Protein AF-0000000083410391 (afdb_homodimer)

Secondary structure (DSSP, 8-state):
-----------EEEEEEE-TT-SEEEE-SSEEEEE-HHHHHHH-HHHHHHHHS----TTTTS-S-S---TTTSSSSS-----TTSSTTSPEEP-TTT--HHHHHHHHHHHHH-SSS----HHHHHHHHHHHHHTT-HHHHHHHHHHHHT-TT--HHHHHHHHHHHT-GGGHHHHHHHHHHS-GGG--HHHHHHH-HHHHHHHHHHHHHHHHHHHHHHHSPPPPPPPTT--S-HHHHHHHHIIIIIIHHHT-SS-PPPHHHHHHHHHH---TT--HHHHHHHHHHHHHTTTTTHHHHHHHHHHHHHHHHHHT-----GGGGS-HHHHT-/-----------EEEEEEE-TT-SEEEE-SSEEEEE-HHHHHTT-HHHHHHHHS----TTTTS-S-S---TTTSSSSS-----TTSSTTSPEEP-TTT--HHHHHHHHHHHHH-SSS----HHHHHHHHHHHHHTT-HHHHHHHHHHHHT-TT--HHHHHHHHHHHT-GGGHHHHHHHHHHS-GGG--HHHHHHH-HHHHHHHHHHHHHHHHHHHHHHHSPPPP---TT--S-HHHHHHHHIIIIIIHHHT-SS-PPPHHHHHHHHHH---TT--HHHHHHHHHHHHHTTTTTHHHHHHHHHHHHHHHHHHT-----GGGGS-HHHHT-

Organism: Coprinellus micaceus (NCBI:txid71717)

InterPro domains:
  IPR000210 BTB/POZ domain [PS50097] (20-119)
  IPR011333 SKP1/BTB/POZ domain superfamily [G3DSA:3.30.710.10] (19-185)
  IPR011333 SKP1/BTB/POZ domain superfamily [SSF54695] (29-143)

Solvent-accessible surface area (backbone atoms only — not comparable to full-atom values): 36837 Å² total; per-residue (Å²): 125,79,79,78,72,76,74,68,75,82,65,42,71,37,90,82,51,48,44,90,83,33,66,30,19,33,20,49,94,48,40,34,31,23,39,52,52,66,68,48,35,75,48,10,60,52,50,34,50,69,72,56,54,68,76,67,61,82,66,62,79,61,75,80,75,78,73,69,54,77,76,75,55,51,69,71,65,54,76,71,69,55,64,11,70,37,91,90,36,38,32,71,51,59,64,92,80,42,43,66,70,34,48,53,39,36,52,47,41,73,72,61,48,78,83,73,58,82,56,51,68,69,44,38,49,27,25,34,52,48,16,60,71,40,50,19,60,66,46,38,50,48,37,53,62,60,46,72,75,37,89,88,57,44,43,55,55,41,32,30,48,16,66,68,67,65,37,68,83,39,42,52,63,17,50,59,49,53,46,69,44,60,69,74,70,60,44,70,68,47,46,63,49,54,28,62,67,44,47,52,38,39,53,33,37,42,48,52,42,49,50,51,43,40,43,52,32,74,48,61,73,78,78,34,83,20,95,82,59,86,73,78,31,61,64,31,42,52,52,42,34,42,70,50,52,19,50,56,43,58,33,77,89,50,80,60,48,37,65,55,48,53,53,49,60,73,71,52,83,48,72,66,39,54,68,48,26,52,52,42,26,51,51,52,38,53,75,72,40,68,43,45,48,56,55,52,43,48,50,51,33,42,50,54,40,45,60,66,49,70,68,58,67,63,84,55,66,69,78,70,41,55,66,76,63,68,71,106,126,77,77,77,72,74,75,68,75,80,65,40,71,36,89,85,50,48,44,89,83,35,67,29,19,35,21,50,94,49,40,34,32,22,38,51,51,66,68,47,35,75,46,9,63,52,50,35,50,70,70,55,56,67,74,69,61,80,67,62,81,57,76,80,76,79,72,67,53,77,74,76,57,50,66,72,66,52,74,72,70,56,63,10,70,37,91,90,36,37,31,71,51,59,62,92,78,43,43,64,69,37,47,50,41,36,50,47,39,75,72,61,49,76,82,76,55,83,57,50,68,70,43,37,49,28,26,33,53,48,18,60,71,40,52,19,62,68,44,38,50,48,36,53,63,61,46,72,75,37,87,86,58,44,44,55,56,41,32,30,49,15,66,69,68,66,36,68,83,39,41,53,63,17,50,60,49,52,48,68,43,62,70,75,70,60,43,71,68,48,44,64,47,52,27,64,67,45,47,50,39,37,52,32,37,42,48,52,42,48,49,51,42,39,43,53,31,72,48,58,75,79,78,34,82,19,94,81,59,86,73,77,32,62,65,32,43,52,52,40,34,44,68,50,51,19,49,57,44,58,33,76,89,48,80,61,45,36,64,54,48,53,53,49,59,73,69,51,82,47,73,66,40,54,68,48,26,52,51,44,26,52,50,52,38,52,74,71,38,67,42,45,49,56,56,53,44,50,50,50,34,42,51,53,40,45,59,68,51,69,68,60,65,64,85,55,65,68,78,71,44,55,66,76,62,69,71,105

Sequence (656 aa):
MPPSESSSPIRSRHPRFYFRDGSVVMMDTETLYRLHLSVLENRSTIFRDIFSLPFGNPLADAGAGTVVQPSDTANTANAFVLEGQNDNHPFELPAANVTPSKFDNLVTYLYTGTSGYPGDMPFLLDVLDLSSFFDIADGVQYVVGALEYRPNFSAVQRFKLARTYNIHQWIEPAIRDLVQWDTTSFTLSDVYDIGIEAFHHIVQAKSKIMRLRVGMAYKPPALVKGPDCQGACEYAWSREWWNDLGKYILHPQWMASGSSIKTQIEISNLPGVCESCRDTTVEGMALKGAFEKDKDILEAAVAEVKKAHGDFTPPRLESYMPSHFNSYMPPSESSSPIRSRHPRFYFRDGSVVMMDTETLYRLHLSVLENRSTIFRDIFSLPFGNPLADAGAGTVVQPSDTANTANAFVLEGQNDNHPFELPAANVTPSKFDNLVTYLYTGTSGYPGDMPFLLDVLDLSSFFDIADGVQYVVGALEYRPNFSAVQRFKLARTYNIHQWIEPAIRDLVQWDTTSFTLSDVYDIGIEAFHHIVQAKSKIMRLRVGMAYKPPALVKGPDCQGACEYAWSREWWNDLGKYILHPQWMASGSSIKTQIEISNLPGVCESCRDTTVEGMALKGAFEKDKDILEAAVAEVKKAHGDFTPPRLESYMPSHFNSY

Foldseek 3Di:
DPPPPPPPQQAAEDPPAADPPAAFWEDEPRYIGRHHLCLLVVQFVLSVVLQVPPPDPPPPPPDPPDPPDCPPCVPVVPCPVRAGRDPVRHHYDDNVQDDPVLVVLLVCCSVVPLPPDLDDPVSLVSLCSVCLVRVRVVSVVSSCVSLVPDPPCALLNLQLSCLQRVVLVSLLVSLVVLLQDDPVPDDPVSDVSNDDQLVVLSVVLNVVLVVLLQVPLVDPDQWDDFPPDPFDQRVLRRVQSNVPLSCVCPPPPGHDALVRSLVCQLVDDRPSHDNRRSVVRSVVCVVVVSRCVSVVSSVVSSVSVCVVRVPDDNPDCVVVPPVVVVVD/DPDPPPPPQQAAEDPPFADPPAAFWEDEPRYIGRHHLCLLVVQFVLSVVVQVPPPDPPPPPPDPPDPPDCPPVVPVSPCPVRAGRDPVRHHYDDNVQDPPVLVVLLVCCSVVNLPPDLDDPVSLVSLCSVCLVRVRVVSVVSSCVSLVPDPPCALLNLQLSCLQRVVLVSLLVSLVVLLQDDPVPQDPVSDVSNDDQLVVLSVVLNVVLVVLLQVPLVFPDQWDDFPPDPADQRVLRRVQSNVPLSCVCPPPPHHDALVRSLVCLLVDDRPSHDNRRSVVRSVVCVVVVSRCVSVVSSVVSSVSVCVVRVPDDNPPCVVVPPVVVVVD

Nearest PDB structures (foldseek):
  3htm-assembly1_B  TM=7.777E-01  e=3.052E-03  Homo sapiens
  8vpq-assembly1_B  TM=7.704E-01  e=4.142E-03  Homo sapiens
  4j8z-assembly1_A  TM=6.808E-01  e=2.249E-03  Homo sapiens
  8dwv-assembly1_E  TM=7.159E-01  e=1.478E-02  Homo sapiens
  8dwu-assembly1_J  TM=7.153E-01  e=1.907E-02  Homo sapiens

Structure (mmCIF, N/CA/C/O backbone):
data_AF-0000000083410391-model_v1
#
loop_
_entity.id
_entity.type
_entity.pdbx_description
1 polymer 'BTB domain-containing protein'
#
loop_
_atom_site.group_PDB
_atom_site.id
_atom_site.type_symbol
_atom_site.label_atom_id
_atom_site.label_alt_id
_atom_site.label_comp_id
_atom_site.label_asym_id
_atom_site.label_entity_id
_atom_site.label_seq_id
_atom_site.pdbx_PDB_ins_code
_atom_site.Cartn_x
_atom_site.Cartn_y
_atom_site.Cartn_z
_atom_site.occupancy
_atom_site.B_iso_or_equiv
_atom_site.auth_seq_id
_atom_site.auth_comp_id
_atom_site.auth_asym_id
_atom_site.auth_atom_id
_atom_site.pdbx_PDB_model_num
ATOM 1 N N . MET A 1 1 ? 16.781 45.75 46.406 1 31.08 1 MET A N 1
ATOM 2 C CA . MET A 1 1 ? 17.453 44.5 46.031 1 31.08 1 MET A CA 1
ATOM 3 C C . MET A 1 1 ? 17.797 44.5 44.562 1 31.08 1 MET A C 1
ATOM 5 O O . MET A 1 1 ? 16.984 44.906 43.719 1 31.08 1 MET A O 1
ATOM 9 N N . PRO A 1 2 ? 19.141 44.594 44.125 1 38.66 2 PRO A N 1
ATOM 10 C CA . PRO A 1 2 ? 19.406 44.656 42.688 1 38.66 2 PRO A CA 1
ATOM 11 C C . PRO A 1 2 ? 18.625 43.594 41.875 1 38.66 2 PRO A C 1
ATOM 13 O O . PRO A 1 2 ? 18.234 42.562 42.438 1 38.66 2 PRO A O 1
ATOM 16 N N . PRO A 1 3 ? 17.938 44 40.844 1 38.16 3 PRO A N 1
ATOM 17 C CA . PRO A 1 3 ? 17.203 42.969 40.094 1 38.16 3 PRO A CA 1
ATOM 18 C C . PRO A 1 3 ? 18 41.656 39.938 1 38.16 3 PRO A C 1
ATOM 20 O O . PRO A 1 3 ? 19.234 41.688 39.906 1 38.16 3 PRO A O 1
ATOM 23 N N . SER A 1 4 ? 17.609 40.531 40.531 1 37.62 4 SER A N 1
ATOM 24 C CA . SER A 1 4 ? 18.188 39.188 40.375 1 37.62 4 SER A CA 1
ATOM 25 C C . SER A 1 4 ? 18.625 38.969 38.938 1 37.62 4 SER A C 1
ATOM 27 O O . SER A 1 4 ? 17.844 39.125 38 1 37.62 4 SER A O 1
ATOM 29 N N . GLU A 1 5 ? 19.922 39.25 38.594 1 38.62 5 GLU A N 1
ATOM 30 C CA . GLU A 1 5 ? 20.562 38.812 37.375 1 38.62 5 GLU A CA 1
ATOM 31 C C . GLU A 1 5 ? 20.062 37.438 36.938 1 38.62 5 GLU A C 1
ATOM 33 O O . GLU A 1 5 ? 20.109 36.5 37.719 1 38.62 5 GLU A O 1
ATOM 38 N N . SER A 1 6 ? 18.984 37.312 36.312 1 40.88 6 SER A N 1
ATOM 39 C CA . SER A 1 6 ? 18.531 36.062 35.688 1 40.88 6 SER A CA 1
ATOM 40 C C . SER A 1 6 ? 19.719 35.188 35.281 1 40.88 6 SER A C 1
ATOM 42 O O . SER A 1 6 ? 20.625 35.688 34.594 1 40.88 6 SER A O 1
ATOM 44 N N . SER A 1 7 ? 20.281 34.312 36.094 1 41.28 7 SER A N 1
ATOM 45 C CA . SER A 1 7 ? 21.359 33.344 35.938 1 41.28 7 SER A CA 1
ATOM 46 C C . SER A 1 7 ? 21.344 32.75 34.531 1 41.28 7 SER A C 1
ATOM 48 O O . SER A 1 7 ? 20.391 32.094 34.125 1 41.28 7 SER A O 1
ATOM 50 N N . SER A 1 8 ? 21.797 33.406 33.562 1 47.31 8 SER A N 1
ATOM 51 C CA . SER A 1 8 ? 22.062 32.844 32.25 1 47.31 8 SER A CA 1
ATOM 52 C C . SER A 1 8 ? 22.5 31.391 32.312 1 47.31 8 SER A C 1
ATOM 54 O O . SER A 1 8 ? 23.328 31.016 33.156 1 47.31 8 SER A O 1
ATOM 56 N N . PRO A 1 9 ? 21.688 30.406 32.062 1 53.31 9 PRO A N 1
ATOM 57 C CA . PRO A 1 9 ? 22.062 29 32.125 1 53.31 9 PRO A CA 1
ATOM 58 C C . PRO A 1 9 ? 23.547 28.766 31.828 1 53.31 9 PRO A C 1
ATOM 60 O O . PRO A 1 9 ? 24.156 29.547 31.094 1 53.31 9 PRO A O 1
ATOM 63 N N . ILE A 1 10 ? 24.281 28.234 32.719 1 56.5 10 ILE A N 1
ATOM 64 C CA . ILE A 1 10 ? 25.688 27.875 32.688 1 56.5 10 ILE A CA 1
ATOM 65 C C . ILE A 1 10 ? 26.062 27.266 31.344 1 56.5 10 ILE A C 1
ATOM 67 O O . ILE A 1 10 ? 25.547 26.203 30.984 1 56.5 10 ILE A O 1
ATOM 71 N N . ARG A 1 11 ? 26.344 27.969 30.406 1 79.38 11 ARG A N 1
ATOM 72 C CA . ARG A 1 11 ? 26.844 27.594 29.094 1 79.38 11 ARG A CA 1
ATOM 73 C C . ARG A 1 11 ? 28.25 27 29.188 1 79.38 11 ARG A C 1
ATOM 75 O O . ARG A 1 11 ? 29.109 27.547 29.875 1 79.38 11 ARG A O 1
ATOM 82 N N . SER A 1 12 ? 28.375 25.656 28.891 1 89.06 12 SER A N 1
ATOM 83 C CA . SER A 1 12 ? 29.672 25 28.953 1 89.06 12 SER A CA 1
ATOM 84 C C . SER A 1 12 ? 30.359 24.984 27.594 1 89.06 12 SER A C 1
ATOM 86 O O . SER A 1 12 ? 29.703 24.906 26.562 1 89.06 12 SER A O 1
ATOM 88 N N . ARG A 1 13 ? 31.703 25.25 27.719 1 92.81 13 ARG A N 1
ATOM 89 C CA . ARG A 1 13 ? 32.531 25.188 26.5 1 92.81 13 ARG A CA 1
ATOM 90 C C . ARG A 1 13 ? 32.781 23.734 26.094 1 92.81 13 ARG A C 1
ATOM 92 O O . ARG A 1 13 ? 33.031 22.891 26.953 1 92.81 13 ARG A O 1
ATOM 99 N N . HIS A 1 14 ? 32.719 23.5 24.812 1 93.19 14 HIS A N 1
ATOM 100 C CA . HIS A 1 14 ? 32.969 22.156 24.328 1 93.19 14 HIS A CA 1
ATOM 101 C C . HIS A 1 14 ? 34.438 21.75 24.578 1 93.19 14 HIS A C 1
ATOM 103 O O . HIS A 1 14 ? 35.344 22.531 24.312 1 93.19 14 HIS A O 1
ATOM 109 N N . PRO A 1 15 ? 34.531 20.594 25.062 1 91.38 15 PRO A N 1
ATOM 110 C CA . PRO A 1 15 ? 35.875 20.188 25.469 1 91.38 15 PRO A CA 1
ATOM 111 C C . PRO A 1 15 ? 36.812 20.047 24.281 1 91.38 15 PRO A C 1
ATOM 113 O O . PRO A 1 15 ? 38 20.328 24.406 1 91.38 15 PRO A O 1
ATOM 116 N N . ARG A 1 16 ? 36.375 19.734 23.141 1 91.62 16 ARG A N 1
ATOM 117 C CA . ARG A 1 16 ? 37.219 19.422 22 1 91.62 16 ARG A CA 1
ATOM 118 C C . ARG A 1 16 ? 37.156 20.516 20.938 1 91.62 16 ARG A C 1
ATOM 120 O O . ARG A 1 16 ? 38.125 20.797 20.25 1 91.62 16 ARG A O 1
ATOM 127 N N . PHE A 1 17 ? 36 21.141 20.859 1 94.19 17 PHE A N 1
ATOM 128 C CA . PHE A 1 17 ? 35.812 22 19.703 1 94.19 17 PHE A CA 1
ATOM 129 C C . PHE A 1 17 ? 35.625 23.453 20.125 1 94.19 17 PHE A C 1
ATOM 131 O O . PHE A 1 17 ? 34.75 24.172 19.609 1 94.19 17 PHE A O 1
ATOM 138 N N . TYR A 1 18 ? 36.25 23.75 21.109 1 95.19 18 TYR A N 1
ATOM 139 C CA . TYR A 1 18 ? 36.406 25.141 21.516 1 95.19 18 TYR A CA 1
ATOM 140 C C . TYR A 1 18 ? 37.875 25.594 21.312 1 95.19 18 TYR A C 1
ATOM 142 O O . TYR A 1 18 ? 38.656 25.562 22.234 1 95.19 18 TYR A O 1
ATOM 150 N N . PHE A 1 19 ? 38.094 26.109 20.125 1 94.38 19 PHE A N 1
ATOM 151 C CA . PHE A 1 19 ? 39.469 26.406 19.734 1 94.38 19 PHE A CA 1
ATOM 152 C C . PHE A 1 19 ? 39.875 27.812 20.172 1 94.38 19 PHE A C 1
ATOM 154 O O . PHE A 1 19 ? 39.094 28.766 20 1 94.38 19 PHE A O 1
ATOM 161 N N . ARG A 1 20 ? 41 27.969 20.547 1 92.44 20 ARG A N 1
ATOM 162 C CA . ARG A 1 20 ? 41.5 29.266 20.984 1 92.44 20 ARG A CA 1
ATOM 163 C C . ARG A 1 20 ? 41.594 30.25 19.828 1 92.44 20 ARG A C 1
ATOM 165 O O . ARG A 1 20 ? 41.344 31.438 20 1 92.44 20 ARG A O 1
ATOM 172 N N . ASP A 1 21 ? 41.844 29.672 18.719 1 92.25 21 ASP A N 1
ATOM 173 C CA . ASP A 1 21 ? 42.031 30.531 17.547 1 92.25 21 ASP A CA 1
ATOM 174 C C . ASP A 1 21 ? 40.781 30.516 16.672 1 92.25 21 ASP A C 1
ATOM 176 O O . ASP A 1 21 ? 40.844 30.875 15.492 1 92.25 21 ASP A O 1
ATOM 180 N N . GLY A 1 22 ? 39.719 30.078 17.219 1 93.31 22 GLY A N 1
ATOM 181 C CA . GLY A 1 22 ? 38.5 30.078 16.469 1 93.31 22 GLY A CA 1
ATOM 182 C C . GLY A 1 22 ? 38 31.484 16.172 1 93.31 22 GLY A C 1
ATOM 183 O O . GLY A 1 22 ? 38.281 32.438 16.906 1 93.31 22 GLY A O 1
ATOM 184 N N . SER A 1 23 ? 37.156 31.656 15.102 1 91.19 23 SER A N 1
ATOM 185 C CA . SER A 1 23 ? 36.75 32.969 14.664 1 91.19 23 SER A CA 1
ATOM 186 C C . SER A 1 23 ? 35.25 33.188 14.867 1 91.19 23 SER A C 1
ATOM 188 O O . SER A 1 23 ? 34.719 34.281 14.766 1 91.19 23 SER A O 1
ATOM 190 N N . VAL A 1 24 ? 34.562 32.094 15.172 1 91.19 24 VAL A N 1
ATOM 191 C CA . VAL A 1 24 ? 33.125 32.188 15.383 1 91.19 24 VAL A CA 1
ATOM 192 C C . VAL A 1 24 ? 32.719 31.312 16.547 1 91.19 24 VAL A C 1
ATOM 194 O O . VAL A 1 24 ? 33.188 30.188 16.703 1 91.19 24 VAL A O 1
ATOM 197 N N . VAL A 1 25 ? 31.859 31.844 17.359 1 91.81 25 VAL A N 1
ATOM 198 C CA . VAL A 1 25 ? 31.312 31.094 18.484 1 91.81 25 VAL A CA 1
ATOM 199 C C . VAL A 1 25 ? 29.859 30.703 18.188 1 91.81 25 VAL A C 1
ATOM 201 O O . VAL A 1 25 ? 29.031 31.562 17.859 1 91.81 25 VAL A O 1
ATOM 204 N N . MET A 1 26 ? 29.656 29.406 18.281 1 91.38 26 MET A N 1
ATOM 205 C CA . MET A 1 26 ? 28.312 28.875 18.062 1 91.38 26 MET A CA 1
ATOM 206 C C . MET A 1 26 ? 27.797 28.172 19.297 1 91.38 26 MET A C 1
ATOM 208 O O . MET A 1 26 ? 28.578 27.703 20.125 1 91.38 26 MET A O 1
ATOM 212 N N . MET A 1 27 ? 26.5 28.281 19.375 1 89.19 27 MET A N 1
ATOM 213 C CA . MET A 1 27 ? 25.922 27.656 20.562 1 89.19 27 MET A CA 1
ATOM 214 C C . MET A 1 27 ? 24.734 26.766 20.188 1 89.19 27 MET A C 1
ATOM 216 O O . MET A 1 27 ? 23.906 27.156 19.359 1 89.19 27 MET A O 1
ATOM 220 N N . ASP A 1 28 ? 24.844 25.703 20.625 1 82.56 28 ASP A N 1
ATOM 221 C CA . ASP A 1 28 ? 23.641 24.859 20.562 1 82.56 28 ASP A CA 1
ATOM 222 C C . ASP A 1 28 ? 22.766 25.078 21.797 1 82.56 28 ASP A C 1
ATOM 224 O O . ASP A 1 28 ? 22.641 26.203 22.281 1 82.56 28 ASP A O 1
ATOM 228 N N . THR A 1 29 ? 22.109 24.172 22.5 1 78.56 29 THR A N 1
ATOM 229 C CA . THR A 1 29 ? 21.219 24.359 23.641 1 78.56 29 THR A CA 1
ATOM 230 C C . THR A 1 29 ? 22.016 24.75 24.891 1 78.56 29 THR A C 1
ATOM 232 O O . THR A 1 29 ? 21.641 25.672 25.625 1 78.56 29 THR A O 1
ATOM 235 N N . GLU A 1 30 ? 23.219 24.188 25.078 1 82.06 30 GLU A N 1
ATOM 236 C CA . GLU A 1 30 ? 23.938 24.469 26.312 1 82.06 30 GLU A CA 1
ATOM 237 C C . GLU A 1 30 ? 25.453 24.453 26.094 1 82.06 30 GLU A C 1
ATOM 239 O O . GLU A 1 30 ? 26.219 24.672 27.031 1 82.06 30 GLU A O 1
ATOM 244 N N . THR A 1 31 ? 25.812 24.266 24.875 1 90.94 31 THR A N 1
ATOM 245 C CA . THR A 1 31 ? 27.25 24.094 24.641 1 90.94 31 THR A CA 1
ATOM 246 C C . THR A 1 31 ? 27.766 25.125 23.641 1 90.94 31 THR A C 1
ATOM 248 O O . THR A 1 31 ? 27.109 25.391 22.625 1 90.94 31 THR A O 1
ATOM 251 N N . LEU A 1 32 ? 28.906 25.688 24.016 1 93.38 32 LEU A N 1
ATOM 252 C CA . LEU A 1 32 ? 29.531 26.672 23.141 1 93.38 32 LEU A CA 1
ATOM 253 C C . LEU A 1 32 ? 30.641 26.016 22.312 1 93.38 32 LEU A C 1
ATOM 255 O O . LEU A 1 32 ? 31.453 25.266 22.844 1 93.38 32 LEU A O 1
ATOM 259 N N . TYR A 1 33 ? 30.562 26.266 21.062 1 94.12 33 TYR A N 1
ATOM 260 C CA . TYR A 1 33 ? 31.609 25.875 20.125 1 94.12 33 TYR A CA 1
ATOM 261 C C . TYR A 1 33 ? 32.344 27.094 19.594 1 94.12 33 TYR A C 1
ATOM 263 O O . TYR A 1 33 ? 31.719 28.094 19.234 1 94.12 33 TYR A O 1
ATOM 271 N N . ARG A 1 34 ? 33.625 27.078 19.641 1 94.75 34 ARG A N 1
ATOM 272 C CA . ARG A 1 34 ? 34.438 28.094 18.984 1 94.75 34 ARG A CA 1
ATOM 273 C C . ARG A 1 34 ? 35.188 27.516 17.797 1 94.75 34 ARG A C 1
ATOM 275 O O . ARG A 1 34 ? 36.156 26.781 17.984 1 94.75 34 ARG A O 1
ATOM 282 N N . LEU A 1 35 ? 34.75 27.844 16.625 1 94.81 35 LEU A N 1
ATOM 283 C CA . LEU A 1 35 ? 35.188 27.188 15.398 1 94.81 35 LEU A CA 1
ATOM 284 C C . LEU A 1 35 ? 35.812 28.188 14.422 1 94.81 35 LEU A C 1
ATOM 286 O O . LEU A 1 35 ? 35.812 29.391 14.695 1 94.81 35 LEU A O 1
ATOM 290 N N . HIS A 1 36 ? 36.438 27.625 13.375 1 93.5 36 HIS A N 1
ATOM 291 C CA . HIS A 1 36 ? 36.969 28.469 12.305 1 93.5 36 HIS A CA 1
ATOM 292 C C . HIS A 1 36 ? 35.938 28.734 11.234 1 93.5 36 HIS A C 1
ATOM 294 O O . HIS A 1 36 ? 35.469 27.812 10.57 1 93.5 36 HIS A O 1
ATOM 300 N N . LEU A 1 37 ? 35.562 29.906 11.07 1 90.19 37 LEU A N 1
ATOM 301 C CA . LEU A 1 37 ? 34.531 30.281 10.117 1 90.19 37 LEU A CA 1
ATOM 302 C C . LEU A 1 37 ? 34.906 29.812 8.711 1 90.19 37 LEU A C 1
ATOM 304 O O . LEU A 1 37 ? 34 29.406 7.949 1 90.19 37 LEU A O 1
ATOM 308 N N . SER A 1 38 ? 36.156 29.828 8.398 1 91.31 38 SER A N 1
ATOM 309 C CA . SER A 1 38 ? 36.594 29.406 7.074 1 91.31 38 SER A CA 1
ATOM 310 C C . SER A 1 38 ? 36.281 27.953 6.805 1 91.31 38 SER A C 1
ATOM 312 O O . SER A 1 38 ? 35.938 27.578 5.676 1 91.31 38 SER A O 1
ATOM 314 N N . VAL A 1 39 ? 36.344 27.156 7.801 1 92.12 39 VAL A N 1
ATOM 315 C CA . VAL A 1 39 ? 36.062 25.734 7.672 1 92.12 39 VAL A CA 1
ATOM 316 C C . VAL A 1 39 ? 34.562 25.531 7.359 1 92.12 39 VAL A C 1
ATOM 318 O O . VAL A 1 39 ? 34.219 24.688 6.535 1 92.12 39 VAL A O 1
ATOM 321 N N . LEU A 1 40 ? 33.75 26.297 7.934 1 91.19 40 LEU A N 1
ATOM 322 C CA . LEU A 1 40 ? 32.281 26.203 7.738 1 91.19 40 LEU A CA 1
ATOM 323 C C . LEU A 1 40 ? 31.891 26.812 6.402 1 91.19 40 LEU A C 1
ATOM 325 O O . LEU A 1 40 ? 31.188 26.172 5.609 1 91.19 40 LEU A O 1
ATOM 329 N N . GLU A 1 41 ? 32.406 27.984 6.102 1 89.69 41 GLU A N 1
ATOM 330 C CA . GLU A 1 41 ? 32.031 28.734 4.914 1 89.69 41 GLU A CA 1
ATOM 331 C C . GLU A 1 41 ? 32.5 28.062 3.641 1 89.69 41 GLU A C 1
ATOM 333 O O . GLU A 1 41 ? 31.859 28.125 2.602 1 89.69 41 GLU A O 1
ATOM 338 N N . ASN A 1 42 ? 33.625 27.5 3.748 1 91.81 42 ASN A N 1
ATOM 339 C CA . ASN A 1 42 ? 34.188 26.844 2.572 1 91.81 42 ASN A CA 1
ATOM 340 C C . ASN A 1 42 ? 33.344 25.656 2.123 1 91.81 42 ASN A C 1
ATOM 342 O O . ASN A 1 42 ? 33.312 25.312 0.939 1 91.81 42 ASN A O 1
ATOM 346 N N . ARG A 1 43 ? 32.625 25.156 3.031 1 91.62 43 ARG A N 1
ATOM 347 C CA . ARG A 1 43 ? 31.938 23.891 2.721 1 91.62 43 ARG A CA 1
ATOM 348 C C . ARG A 1 43 ? 30.422 24.094 2.66 1 91.62 43 ARG A C 1
ATOM 350 O O . ARG A 1 43 ? 29.703 23.188 2.252 1 91.62 43 ARG A O 1
ATOM 357 N N . SER A 1 44 ? 29.984 25.203 3.027 1 92.12 44 SER A N 1
ATOM 358 C CA . SER A 1 44 ? 28.547 25.438 3.102 1 92.12 44 SER A CA 1
ATOM 359 C C . SER A 1 44 ? 28.188 26.828 2.617 1 92.12 44 SER A C 1
ATOM 361 O O . SER A 1 44 ? 28.688 27.828 3.154 1 92.12 44 SER A O 1
ATOM 363 N N . THR A 1 45 ? 27.344 26.922 1.696 1 86.25 45 THR A N 1
ATOM 364 C CA . THR A 1 45 ? 26.859 28.219 1.216 1 86.25 45 THR A CA 1
ATOM 365 C C . THR A 1 45 ? 25.953 28.875 2.25 1 86.25 45 THR A C 1
ATOM 367 O O . THR A 1 45 ? 25.906 30.094 2.357 1 86.25 45 THR A O 1
ATOM 370 N N . ILE A 1 46 ? 25.359 28.031 2.947 1 86.44 46 ILE A N 1
ATOM 371 C CA . ILE A 1 46 ? 24.438 28.531 3.955 1 86.44 46 ILE A CA 1
ATOM 372 C C . ILE A 1 46 ? 25.219 29.25 5.059 1 86.44 46 ILE A C 1
ATOM 374 O O . ILE A 1 46 ? 24.859 30.359 5.457 1 86.44 46 ILE A O 1
ATOM 378 N N . PHE A 1 47 ? 26.312 28.672 5.426 1 86.25 47 PHE A N 1
ATOM 379 C CA . PHE A 1 47 ? 27.156 29.328 6.418 1 86.25 47 PHE A CA 1
ATOM 380 C C . PHE A 1 47 ? 27.766 30.594 5.844 1 86.25 47 PHE A C 1
ATOM 382 O O . PHE A 1 47 ? 27.906 31.609 6.543 1 86.25 47 PHE A O 1
ATOM 389 N N . ARG A 1 48 ? 28.062 30.562 4.633 1 85.88 48 ARG A N 1
ATOM 390 C CA . ARG A 1 48 ? 28.594 31.75 3.975 1 85.88 48 ARG A CA 1
ATOM 391 C C . ARG A 1 48 ? 27.578 32.875 3.953 1 85.88 48 ARG A C 1
ATOM 393 O O . ARG A 1 48 ? 27.906 34.031 4.242 1 85.88 48 ARG A O 1
ATOM 400 N N . ASP A 1 49 ? 26.438 32.531 3.656 1 82.25 49 ASP A N 1
ATOM 401 C CA . ASP A 1 49 ? 25.375 33.5 3.545 1 82.25 49 ASP A CA 1
ATOM 402 C C . ASP A 1 49 ? 25.016 34.094 4.914 1 82.25 49 ASP A C 1
ATOM 404 O O . ASP A 1 49 ? 24.766 35.281 5.043 1 82.25 49 ASP A O 1
ATOM 408 N N . ILE A 1 50 ? 25 33.219 5.863 1 77.19 50 ILE A N 1
ATOM 409 C CA . ILE A 1 50 ? 24.641 33.625 7.215 1 77.19 50 ILE A CA 1
ATOM 410 C C . ILE A 1 50 ? 25.672 34.625 7.746 1 77.19 50 ILE A C 1
ATOM 412 O O . ILE A 1 50 ? 25.312 35.625 8.375 1 77.19 50 ILE A O 1
ATOM 416 N N . PHE A 1 51 ? 26.906 34.438 7.312 1 76.69 51 PHE A N 1
ATOM 417 C CA . PHE A 1 51 ? 27.953 35.25 7.949 1 76.69 51 PHE A CA 1
ATOM 418 C C . PHE A 1 51 ? 28.469 36.312 6.996 1 76.69 51 PHE A C 1
ATOM 420 O O . PHE A 1 51 ? 29.312 37.156 7.375 1 76.69 51 PHE A O 1
ATOM 427 N N . SER A 1 52 ? 28.016 36.281 5.66 1 69.31 52 SER A N 1
ATOM 428 C CA . SER A 1 52 ? 28.359 37.375 4.727 1 69.31 52 SER A CA 1
ATOM 429 C C . SER A 1 52 ? 27.391 38.531 4.863 1 69.31 52 SER A C 1
ATOM 431 O O . SER A 1 52 ? 27.719 39.656 4.461 1 69.31 52 SER A O 1
ATOM 433 N N . LEU A 1 53 ? 26.062 38.344 4.922 1 53.88 53 LEU A N 1
ATOM 434 C CA . LEU A 1 53 ? 25.109 39.438 4.98 1 53.88 53 LEU A CA 1
ATOM 435 C C . LEU A 1 53 ? 25.594 40.531 5.93 1 53.88 53 LEU A C 1
ATOM 437 O O . LEU A 1 53 ? 26.016 40.25 7.059 1 53.88 53 LEU A O 1
ATOM 441 N N . PRO A 1 54 ? 26.094 41.562 5.23 1 45.91 54 PRO A N 1
ATOM 442 C CA . PRO A 1 54 ? 26.359 42.719 6.113 1 45.91 54 PRO A CA 1
ATOM 443 C C . PRO A 1 54 ? 25.281 42.875 7.188 1 45.91 54 PRO A C 1
ATOM 445 O O . PRO A 1 54 ? 24.094 42.719 6.914 1 45.91 54 PRO A O 1
ATOM 448 N N . PHE A 1 55 ? 25.438 42.344 8.258 1 41.44 55 PHE A N 1
ATOM 449 C CA . PHE A 1 55 ? 24.422 42.656 9.266 1 41.44 55 PHE A CA 1
ATOM 450 C C . PHE A 1 55 ? 23.875 44.062 9.047 1 41.44 55 PHE A C 1
ATOM 452 O O 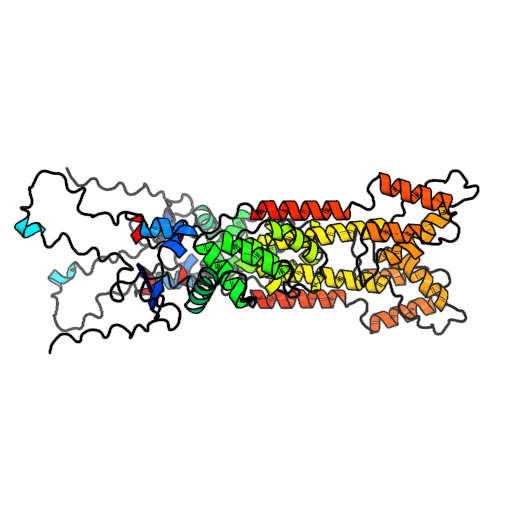. PHE A 1 55 ? 24.625 45.062 9.102 1 41.44 55 PHE A O 1
ATOM 459 N N . GLY A 1 56 ? 23.188 44.281 8.039 1 35.97 56 GLY A N 1
ATOM 460 C CA . GLY A 1 56 ? 22.641 45.594 7.746 1 35.97 56 GLY A CA 1
ATOM 461 C C . GLY A 1 56 ? 22.453 46.469 8.984 1 35.97 56 GLY A C 1
ATOM 462 O O . GLY A 1 56 ? 22.109 45.938 10.055 1 35.97 56 GLY A O 1
ATOM 463 N N . ASN A 1 57 ? 23.203 47.531 9.047 1 34.88 57 ASN A N 1
ATOM 464 C CA . ASN A 1 57 ? 22.844 48.688 9.852 1 34.88 57 ASN A CA 1
ATOM 465 C C . ASN A 1 57 ? 21.359 49.031 9.719 1 34.88 57 ASN A C 1
ATOM 467 O O . ASN A 1 57 ? 20.891 49.375 8.625 1 34.88 57 ASN A O 1
ATOM 471 N N . PRO A 1 58 ? 20.453 48.406 10.344 1 36.47 58 PRO A N 1
ATOM 472 C CA . PRO A 1 58 ? 19.156 49.062 10.141 1 36.47 58 PRO A CA 1
ATOM 473 C C . PRO A 1 58 ? 19.281 50.562 9.852 1 36.47 58 PRO A C 1
ATOM 475 O O . PRO A 1 58 ? 18.281 51.188 9.484 1 36.47 58 PRO A O 1
ATOM 478 N N . LEU A 1 59 ? 20.344 51.188 10.398 1 34.03 59 LEU A N 1
ATOM 479 C CA . LEU A 1 59 ? 20.312 52.656 10.352 1 34.03 59 LEU A CA 1
ATOM 480 C C . LEU A 1 59 ? 20.594 53.156 8.938 1 34.03 59 LEU A C 1
ATOM 482 O O . LEU A 1 59 ? 20.625 54.375 8.703 1 34.03 59 LEU A O 1
ATOM 486 N N . ALA A 1 60 ? 21.078 52.406 8.078 1 33.53 60 ALA A N 1
ATOM 487 C CA . ALA A 1 60 ? 21.531 53.188 6.945 1 33.53 60 ALA A CA 1
ATOM 488 C C . ALA A 1 60 ? 20.359 53.781 6.18 1 33.53 60 ALA A C 1
ATOM 490 O O . ALA A 1 60 ? 20.484 54.812 5.52 1 33.53 60 ALA A O 1
ATOM 491 N N . ASP A 1 61 ? 19.281 53.125 5.949 1 33.38 61 ASP A N 1
ATOM 492 C CA . ASP A 1 61 ? 18.422 53.781 4.969 1 33.38 61 ASP A CA 1
ATOM 493 C C . ASP A 1 61 ? 17.641 54.938 5.609 1 33.38 61 ASP A C 1
ATOM 495 O O . ASP A 1 61 ? 16.625 55.375 5.066 1 33.38 61 ASP A O 1
ATOM 499 N N . ALA A 1 62 ? 17.953 55.312 6.977 1 31.05 62 ALA A N 1
ATOM 500 C CA . ALA A 1 62 ? 17.297 56.594 7.219 1 31.05 62 ALA A CA 1
ATOM 501 C C . ALA A 1 62 ? 17.859 57.656 6.289 1 31.05 62 ALA A C 1
ATOM 503 O O . ALA A 1 62 ? 19.047 57.625 5.945 1 31.05 62 ALA A O 1
ATOM 504 N N . GLY A 1 63 ? 17.125 58.281 5.391 1 30.8 63 GLY A N 1
ATOM 505 C CA . GLY A 1 63 ? 17.406 59.469 4.598 1 30.8 63 GLY A CA 1
ATOM 506 C C . GLY A 1 63 ? 18.406 60.406 5.254 1 30.8 63 GLY A C 1
ATOM 507 O O . GLY A 1 63 ? 18.609 60.375 6.469 1 30.8 63 GLY A O 1
ATOM 508 N N . ALA A 1 64 ? 19.375 61.156 4.543 1 30.72 64 ALA A N 1
ATOM 509 C CA . ALA A 1 64 ? 20.453 62.125 4.719 1 30.72 64 ALA A CA 1
ATOM 510 C C . ALA A 1 64 ? 20.016 63.25 5.629 1 30.72 64 ALA A C 1
ATOM 512 O O . ALA A 1 64 ? 20.812 64.125 5.992 1 30.72 64 ALA A O 1
ATOM 513 N N . GLY A 1 65 ? 18.75 63.812 5.609 1 33.06 65 GLY A N 1
ATOM 514 C CA . GLY A 1 65 ? 18.688 65.188 6.082 1 33.06 65 GLY A CA 1
ATOM 515 C C . GLY A 1 65 ? 19.141 65.375 7.52 1 33.06 65 GLY A C 1
ATOM 516 O O . GLY A 1 65 ? 19.453 66.438 7.957 1 33.06 65 GLY A O 1
ATOM 517 N N . THR A 1 66 ? 18.469 64.938 8.578 1 30.5 66 THR A N 1
ATOM 518 C CA . THR A 1 66 ? 18.906 65.438 9.875 1 30.5 66 THR A CA 1
ATOM 519 C C . THR A 1 66 ? 20.234 64.812 10.266 1 30.5 66 THR A C 1
ATOM 521 O O . THR A 1 66 ? 20.406 63.562 10.234 1 30.5 66 THR A O 1
ATOM 524 N N . VAL A 1 67 ? 21.406 65.562 10.055 1 32.34 67 VAL A N 1
ATOM 525 C CA . VAL A 1 67 ? 22.766 65.375 10.547 1 32.34 67 VAL A CA 1
ATOM 526 C C . VAL A 1 67 ? 22.75 64.875 11.984 1 32.34 67 VAL A C 1
ATOM 528 O O . VAL A 1 67 ? 22.359 65.625 12.906 1 32.34 67 VAL A O 1
ATOM 531 N N . VAL A 1 68 ? 22.141 63.75 12.359 1 33.53 68 VAL A N 1
ATOM 532 C CA . VAL A 1 68 ? 22.328 63.469 13.773 1 33.53 68 VAL A CA 1
ATOM 533 C C . VAL A 1 68 ? 23.812 63.594 14.117 1 33.53 68 VAL A C 1
ATOM 535 O O . VAL A 1 68 ? 24.672 63.094 13.367 1 33.53 68 VAL A O 1
ATOM 538 N N . GLN A 1 69 ? 24.25 64.75 14.695 1 31.8 69 GLN A N 1
ATOM 539 C CA . GLN A 1 69 ? 25.594 65.062 15.148 1 31.8 69 GLN A CA 1
ATOM 540 C C . GLN A 1 69 ? 26.328 63.812 15.656 1 31.8 69 GLN A C 1
ATOM 542 O O . GLN A 1 69 ? 25.703 62.906 16.172 1 31.8 69 GLN A O 1
ATOM 547 N N . PRO A 1 70 ? 27.625 63.562 15.18 1 35.16 70 PRO A N 1
ATOM 548 C CA . PRO A 1 70 ? 28.516 62.469 15.602 1 35.16 70 PRO A CA 1
ATOM 549 C C . PRO A 1 70 ? 28.391 62.156 17.094 1 35.16 70 PRO A C 1
ATOM 551 O O . PRO A 1 70 ? 28.797 61.062 17.531 1 35.16 70 PRO A O 1
ATOM 554 N N . SER A 1 71 ? 28.156 63.219 17.906 1 33.41 71 SER A N 1
ATOM 555 C CA . SER A 1 71 ? 28.188 63.125 19.359 1 33.41 71 SER A CA 1
ATOM 556 C C . SER A 1 71 ? 27.109 62.188 19.875 1 33.41 71 SER A C 1
ATOM 558 O O . SER A 1 71 ? 27.328 61.438 20.828 1 33.41 71 SER A O 1
ATOM 560 N N . ASP A 1 72 ? 25.797 62.5 19.688 1 31.55 72 ASP A N 1
ATOM 561 C CA . ASP A 1 72 ? 24.703 61.781 20.328 1 31.55 72 ASP A CA 1
ATOM 562 C C . ASP A 1 72 ? 24.406 60.469 19.641 1 31.55 72 ASP A C 1
ATOM 564 O O . ASP A 1 72 ? 23.547 59.688 20.078 1 31.55 72 ASP A O 1
ATOM 568 N N . THR A 1 73 ? 24.453 60.406 18.328 1 32.41 73 THR A N 1
ATOM 569 C CA . THR A 1 73 ? 24.203 59.219 17.516 1 32.41 73 THR A CA 1
ATOM 570 C C . THR A 1 73 ? 25.344 58.219 17.688 1 32.41 73 THR A C 1
ATOM 572 O O . THR A 1 73 ? 25.484 57.281 16.875 1 32.41 73 THR A O 1
ATOM 575 N N . ALA A 1 74 ? 26.438 58.562 18.297 1 34 74 ALA A N 1
ATOM 576 C CA . ALA A 1 74 ? 27.531 57.688 18.75 1 34 74 ALA A CA 1
ATOM 577 C C . ALA A 1 74 ? 26.984 56.375 19.297 1 34 74 ALA A C 1
ATOM 579 O O . ALA A 1 74 ? 27.578 55.312 19.125 1 34 74 ALA A O 1
ATOM 580 N N . ASN A 1 75 ? 26.047 56.438 20.328 1 31.98 75 ASN A N 1
ATOM 581 C CA . ASN A 1 75 ? 25.547 55.344 21.141 1 31.98 75 ASN A CA 1
ATOM 582 C C . ASN A 1 75 ? 24.688 54.375 20.312 1 31.98 75 ASN A C 1
ATOM 584 O O . ASN A 1 75 ? 24.359 53.281 20.766 1 31.98 75 ASN A O 1
ATOM 588 N N . THR A 1 76 ? 23.797 54.938 19.5 1 31.44 76 THR A N 1
ATOM 589 C CA . THR A 1 76 ? 22.844 54.031 18.859 1 31.44 76 THR A CA 1
ATOM 590 C C . THR A 1 76 ? 23.547 53.219 17.781 1 31.44 76 THR A C 1
ATOM 592 O O . THR A 1 76 ? 22.891 52.562 16.953 1 31.44 76 THR A O 1
ATOM 595 N N . ALA A 1 77 ? 24.609 53.688 17.125 1 35.41 77 ALA A N 1
ATOM 596 C CA . ALA A 1 77 ? 25.5 52.719 16.469 1 35.41 77 ALA A CA 1
ATOM 597 C C . ALA A 1 77 ? 25.578 51.406 17.266 1 35.41 77 ALA A C 1
ATOM 599 O O . ALA A 1 77 ? 26.422 51.281 18.156 1 35.41 77 ALA A O 1
ATOM 600 N N . ASN A 1 78 ? 24.547 51.156 18.078 1 33.19 78 ASN A N 1
ATOM 601 C CA . ASN A 1 78 ? 24.375 49.938 18.828 1 33.19 78 ASN A CA 1
ATOM 602 C C . ASN A 1 78 ? 25.109 48.781 18.172 1 33.19 78 ASN A C 1
ATOM 604 O O . ASN A 1 78 ? 25.266 48.719 16.953 1 33.19 78 ASN A O 1
ATOM 608 N N . ALA A 1 79 ? 26.016 48.094 18.969 1 33.84 79 ALA A N 1
ATOM 609 C CA . ALA A 1 79 ? 26.688 46.812 18.969 1 33.84 79 ALA A CA 1
ATOM 610 C C . ALA A 1 79 ? 25.859 45.75 18.25 1 33.84 79 ALA A C 1
ATOM 612 O O . ALA A 1 79 ? 24.906 45.188 18.828 1 33.84 79 ALA A O 1
ATOM 613 N N . PHE A 1 80 ? 25.266 46.062 17.266 1 36.56 80 PHE A N 1
ATOM 614 C CA . PHE A 1 80 ? 24.859 44.844 16.578 1 36.56 80 PHE A CA 1
ATOM 615 C C . PHE A 1 80 ? 25.797 43.688 16.922 1 36.56 80 PHE A C 1
ATOM 617 O O . PHE A 1 80 ? 26.969 43.719 16.531 1 36.56 80 PHE A O 1
ATOM 624 N N . VAL A 1 81 ? 26.031 43.406 18.109 1 42.12 81 VAL A N 1
ATOM 625 C CA . VAL A 1 81 ? 26.734 42.219 18.594 1 42.12 81 VAL A CA 1
ATOM 626 C C . VAL A 1 81 ? 26.609 41.094 17.578 1 42.12 81 VAL A C 1
ATOM 628 O O . VAL A 1 81 ? 25.516 40.625 17.281 1 42.12 81 VAL A O 1
ATOM 631 N N . LEU A 1 82 ? 27.391 41.156 16.469 1 56.16 82 LEU A N 1
ATOM 632 C CA . LEU A 1 82 ? 27.625 40.062 15.492 1 56.16 82 LEU A CA 1
ATOM 633 C C . LEU A 1 82 ? 27.469 38.719 16.141 1 56.16 82 LEU A C 1
ATOM 635 O O . LEU A 1 82 ? 28.172 38.406 17.109 1 56.16 82 LEU A O 1
ATOM 639 N N . GLU A 1 83 ? 26.344 38.219 16.062 1 70.94 83 GLU A N 1
ATOM 640 C CA . GLU A 1 83 ? 26.203 36.844 16.516 1 70.94 83 GLU A CA 1
ATOM 641 C C . GLU A 1 83 ? 27.406 36 16.125 1 70.94 83 GLU A C 1
ATOM 643 O O . GLU A 1 83 ? 27.953 36.125 15.031 1 70.94 83 GLU A O 1
ATOM 648 N N . GLY A 1 84 ? 28.078 35.375 17.188 1 77.25 84 GLY A N 1
ATOM 649 C CA . GLY A 1 84 ? 29.188 34.438 16.984 1 77.25 84 GLY A CA 1
ATOM 650 C C . GLY A 1 84 ? 30.531 35.031 17.375 1 77.25 84 GLY A C 1
ATOM 651 O O . GLY A 1 84 ? 31.562 34.375 17.25 1 77.25 84 GLY A O 1
ATOM 652 N N . GLN A 1 85 ? 30.484 36.312 17.875 1 77.88 85 GLN A N 1
ATOM 653 C CA . GLN A 1 85 ? 31.75 37 18.125 1 77.88 85 GLN A CA 1
ATOM 654 C C . GLN A 1 85 ? 32.406 36.5 19.422 1 77.88 85 GLN A C 1
ATOM 656 O O . GLN A 1 85 ? 33.625 36.406 19.516 1 77.88 85 GLN A O 1
ATOM 661 N N . ASN A 1 86 ? 31.516 36.281 20.328 1 82.81 86 ASN A N 1
ATOM 662 C CA . ASN A 1 86 ? 32.062 35.844 21.609 1 82.81 86 ASN A CA 1
ATOM 663 C C . ASN A 1 86 ? 31.062 35 22.375 1 82.81 86 ASN A C 1
ATOM 665 O O . ASN A 1 86 ? 29.969 34.688 21.875 1 82.81 86 ASN A O 1
ATOM 669 N N . ASP A 1 87 ? 31.422 34.469 23.562 1 88.25 87 ASP A N 1
ATOM 670 C CA . ASP A 1 87 ? 30.641 33.562 24.375 1 88.25 87 ASP A CA 1
ATOM 671 C C . ASP A 1 87 ? 29.312 34.188 24.766 1 88.25 87 ASP A C 1
ATOM 673 O O . ASP A 1 87 ? 28.328 33.469 24.984 1 88.25 87 ASP A O 1
ATOM 677 N N . ASN A 1 88 ? 29.312 35.5 24.859 1 83.75 88 ASN A N 1
ATOM 678 C CA . ASN A 1 88 ? 28.109 36.188 25.312 1 83.75 88 ASN A CA 1
ATOM 679 C C . ASN A 1 88 ? 27.109 36.375 24.188 1 83.75 88 ASN A C 1
ATOM 681 O O . ASN A 1 88 ? 25.922 36.562 24.422 1 83.75 88 ASN A O 1
ATOM 685 N N . HIS A 1 89 ? 27.625 36.344 22.953 1 84 89 HIS A N 1
ATOM 686 C CA . HIS A 1 89 ? 26.781 36.5 21.781 1 84 89 HIS A CA 1
ATOM 687 C C . HIS A 1 89 ? 27.062 35.438 20.734 1 84 89 HIS A C 1
ATOM 689 O O . HIS A 1 89 ? 27.422 35.719 19.594 1 84 89 HIS A O 1
ATOM 695 N N . PRO A 1 90 ? 26.812 34.281 21.141 1 88.62 90 PRO A N 1
ATOM 696 C CA . PRO A 1 90 ? 27.047 33.156 20.203 1 88.62 90 PRO A CA 1
ATOM 697 C C . PRO A 1 90 ? 25.984 33.094 19.109 1 88.62 90 PRO A C 1
ATOM 699 O O . PRO A 1 90 ? 24.891 33.656 19.25 1 88.62 90 PRO A O 1
ATOM 702 N N . PHE A 1 91 ? 26.406 32.562 18 1 86.94 91 PHE A N 1
ATOM 703 C CA . PHE A 1 91 ? 25.422 32.188 17 1 86.94 91 PHE A CA 1
ATOM 704 C C . PHE A 1 91 ? 24.594 31 17.469 1 86.94 91 PHE A C 1
ATOM 706 O O . PHE A 1 91 ? 25.141 29.906 17.656 1 86.94 91 PHE A O 1
ATOM 713 N N . GLU A 1 92 ? 23.406 31.219 17.609 1 86.12 92 GLU A N 1
ATOM 714 C CA . GLU A 1 92 ? 22.547 30.156 18.141 1 86.12 92 GLU A CA 1
ATOM 715 C C . GLU A 1 92 ? 22.031 29.266 17.016 1 86.12 92 GLU A C 1
ATOM 717 O O . GLU A 1 92 ? 21.344 29.75 16.109 1 86.12 92 GLU A O 1
ATOM 722 N N . LEU A 1 93 ? 22.297 28 17.156 1 87.94 93 LEU A N 1
ATOM 723 C CA . LEU A 1 93 ? 21.812 27.016 16.188 1 87.94 93 LEU A CA 1
ATOM 724 C C . LEU A 1 93 ? 20.344 26.703 16.422 1 87.94 93 LEU A C 1
ATOM 726 O O . LEU A 1 93 ? 19.891 26.672 17.562 1 87.94 93 LEU A O 1
ATOM 730 N N . PRO A 1 94 ? 19.609 26.547 15.336 1 84.62 94 PRO A N 1
ATOM 731 C CA . PRO A 1 94 ? 18.188 26.219 15.508 1 84.62 94 PRO A CA 1
ATOM 732 C C . PRO A 1 94 ? 17.984 24.875 16.219 1 84.62 94 PRO A C 1
ATOM 734 O O . PRO A 1 94 ? 18.219 23.812 15.641 1 84.62 94 PRO A O 1
ATOM 737 N N . ALA A 1 95 ? 17.469 24.906 17.375 1 78.69 95 ALA A N 1
ATOM 738 C CA . ALA A 1 95 ? 17.375 23.734 18.234 1 78.69 95 ALA A CA 1
ATOM 739 C C . ALA A 1 95 ? 16.406 22.703 17.672 1 78.69 95 ALA A C 1
ATOM 741 O O . ALA A 1 95 ? 16.516 21.5 17.969 1 78.69 95 ALA A O 1
ATOM 742 N N . ALA A 1 96 ? 15.477 23.156 16.891 1 76.75 96 ALA A N 1
ATOM 743 C CA . ALA A 1 96 ? 14.484 22.25 16.328 1 76.75 96 ALA A CA 1
ATOM 744 C C . ALA A 1 96 ? 15.133 21.266 15.352 1 76.75 96 ALA A C 1
ATOM 746 O O . ALA A 1 96 ? 14.711 20.109 15.25 1 76.75 96 ALA A O 1
ATOM 747 N N . ASN A 1 97 ? 16.234 21.625 14.82 1 81.56 97 ASN A N 1
ATOM 748 C CA . ASN A 1 97 ? 16.844 20.797 13.781 1 81.56 97 ASN A CA 1
ATOM 749 C C . ASN A 1 97 ? 18.234 20.328 14.188 1 81.56 97 ASN A C 1
ATOM 751 O O . ASN A 1 97 ? 18.719 19.312 13.688 1 81.56 97 ASN A O 1
ATOM 755 N N . VAL A 1 98 ? 18.734 21.156 15.055 1 88.12 98 VAL A N 1
ATOM 756 C CA . VAL A 1 98 ? 20.125 20.875 15.383 1 88.12 98 VAL A CA 1
ATOM 757 C C . VAL A 1 98 ? 20.234 20.516 16.859 1 88.12 98 VAL A C 1
ATOM 759 O O . VAL A 1 98 ? 20.203 21.375 17.734 1 88.12 98 VAL A O 1
ATOM 762 N N . THR A 1 99 ? 20.453 19.234 17.031 1 88.25 99 THR A N 1
ATOM 763 C CA . THR A 1 99 ? 20.719 18.766 18.391 1 88.25 99 THR A CA 1
ATOM 764 C C . THR A 1 99 ? 22.219 18.75 18.688 1 88.25 99 THR A C 1
ATOM 766 O O . THR A 1 99 ? 23.031 18.734 17.766 1 88.25 99 THR A O 1
ATOM 769 N N . PRO A 1 100 ? 22.5 18.766 19.969 1 87.19 100 PRO A N 1
ATOM 770 C CA . PRO A 1 100 ? 23.922 18.781 20.344 1 87.19 100 PRO A CA 1
ATOM 771 C C . PRO A 1 100 ? 24.703 17.609 19.75 1 87.19 100 PRO A C 1
ATOM 773 O O . PRO A 1 100 ? 25.797 17.797 19.219 1 87.19 100 PRO A O 1
ATOM 776 N N . SER A 1 101 ? 24.141 16.516 19.844 1 89.44 101 SER A N 1
ATOM 777 C CA . SER A 1 101 ? 24.812 15.32 19.328 1 89.44 101 SER A CA 1
ATOM 778 C C . SER A 1 101 ? 25.016 15.414 17.812 1 89.44 101 SER A C 1
ATOM 780 O O . SER A 1 101 ? 26.078 15.07 17.312 1 89.44 101 SER A O 1
ATOM 782 N N . LYS A 1 102 ? 24.047 15.898 17.109 1 93.12 102 LYS A N 1
ATOM 783 C CA . LYS A 1 102 ? 24.125 16.031 15.656 1 93.12 102 LYS A CA 1
ATOM 784 C C . LYS A 1 102 ? 25.219 17.016 15.25 1 93.12 102 LYS A C 1
ATOM 786 O O . LYS A 1 102 ? 25.984 16.75 14.32 1 93.12 102 LYS A O 1
ATOM 791 N N . PHE A 1 103 ? 25.234 18.078 15.984 1 93.25 103 PHE A N 1
ATOM 792 C CA . PHE A 1 103 ? 26.219 19.109 15.633 1 93.25 103 PHE A CA 1
ATOM 793 C C . PHE A 1 103 ? 27.625 18.641 15.953 1 93.25 103 PHE A C 1
ATOM 795 O O . PHE A 1 103 ? 28.562 18.906 15.188 1 93.25 103 PHE A O 1
ATOM 802 N N . ASP A 1 104 ? 27.734 18 17.078 1 91.81 104 ASP A N 1
ATOM 803 C CA . ASP A 1 104 ? 29.031 17.422 17.438 1 91.81 104 ASP A CA 1
ATOM 804 C C . ASP A 1 104 ? 29.547 16.5 16.344 1 91.81 104 ASP A C 1
ATOM 806 O O . ASP A 1 104 ? 30.734 16.562 15.969 1 91.81 104 ASP A O 1
ATOM 810 N N . ASN A 1 105 ? 28.75 15.727 15.836 1 92.5 105 ASN A N 1
ATOM 811 C CA . ASN A 1 105 ? 29.125 14.789 14.789 1 92.5 105 ASN A CA 1
ATOM 812 C C . ASN A 1 105 ? 29.469 15.508 13.484 1 92.5 105 ASN A C 1
ATOM 814 O O . ASN A 1 105 ? 30.422 15.141 12.805 1 92.5 105 ASN A O 1
ATOM 818 N N . LEU A 1 106 ? 28.719 16.516 13.156 1 93.5 106 LEU A N 1
ATOM 819 C CA . LEU A 1 106 ? 29.031 17.281 11.961 1 93.5 106 LEU A CA 1
ATOM 820 C C . LEU A 1 106 ? 30.391 17.938 12.078 1 93.5 106 LEU A C 1
ATOM 822 O O . LEU A 1 106 ? 31.219 17.859 11.156 1 93.5 106 LEU A O 1
ATOM 826 N N . VAL A 1 107 ? 30.594 18.562 13.258 1 92.75 107 VAL A N 1
ATOM 827 C CA . VAL A 1 107 ? 31.859 19.266 13.477 1 92.75 107 VAL A CA 1
ATOM 828 C C . VAL A 1 107 ? 33.031 18.266 13.445 1 92.75 107 VAL A C 1
ATOM 830 O O . VAL A 1 107 ? 34.094 18.547 12.891 1 92.75 107 VAL A O 1
ATOM 833 N N . THR A 1 108 ? 32.781 17.172 14.031 1 91.81 108 THR A N 1
ATOM 834 C CA . THR A 1 108 ? 33.781 16.125 13.984 1 91.81 108 THR A CA 1
ATOM 835 C C . THR A 1 108 ? 34.125 15.773 12.539 1 91.81 108 THR A C 1
ATOM 837 O O . THR A 1 108 ? 35.281 15.664 12.18 1 91.81 108 THR A O 1
ATOM 840 N N . TYR A 1 109 ? 33.188 15.609 11.688 1 92.31 109 TYR A N 1
ATOM 841 C CA . TYR A 1 109 ? 33.375 15.328 10.273 1 92.31 109 TYR A CA 1
ATOM 842 C C . TYR A 1 109 ? 34.156 16.453 9.594 1 92.31 109 TYR A C 1
ATOM 844 O O . TYR A 1 109 ? 35.094 16.203 8.828 1 92.31 109 TYR A O 1
ATOM 852 N N . LEU A 1 110 ? 33.812 17.656 9.898 1 92.25 110 LEU A N 1
ATOM 853 C CA . LEU A 1 110 ? 34.406 18.812 9.242 1 92.25 110 LEU A CA 1
ATOM 854 C C . LEU A 1 110 ? 35.906 18.938 9.594 1 92.25 110 LEU A C 1
ATOM 856 O O . LEU A 1 110 ? 36.719 19.359 8.766 1 92.25 110 LEU A O 1
ATOM 860 N N . TYR A 1 111 ? 36.156 18.562 10.766 1 90.56 111 TYR A N 1
ATOM 861 C CA . TYR A 1 111 ? 37.531 18.812 11.234 1 90.56 111 TYR A CA 1
ATOM 862 C C . TYR A 1 111 ? 38.375 17.562 11.109 1 90.56 111 TYR A C 1
ATOM 864 O O . TYR A 1 111 ? 39.594 17.656 10.977 1 90.56 111 TYR A O 1
ATOM 872 N N . THR A 1 112 ? 37.812 16.438 11.203 1 84 112 THR A N 1
ATOM 873 C CA . THR A 1 112 ? 38.594 15.219 11.172 1 84 112 THR A CA 1
ATOM 874 C C . THR A 1 112 ? 38.531 14.547 9.805 1 84 112 THR A C 1
ATOM 876 O O . THR A 1 112 ? 39.406 13.766 9.438 1 84 112 THR A O 1
ATOM 879 N N . GLY A 1 113 ? 37.688 14.875 8.961 1 72.75 113 GLY A N 1
ATOM 880 C CA . GLY A 1 113 ? 37.5 14.273 7.645 1 72.75 113 GLY A CA 1
ATOM 881 C C . GLY A 1 113 ? 36.969 12.852 7.711 1 72.75 113 GLY A C 1
ATOM 882 O O . GLY A 1 113 ? 36.25 12.492 8.633 1 72.75 113 GLY A O 1
ATOM 883 N N . THR A 1 114 ? 37.281 12.023 6.512 1 64.88 114 THR A N 1
ATOM 884 C CA . THR A 1 114 ? 36.781 10.68 6.262 1 64.88 114 THR A CA 1
ATOM 885 C C . THR A 1 114 ? 37.688 9.625 6.895 1 64.88 114 THR A C 1
ATOM 887 O O . THR A 1 114 ? 37.344 8.445 6.953 1 64.88 114 THR A O 1
ATOM 890 N N . SER A 1 115 ? 38.906 9.977 7.004 1 57.78 115 SER A N 1
ATOM 891 C CA . SER A 1 115 ? 39.969 8.992 7.273 1 57.78 115 SER A CA 1
ATOM 892 C C . SER A 1 115 ? 39.688 8.25 8.586 1 57.78 115 SER A C 1
ATOM 894 O O . SER A 1 115 ? 40 7.066 8.703 1 57.78 115 SER A O 1
ATOM 896 N N . GLY A 1 116 ? 39.312 8.758 9.617 1 51.41 116 GLY A N 1
ATOM 897 C CA . GLY A 1 116 ? 39.438 8.125 10.922 1 51.41 116 GLY A CA 1
ATOM 898 C C . GLY A 1 116 ? 38.125 7.543 11.422 1 51.41 116 GLY A C 1
ATOM 899 O O . GLY A 1 116 ? 38.094 6.773 12.383 1 51.41 116 GLY A O 1
ATOM 900 N N . TYR A 1 117 ? 37.031 8 11.234 1 53.62 117 TYR A N 1
ATOM 901 C CA . TYR A 1 117 ? 35.875 7.547 12 1 53.62 117 TYR A CA 1
ATOM 902 C C . TYR A 1 117 ? 34.875 6.801 11.117 1 53.62 117 TYR A C 1
ATOM 904 O O . TYR A 1 117 ? 34.188 7.414 10.305 1 53.62 117 TYR A O 1
ATOM 912 N N . PRO A 1 118 ? 35.219 5.531 10.906 1 59.06 118 PRO A N 1
ATOM 913 C CA . PRO A 1 118 ? 34.125 4.832 10.227 1 59.06 118 PRO A CA 1
ATOM 914 C C . PRO A 1 118 ? 32.781 5.043 10.914 1 59.06 118 PRO A C 1
ATOM 916 O O . PRO A 1 118 ? 32.594 4.633 12.07 1 59.06 118 PRO A O 1
ATOM 919 N N . GLY A 1 119 ? 32.25 6.18 10.734 1 70.38 119 GLY A N 1
ATOM 920 C CA . GLY A 1 119 ? 31.109 6.582 11.531 1 70.38 119 GLY A CA 1
ATOM 921 C C . GLY A 1 119 ? 30.016 5.527 11.586 1 70.38 119 GLY A C 1
ATOM 922 O O . GLY A 1 119 ? 29.812 4.797 10.609 1 70.38 119 GLY A O 1
ATOM 923 N N . ASP A 1 120 ? 29.766 5.117 12.82 1 84.31 120 ASP A N 1
ATOM 924 C CA . ASP A 1 120 ? 28.594 4.266 13.008 1 84.31 120 ASP A CA 1
ATOM 925 C C . ASP A 1 120 ? 27.344 4.914 12.406 1 84.31 120 ASP A C 1
ATOM 927 O O . ASP A 1 120 ? 27.422 6.023 11.883 1 84.31 120 ASP A O 1
ATOM 931 N N . MET A 1 121 ? 26.422 4.184 12.312 1 88.69 121 MET A N 1
ATOM 932 C CA . MET A 1 121 ? 25.203 4.594 11.617 1 88.69 121 MET A CA 1
ATOM 933 C C . MET A 1 121 ? 24.672 5.906 12.18 1 88.69 121 MET A C 1
ATOM 935 O O . MET A 1 121 ? 24.359 6.832 11.43 1 88.69 121 MET A O 1
ATOM 939 N N . PRO A 1 122 ? 24.656 6.094 13.484 1 89.62 122 PRO A N 1
ATOM 940 C CA . PRO A 1 122 ? 24.172 7.367 14.008 1 89.62 122 PRO A CA 1
ATOM 941 C C . PRO A 1 122 ? 25.016 8.555 13.57 1 89.62 122 PRO A C 1
ATOM 943 O O . PRO A 1 122 ? 24.484 9.625 13.266 1 89.62 122 PRO A O 1
ATOM 946 N N . PHE A 1 123 ? 26.266 8.297 13.555 1 91.38 123 PHE A N 1
ATOM 947 C CA . PHE A 1 123 ? 27.172 9.344 13.109 1 91.38 123 PHE A CA 1
ATOM 948 C C . PHE A 1 123 ? 26.891 9.727 11.664 1 91.38 123 PHE A C 1
ATOM 950 O O . PHE A 1 123 ? 26.734 10.914 11.352 1 91.38 123 PHE A O 1
ATOM 957 N N . LEU A 1 124 ? 26.781 8.742 10.891 1 92.12 124 LEU A N 1
ATOM 958 C CA . LEU A 1 124 ? 26.578 8.977 9.469 1 92.12 124 LEU A CA 1
ATOM 959 C C . LEU A 1 124 ? 25.25 9.664 9.219 1 92.12 124 LEU A C 1
ATOM 961 O O . LEU A 1 124 ? 25.156 10.586 8.398 1 92.12 124 LEU A O 1
ATOM 965 N N . LEU A 1 125 ? 24.312 9.273 9.953 1 93.12 125 LEU A N 1
ATOM 966 C CA . LEU A 1 125 ? 22.984 9.859 9.781 1 93.12 125 LEU A CA 1
ATOM 967 C C . LEU A 1 125 ? 22.953 11.312 10.242 1 93.12 125 LEU A C 1
ATOM 969 O O . LEU A 1 125 ? 22.312 12.156 9.609 1 93.12 125 LEU A O 1
ATOM 973 N N . ASP A 1 126 ? 23.609 11.547 11.258 1 93.5 126 ASP A N 1
ATOM 974 C CA . ASP A 1 126 ? 23.703 12.922 11.742 1 93.5 126 ASP A CA 1
ATOM 975 C C . ASP A 1 126 ? 24.438 13.812 10.75 1 93.5 126 ASP A C 1
ATOM 977 O O . ASP A 1 126 ? 24 14.938 10.484 1 93.5 126 ASP A O 1
ATOM 981 N N . VAL A 1 127 ? 25.438 13.289 10.25 1 93.81 127 VAL A N 1
ATOM 982 C CA . VAL A 1 127 ? 26.219 14.047 9.266 1 93.81 127 VAL A CA 1
ATOM 983 C C . VAL A 1 127 ? 25.359 14.289 8.016 1 93.81 127 VAL A C 1
ATOM 985 O O . VAL A 1 127 ? 25.359 15.398 7.473 1 93.81 127 VAL A O 1
ATOM 988 N N . LEU A 1 128 ? 24.656 13.281 7.641 1 94.44 128 LEU A N 1
ATOM 989 C CA . LEU A 1 128 ? 23.797 13.43 6.477 1 94.44 128 LEU A CA 1
ATOM 990 C C . LEU A 1 128 ? 22.719 14.484 6.73 1 94.44 128 LEU A C 1
ATOM 992 O O . LEU A 1 128 ? 22.5 15.359 5.898 1 94.44 128 LEU A O 1
ATOM 996 N N . ASP A 1 129 ? 22.141 14.383 7.809 1 95.12 129 ASP A N 1
ATOM 997 C CA . ASP A 1 129 ? 21.047 15.281 8.18 1 95.12 129 ASP A CA 1
ATOM 998 C C . ASP A 1 129 ? 21.516 16.734 8.188 1 95.12 129 ASP A C 1
ATOM 1000 O O . ASP A 1 129 ? 20.953 17.578 7.473 1 95.12 129 ASP A O 1
ATOM 1004 N N . LEU A 1 130 ? 22.562 17 8.805 1 94.31 130 LEU A N 1
ATOM 1005 C CA . LEU A 1 130 ? 23.016 18.375 8.961 1 94.31 130 LEU A CA 1
ATOM 1006 C C . LEU A 1 130 ? 23.734 18.859 7.703 1 94.31 130 LEU A C 1
ATOM 1008 O O . LEU A 1 130 ? 23.688 20.047 7.375 1 94.31 130 LEU A O 1
ATOM 1012 N N . SER A 1 131 ? 24.391 17.938 7.047 1 94.44 131 SER A N 1
ATOM 1013 C CA . SER A 1 131 ? 24.984 18.328 5.773 1 94.44 131 SER A CA 1
ATOM 1014 C C . SER A 1 131 ? 23.922 18.766 4.777 1 94.44 131 SER A C 1
ATOM 1016 O O . SER A 1 131 ? 24.125 19.719 4.016 1 94.44 131 SER A O 1
ATOM 1018 N N . SER A 1 132 ? 22.859 18.047 4.824 1 93.12 132 SER A N 1
ATOM 1019 C CA . SER A 1 132 ? 21.734 18.422 3.963 1 93.12 132 SER A CA 1
ATOM 1020 C C . SER A 1 132 ? 21.109 19.75 4.414 1 93.12 132 SER A C 1
ATOM 1022 O O . SER A 1 132 ? 20.766 20.594 3.586 1 93.12 132 SER A O 1
ATOM 1024 N N . PHE A 1 133 ? 21.094 19.906 5.672 1 91.81 133 PHE A N 1
ATOM 1025 C CA . PHE A 1 133 ? 20.484 21.094 6.254 1 91.81 133 PHE A CA 1
ATOM 1026 C C . PHE A 1 133 ? 21.328 22.328 5.945 1 91.81 133 PHE A C 1
ATOM 1028 O O . PHE A 1 133 ? 20.797 23.391 5.594 1 91.81 133 PHE A O 1
ATOM 1035 N N . PHE A 1 134 ? 22.672 22.203 5.957 1 92.06 134 PHE A N 1
ATOM 1036 C CA . PHE A 1 134 ? 23.578 23.328 5.785 1 92.06 134 PHE A CA 1
ATOM 1037 C C . PHE A 1 134 ? 24.156 23.344 4.375 1 92.06 134 PHE A C 1
ATOM 1039 O O . PHE A 1 134 ? 25.078 24.109 4.09 1 92.06 134 PHE A O 1
ATOM 1046 N N . ASP A 1 135 ? 23.703 22.453 3.551 1 92.56 135 ASP A N 1
ATOM 1047 C CA . ASP A 1 135 ? 24.109 22.375 2.154 1 92.56 135 ASP A CA 1
ATOM 1048 C C . ASP A 1 135 ? 25.609 22.109 2.045 1 92.56 135 ASP A C 1
ATOM 1050 O O . ASP A 1 135 ? 26.328 22.844 1.353 1 92.56 135 ASP A O 1
ATOM 1054 N N . ILE A 1 136 ? 26.016 21.188 2.707 1 94.25 136 ILE A N 1
ATOM 1055 C CA . ILE A 1 136 ? 27.391 20.719 2.646 1 94.25 136 ILE A CA 1
ATOM 1056 C C . ILE A 1 136 ? 27.484 19.516 1.714 1 94.25 136 ILE A C 1
ATOM 1058 O O . ILE A 1 136 ? 27.297 18.375 2.145 1 94.25 136 ILE A O 1
ATOM 1062 N N . ALA A 1 137 ? 27.953 19.703 0.549 1 92.69 137 ALA A N 1
ATOM 1063 C CA . ALA A 1 137 ? 27.875 18.703 -0.513 1 92.69 137 ALA A CA 1
ATOM 1064 C C . ALA A 1 137 ? 28.828 17.547 -0.252 1 92.69 137 ALA A C 1
ATOM 1066 O O . ALA A 1 137 ? 28.5 16.375 -0.502 1 92.69 137 ALA A O 1
ATOM 1067 N N . ASP A 1 138 ? 29.953 17.938 0.207 1 91.88 138 ASP A N 1
ATOM 1068 C CA . ASP A 1 138 ? 30.938 16.875 0.41 1 91.88 138 ASP A CA 1
ATOM 1069 C C . ASP A 1 138 ? 30.531 15.977 1.577 1 91.88 138 ASP A C 1
ATOM 1071 O O . ASP A 1 138 ? 30.875 14.789 1.593 1 91.88 138 ASP A O 1
ATOM 1075 N N . GLY A 1 139 ? 29.828 16.516 2.529 1 93.12 139 GLY A N 1
ATOM 1076 C CA . GLY A 1 139 ? 29.312 15.688 3.611 1 93.12 139 GLY A CA 1
ATOM 1077 C C . GLY A 1 139 ? 28.281 14.672 3.15 1 93.12 139 GLY A C 1
ATOM 1078 O O . GLY A 1 139 ? 28.328 13.516 3.559 1 93.12 139 GLY A O 1
ATOM 1079 N N . VAL A 1 140 ? 27.453 15.125 2.287 1 93.19 140 VAL A N 1
ATOM 1080 C CA . VAL A 1 140 ? 26.438 14.234 1.721 1 93.19 140 VAL A CA 1
ATOM 1081 C C . VAL A 1 140 ? 27.109 13.133 0.909 1 93.19 140 VAL A C 1
ATOM 1083 O O . VAL A 1 140 ? 26.797 11.953 1.072 1 93.19 140 VAL A O 1
ATOM 1086 N N . GLN A 1 141 ? 28.078 13.547 0.185 1 91.19 141 GLN A N 1
ATOM 1087 C CA . GLN A 1 141 ? 28.781 12.586 -0.653 1 91.19 141 GLN A CA 1
ATOM 1088 C C . GLN A 1 141 ? 29.547 11.562 0.196 1 91.19 141 GLN A C 1
ATOM 1090 O O . GLN A 1 141 ? 29.578 10.375 -0.143 1 91.19 141 GLN A O 1
ATOM 1095 N N . TYR A 1 142 ? 30.047 12.047 1.19 1 90.31 142 TYR A N 1
ATOM 1096 C CA . TYR A 1 142 ? 30.766 11.172 2.109 1 90.31 142 TYR A CA 1
ATOM 1097 C C . TYR A 1 142 ? 29.844 10.094 2.662 1 90.31 142 TYR A C 1
ATOM 1099 O O . TYR A 1 142 ? 30.172 8.906 2.629 1 90.31 142 TYR A O 1
ATOM 1107 N N . VAL A 1 143 ? 28.75 10.508 3.117 1 92.5 143 VAL A N 1
ATOM 1108 C CA . VAL A 1 143 ? 27.812 9.562 3.74 1 92.5 143 VAL A CA 1
ATOM 1109 C C . VAL A 1 143 ? 27.25 8.617 2.684 1 92.5 143 VAL A C 1
ATOM 1111 O O . VAL A 1 143 ? 27.109 7.418 2.932 1 92.5 143 VAL A O 1
ATOM 1114 N N . VAL A 1 144 ? 26.922 9.102 1.548 1 91.94 144 VAL A N 1
ATOM 1115 C CA . VAL A 1 144 ? 26.406 8.281 0.46 1 91.94 144 VAL A CA 1
ATOM 1116 C C . VAL A 1 144 ? 27.406 7.18 0.114 1 91.94 144 VAL A C 1
ATOM 1118 O O . VAL A 1 144 ? 27.031 6.016 -0.031 1 91.94 144 VAL A O 1
ATOM 1121 N N . GLY A 1 145 ? 28.656 7.547 0.082 1 88.5 145 GLY A N 1
ATOM 1122 C CA . GLY A 1 145 ? 29.688 6.57 -0.187 1 88.5 145 GLY A CA 1
ATOM 1123 C C . GLY A 1 145 ? 29.875 5.566 0.937 1 88.5 145 GLY A C 1
ATOM 1124 O O . GLY A 1 145 ? 30.094 4.379 0.687 1 88.5 145 GLY A O 1
ATOM 1125 N N . ALA A 1 146 ? 29.719 5.992 2.09 1 88.25 146 ALA A N 1
ATOM 1126 C CA . ALA A 1 146 ? 29.938 5.148 3.262 1 88.25 146 ALA A CA 1
ATOM 1127 C C . ALA A 1 146 ? 28.797 4.148 3.441 1 88.25 146 ALA A C 1
ATOM 1129 O O . ALA A 1 146 ? 29.016 3.021 3.893 1 88.25 146 ALA A O 1
ATOM 1130 N N . LEU A 1 147 ? 27.625 4.574 3.098 1 89.75 147 LEU A N 1
ATOM 1131 C CA . LEU A 1 147 ? 26.453 3.744 3.357 1 89.75 147 LEU A CA 1
ATOM 1132 C C . LEU A 1 147 ? 26.219 2.768 2.209 1 89.75 147 LEU A C 1
ATOM 1134 O O . LEU A 1 147 ? 25.609 1.717 2.4 1 89.75 147 LEU A O 1
ATOM 1138 N N . GLU A 1 148 ? 26.594 3.078 1.096 1 81.81 148 GLU A N 1
ATOM 1139 C CA . GLU A 1 148 ? 26.281 2.326 -0.118 1 81.81 148 GLU A CA 1
ATOM 1140 C C . GLU A 1 148 ? 26.672 0.856 0.031 1 81.81 148 GLU A C 1
ATOM 1142 O O . GLU A 1 148 ? 25.953 -0.028 -0.451 1 81.81 148 GLU A O 1
ATOM 1147 N N . TYR A 1 149 ? 27.703 0.562 0.82 1 76.88 149 TYR A N 1
ATOM 1148 C CA . TYR A 1 149 ? 28.172 -0.82 0.864 1 76.88 149 TYR A CA 1
ATOM 1149 C C . TYR A 1 149 ? 28.031 -1.395 2.27 1 76.88 149 TYR A C 1
ATOM 1151 O O . TYR A 1 149 ? 28.547 -2.477 2.557 1 76.88 149 TYR A O 1
ATOM 1159 N N . ARG A 1 150 ? 27.297 -0.736 2.973 1 83.94 150 ARG A N 1
ATOM 1160 C CA . ARG A 1 150 ? 27.141 -1.228 4.34 1 83.94 150 ARG A CA 1
ATOM 1161 C C . ARG A 1 150 ? 26.109 -2.35 4.406 1 83.94 150 ARG A C 1
ATOM 1163 O O . ARG A 1 150 ? 25.016 -2.227 3.857 1 83.94 150 ARG A O 1
ATOM 1170 N N . PRO A 1 151 ? 26.406 -3.475 5.055 1 82.12 151 PRO A N 1
ATOM 1171 C CA . PRO A 1 151 ? 25.516 -4.645 5.086 1 82.12 151 PRO A CA 1
ATOM 1172 C C . PRO A 1 151 ? 24.219 -4.371 5.82 1 82.12 151 PRO A C 1
ATOM 1174 O O . PRO A 1 151 ? 23.172 -4.938 5.461 1 82.12 151 PRO A O 1
ATOM 1177 N N . ASN A 1 152 ? 24.188 -3.512 6.801 1 82.62 152 ASN A N 1
ATOM 1178 C CA . ASN A 1 152 ? 22.969 -3.297 7.586 1 82.62 152 ASN A CA 1
ATOM 1179 C C . ASN A 1 152 ? 22.172 -2.111 7.062 1 82.62 152 ASN A C 1
ATOM 1181 O O . ASN A 1 152 ? 21.25 -1.632 7.734 1 82.62 152 ASN A O 1
ATOM 1185 N N . PHE A 1 153 ? 22.516 -1.739 5.844 1 90.19 153 PHE A N 1
ATOM 1186 C CA . PHE A 1 153 ? 21.766 -0.664 5.199 1 90.19 153 PHE A CA 1
ATOM 1187 C C . PHE A 1 153 ? 20.609 -1.221 4.375 1 90.19 153 PHE A C 1
ATOM 1189 O O . PHE A 1 153 ? 20.797 -1.598 3.215 1 90.19 153 PHE A O 1
ATOM 1196 N N . SER A 1 154 ? 19.438 -1.29 5.027 1 92.31 154 SER A N 1
ATOM 1197 C CA . SER A 1 154 ? 18.281 -1.935 4.426 1 92.31 154 SER A CA 1
ATOM 1198 C C . SER A 1 154 ? 17.719 -1.1 3.279 1 92.31 154 SER A C 1
ATOM 1200 O O . SER A 1 154 ? 17.969 0.106 3.205 1 92.31 154 SER A O 1
ATOM 1202 N N . ALA A 1 155 ? 17 -1.779 2.455 1 94.88 155 ALA A N 1
ATOM 1203 C CA . ALA A 1 155 ? 16.375 -1.116 1.314 1 94.88 155 ALA A CA 1
ATOM 1204 C C . ALA A 1 155 ? 15.375 -0.057 1.775 1 94.88 155 ALA A C 1
ATOM 1206 O O . ALA A 1 155 ? 15.258 1.004 1.157 1 94.88 155 ALA A O 1
ATOM 1207 N N . VAL A 1 156 ? 14.68 -0.325 2.834 1 96.25 156 VAL A N 1
ATOM 1208 C CA . VAL A 1 156 ? 13.703 0.617 3.371 1 96.25 156 VAL A CA 1
ATOM 1209 C C . VAL A 1 156 ? 14.414 1.871 3.871 1 96.25 156 VAL A C 1
ATOM 1211 O O . VAL A 1 156 ? 14 2.992 3.559 1 96.25 156 VAL A O 1
ATOM 1214 N N . GLN A 1 157 ? 15.461 1.638 4.559 1 94.31 157 GLN A N 1
ATOM 1215 C CA . GLN A 1 157 ? 16.234 2.766 5.07 1 94.31 157 GLN A CA 1
ATOM 1216 C C . GLN A 1 157 ? 16.828 3.592 3.93 1 94.31 157 GLN A C 1
ATOM 1218 O O . GLN A 1 157 ? 16.797 4.824 3.969 1 94.31 157 GLN A O 1
ATOM 1223 N N . ARG A 1 158 ? 17.328 2.885 3.041 1 94.5 158 ARG A N 1
ATOM 1224 C CA . ARG A 1 158 ? 17.906 3.535 1.87 1 94.5 158 ARG A CA 1
ATOM 1225 C C . ARG A 1 158 ? 16.891 4.414 1.166 1 94.5 158 ARG A C 1
ATOM 1227 O O . ARG A 1 158 ? 17.172 5.559 0.817 1 94.5 158 ARG A O 1
ATOM 1234 N N . PHE A 1 159 ? 15.734 3.875 1.033 1 95.75 159 PHE A N 1
ATOM 1235 C CA . PHE A 1 159 ? 14.688 4.621 0.35 1 95.75 159 PHE A CA 1
ATOM 1236 C C . PHE A 1 159 ? 14.227 5.805 1.193 1 95.75 159 PHE A C 1
ATOM 1238 O O . PHE A 1 159 ? 14.016 6.898 0.672 1 95.75 159 PHE A O 1
ATOM 1245 N N . LYS A 1 160 ? 14.039 5.59 2.393 1 94.69 160 LYS A N 1
ATOM 1246 C CA . LYS A 1 160 ? 13.633 6.66 3.299 1 94.69 160 LYS A CA 1
ATOM 1247 C C . LYS A 1 160 ? 14.609 7.824 3.254 1 94.69 160 LYS A C 1
ATOM 1249 O O . LYS A 1 160 ? 14.203 8.984 3.135 1 94.69 160 LYS A O 1
ATOM 1254 N N . LEU A 1 161 ? 15.828 7.473 3.334 1 93.88 161 LEU A N 1
ATOM 1255 C CA . LEU A 1 161 ? 16.859 8.5 3.305 1 93.88 161 LEU A CA 1
ATOM 1256 C C . LEU A 1 161 ? 16.906 9.188 1.942 1 93.88 161 LEU A C 1
ATOM 1258 O O . LEU A 1 161 ? 17.125 10.398 1.855 1 93.88 161 LEU A O 1
ATOM 1262 N N . ALA A 1 162 ? 16.734 8.398 0.937 1 93.5 162 ALA A N 1
ATOM 1263 C CA . ALA A 1 162 ? 16.719 8.953 -0.414 1 93.5 162 ALA A CA 1
ATOM 1264 C C . ALA A 1 162 ? 15.617 10.008 -0.554 1 93.5 162 ALA A C 1
ATOM 1266 O O . ALA A 1 162 ? 15.844 11.078 -1.113 1 93.5 162 ALA A O 1
ATOM 1267 N N . ARG A 1 163 ? 14.523 9.719 0.013 1 90.5 163 ARG A N 1
ATOM 1268 C CA . ARG A 1 163 ? 13.375 10.617 -0.059 1 90.5 163 ARG A CA 1
ATOM 1269 C C . ARG A 1 163 ? 13.586 11.852 0.815 1 90.5 163 ARG A C 1
ATOM 1271 O O . ARG A 1 163 ? 13.281 12.969 0.401 1 90.5 163 ARG A O 1
ATOM 1278 N N . THR A 1 164 ? 14.086 11.609 1.887 1 90.5 164 THR A N 1
ATOM 1279 C CA . THR A 1 164 ? 14.227 12.672 2.881 1 90.5 164 THR A CA 1
ATOM 1280 C C . THR A 1 164 ? 15.281 13.68 2.447 1 90.5 164 THR A C 1
ATOM 1282 O O . THR A 1 164 ? 15.094 14.891 2.611 1 90.5 164 THR A O 1
ATOM 1285 N N . TYR A 1 165 ? 16.344 13.109 1.861 1 91.5 165 TYR A N 1
ATOM 1286 C CA . TYR A 1 165 ? 17.484 13.977 1.605 1 91.5 165 TYR A CA 1
ATOM 1287 C C . TYR A 1 165 ? 17.719 14.141 0.109 1 91.5 165 TYR A C 1
ATOM 1289 O O . TYR A 1 165 ? 18.766 14.648 -0.309 1 91.5 165 TYR A O 1
ATOM 1297 N N . ASN A 1 166 ? 16.859 13.656 -0.677 1 88.62 166 ASN A N 1
ATOM 1298 C CA . ASN A 1 166 ? 16.859 13.812 -2.127 1 88.62 166 ASN A CA 1
ATOM 1299 C C . ASN A 1 166 ? 18.109 13.172 -2.754 1 88.62 166 ASN A C 1
ATOM 1301 O O . ASN A 1 166 ? 18.797 13.805 -3.553 1 88.62 166 ASN A O 1
ATOM 1305 N N . ILE A 1 167 ? 18.328 12.047 -2.322 1 91.25 167 ILE A N 1
ATOM 1306 C CA . ILE A 1 167 ? 19.422 11.273 -2.9 1 91.25 167 ILE A CA 1
ATOM 1307 C C . ILE A 1 167 ? 18.891 10.383 -4.016 1 91.25 167 ILE A C 1
ATOM 1309 O O . ILE A 1 167 ? 18.516 9.234 -3.773 1 91.25 167 ILE A O 1
ATOM 1313 N N . HIS A 1 168 ? 19.016 10.742 -5.188 1 88.94 168 HIS A N 1
ATOM 1314 C CA . HIS A 1 168 ? 18.344 10.133 -6.332 1 88.94 168 HIS A CA 1
ATOM 1315 C C . HIS A 1 168 ? 18.984 8.789 -6.68 1 88.94 168 HIS A C 1
ATOM 1317 O O . HIS A 1 168 ? 18.281 7.867 -7.113 1 88.94 168 HIS A O 1
ATOM 1323 N N . GLN A 1 169 ? 20.234 8.688 -6.473 1 90.19 169 GLN A N 1
ATOM 1324 C CA . GLN A 1 169 ? 20.953 7.488 -6.902 1 90.19 169 GLN A CA 1
ATOM 1325 C C . GLN A 1 169 ? 20.531 6.277 -6.07 1 90.19 169 GLN A C 1
ATOM 1327 O O . GLN A 1 169 ? 20.781 5.137 -6.461 1 90.19 169 GLN A O 1
ATOM 1332 N N . TRP A 1 170 ? 19.938 6.508 -4.93 1 93.25 170 TRP A N 1
ATOM 1333 C CA . TRP A 1 170 ? 19.562 5.418 -4.043 1 93.25 170 TRP A CA 1
ATOM 1334 C C . TRP A 1 170 ? 18.156 4.914 -4.375 1 93.25 170 TRP A C 1
ATOM 1336 O O . TRP A 1 170 ? 17.75 3.834 -3.938 1 93.25 170 TRP A O 1
ATOM 1346 N N . ILE A 1 171 ? 17.391 5.621 -5.137 1 93.44 171 ILE A N 1
ATOM 1347 C CA . ILE A 1 171 ? 15.977 5.316 -5.367 1 93.44 171 ILE A CA 1
ATOM 1348 C C . ILE A 1 171 ? 15.852 4.004 -6.137 1 93.44 171 ILE A C 1
ATOM 1350 O O . ILE A 1 171 ? 15.188 3.068 -5.68 1 93.44 171 ILE A O 1
ATOM 1354 N N . GLU A 1 172 ? 16.547 3.91 -7.211 1 93.94 172 GLU A N 1
ATOM 1355 C CA . GLU A 1 172 ? 16.391 2.744 -8.078 1 93.94 172 GLU A CA 1
ATOM 1356 C C . GLU A 1 172 ? 16.844 1.468 -7.367 1 93.94 172 GLU A C 1
ATOM 1358 O O . GLU A 1 172 ? 16.094 0.497 -7.293 1 93.94 172 GLU A O 1
ATOM 1363 N N . PRO A 1 173 ? 18.062 1.482 -6.824 1 93.44 173 PRO A N 1
ATOM 1364 C CA . PRO A 1 173 ? 18.469 0.247 -6.148 1 93.44 173 PRO A CA 1
ATOM 1365 C C . PRO A 1 173 ? 17.531 -0.124 -4.996 1 93.44 173 PRO A C 1
ATOM 1367 O O . PRO A 1 173 ? 17.297 -1.309 -4.75 1 93.44 173 PRO A O 1
ATOM 1370 N N . ALA A 1 174 ? 17.047 0.827 -4.312 1 95.31 174 ALA A N 1
ATOM 1371 C CA . ALA A 1 174 ? 16.141 0.549 -3.199 1 95.31 174 ALA A CA 1
ATOM 1372 C C . ALA A 1 174 ? 14.852 -0.087 -3.691 1 95.31 174 ALA A C 1
ATOM 1374 O O . ALA A 1 174 ? 14.391 -1.09 -3.137 1 95.31 174 ALA A O 1
ATOM 1375 N N . ILE A 1 175 ? 14.258 0.419 -4.754 1 95.88 175 ILE A N 1
ATOM 1376 C CA . ILE A 1 175 ? 13 -0.079 -5.289 1 95.88 175 ILE A CA 1
ATOM 1377 C C . ILE A 1 175 ? 13.188 -1.493 -5.832 1 95.88 175 ILE A C 1
ATOM 1379 O O . ILE A 1 175 ? 12.352 -2.371 -5.602 1 95.88 175 ILE A O 1
ATOM 1383 N N . ARG A 1 176 ? 14.289 -1.659 -6.465 1 93.94 176 ARG A N 1
ATOM 1384 C CA . ARG A 1 176 ? 14.578 -2.98 -7.02 1 93.94 176 ARG A CA 1
ATOM 1385 C C . ARG A 1 176 ? 14.664 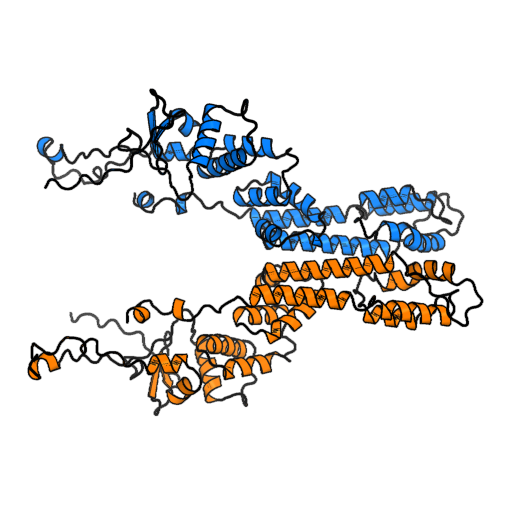-4.027 -5.914 1 93.94 176 ARG A C 1
ATOM 1387 O O . ARG A 1 176 ? 14.141 -5.133 -6.059 1 93.94 176 ARG A O 1
ATOM 1394 N N . ASP A 1 177 ? 15.234 -3.67 -4.883 1 93.69 177 ASP A N 1
ATOM 1395 C CA . ASP A 1 177 ? 15.352 -4.582 -3.746 1 93.69 177 ASP A CA 1
ATOM 1396 C C . ASP A 1 177 ? 13.992 -4.82 -3.094 1 93.69 177 ASP A C 1
ATOM 1398 O O . ASP A 1 177 ? 13.641 -5.961 -2.777 1 93.69 177 ASP A O 1
ATOM 1402 N N . LEU A 1 178 ? 13.25 -3.775 -2.951 1 96.31 178 LEU A N 1
ATOM 1403 C CA . LEU A 1 178 ? 11.977 -3.855 -2.248 1 96.31 178 LEU A CA 1
ATOM 1404 C C . LEU A 1 178 ? 10.969 -4.684 -3.039 1 96.31 178 LEU A C 1
ATOM 1406 O O . LEU A 1 178 ? 10.133 -5.379 -2.453 1 96.31 178 LEU A O 1
ATOM 1410 N N . VAL A 1 179 ? 11.047 -4.617 -4.297 1 94.69 179 VAL A N 1
ATOM 1411 C CA . VAL A 1 179 ? 10.141 -5.395 -5.137 1 94.69 179 VAL A CA 1
ATOM 1412 C C . VAL A 1 179 ? 10.422 -6.887 -4.965 1 94.69 179 VAL A C 1
ATOM 1414 O O . VAL A 1 179 ? 9.523 -7.719 -5.113 1 94.69 179 VAL A O 1
ATOM 1417 N N . GLN A 1 180 ? 11.609 -7.191 -4.574 1 90.25 180 GLN A N 1
ATOM 1418 C CA . GLN A 1 180 ? 12 -8.594 -4.414 1 90.25 180 GLN A CA 1
ATOM 1419 C C . GLN A 1 180 ? 11.641 -9.109 -3.023 1 90.25 180 GLN A C 1
ATOM 1421 O O . GLN A 1 180 ? 11.641 -10.312 -2.785 1 90.25 180 GLN A O 1
ATOM 1426 N N . TRP A 1 181 ? 11.289 -8.203 -2.18 1 91.06 181 TRP A N 1
ATOM 1427 C CA . TRP A 1 181 ? 10.906 -8.617 -0.834 1 91.06 181 TRP A CA 1
ATOM 1428 C C . TRP A 1 181 ? 9.578 -9.367 -0.855 1 91.06 181 TRP A C 1
ATOM 1430 O O . TRP A 1 181 ? 8.727 -9.117 -1.714 1 91.06 181 TRP A O 1
ATOM 1440 N N . ASP A 1 182 ? 9.523 -10.211 0.136 1 89.88 182 ASP A N 1
ATOM 1441 C CA . ASP A 1 182 ? 8.211 -10.797 0.373 1 89.88 182 ASP A CA 1
ATOM 1442 C C . ASP A 1 182 ? 7.219 -9.742 0.861 1 89.88 182 ASP A C 1
ATOM 1444 O O . ASP A 1 182 ? 7.512 -8.992 1.791 1 89.88 182 ASP A O 1
ATOM 1448 N N . THR A 1 183 ? 6.117 -9.727 0.216 1 90.56 183 THR A N 1
ATOM 1449 C CA . THR A 1 183 ? 5.113 -8.719 0.54 1 90.56 183 THR A CA 1
ATOM 1450 C C . THR A 1 183 ? 4.703 -8.812 2.006 1 90.56 183 THR A C 1
ATOM 1452 O O . THR A 1 183 ? 4.441 -7.797 2.652 1 90.56 183 THR A O 1
ATOM 1455 N N . THR A 1 184 ? 4.629 -9.984 2.529 1 90.38 184 THR A N 1
ATOM 1456 C CA . THR A 1 184 ? 4.172 -10.203 3.898 1 90.38 184 THR A CA 1
ATOM 1457 C C . THR A 1 184 ? 5.234 -9.75 4.898 1 90.38 184 THR A C 1
ATOM 1459 O O . THR A 1 184 ? 4.953 -9.617 6.09 1 90.38 184 THR A O 1
ATOM 1462 N N . SER A 1 185 ? 6.375 -9.438 4.434 1 91.38 185 SER A N 1
ATOM 1463 C CA . SER A 1 185 ? 7.469 -9.031 5.309 1 91.38 185 SER A CA 1
ATOM 1464 C C . SER A 1 185 ? 7.438 -7.531 5.578 1 91.38 185 SER A C 1
ATOM 1466 O O . SER A 1 185 ? 8.109 -7.043 6.488 1 91.38 185 SER A O 1
ATOM 1468 N N . PHE A 1 186 ? 6.672 -6.855 4.785 1 95.56 186 PHE A N 1
ATOM 1469 C CA . PHE A 1 186 ? 6.555 -5.418 5.02 1 95.56 186 PHE A CA 1
ATOM 1470 C C . PHE A 1 186 ? 5.789 -5.141 6.309 1 95.56 186 PHE A C 1
ATOM 1472 O O . PHE A 1 186 ? 4.625 -5.527 6.441 1 95.56 186 PHE A O 1
ATOM 1479 N N . THR A 1 187 ? 6.457 -4.484 7.227 1 95.19 187 THR A N 1
ATOM 1480 C CA . THR A 1 187 ? 5.754 -4.004 8.414 1 95.19 187 THR A CA 1
ATOM 1481 C C . THR A 1 187 ? 5.094 -2.656 8.141 1 95.19 187 THR A C 1
ATOM 1483 O O . THR A 1 187 ? 5.402 -1.997 7.145 1 95.19 187 THR A O 1
ATOM 1486 N N . LEU A 1 188 ? 4.191 -2.342 9.031 1 93.38 188 LEU A N 1
ATOM 1487 C CA . LEU A 1 188 ? 3.553 -1.04 8.883 1 93.38 188 LEU A CA 1
ATOM 1488 C C . LEU A 1 188 ? 4.578 0.084 8.961 1 93.38 188 LEU A C 1
ATOM 1490 O O . LEU A 1 188 ? 4.484 1.072 8.234 1 93.38 188 LEU A O 1
ATOM 1494 N N . SER A 1 189 ? 5.523 -0.106 9.812 1 94.31 189 SER A N 1
ATOM 1495 C CA . SER A 1 189 ? 6.594 0.879 9.938 1 94.31 189 SER A CA 1
ATOM 1496 C C . SER A 1 189 ? 7.359 1.032 8.633 1 94.31 189 SER A C 1
ATOM 1498 O O . SER A 1 189 ? 7.688 2.148 8.219 1 94.31 189 SER A O 1
ATOM 1500 N N . ASP A 1 190 ? 7.621 -0.079 7.977 1 96.06 190 ASP A N 1
ATOM 1501 C CA . ASP A 1 190 ? 8.289 -0.042 6.68 1 96.06 190 ASP A CA 1
ATOM 1502 C C . ASP A 1 190 ? 7.488 0.783 5.676 1 96.06 190 ASP A C 1
ATOM 1504 O O . ASP A 1 190 ? 8.047 1.615 4.957 1 96.06 190 ASP A O 1
ATOM 1508 N N . VAL A 1 191 ? 6.262 0.529 5.695 1 95.69 191 VAL A N 1
ATOM 1509 C CA . VAL A 1 191 ? 5.395 1.141 4.695 1 95.69 191 VAL A CA 1
ATOM 1510 C C . VAL A 1 191 ? 5.324 2.65 4.926 1 95.69 191 VAL A C 1
ATOM 1512 O O . VAL A 1 191 ? 5.328 3.428 3.969 1 95.69 191 VAL A O 1
ATOM 1515 N N . TYR A 1 192 ? 5.301 3.039 6.113 1 93.19 192 TYR A N 1
ATOM 1516 C CA . TYR A 1 192 ? 5.328 4.465 6.422 1 93.19 192 TYR A CA 1
ATOM 1517 C C . TYR A 1 192 ? 6.637 5.098 5.957 1 93.19 192 TYR A C 1
ATOM 1519 O O . TYR A 1 192 ? 6.645 6.211 5.43 1 93.19 192 TYR A O 1
ATOM 1527 N N . ASP A 1 193 ? 7.676 4.348 6.152 1 93.31 193 ASP A N 1
ATOM 1528 C CA . ASP A 1 193 ? 8.984 4.844 5.75 1 93.31 193 ASP A CA 1
ATOM 1529 C C . ASP A 1 193 ? 9.094 4.945 4.23 1 93.31 193 ASP A C 1
ATOM 1531 O O . ASP A 1 193 ? 9.688 5.891 3.705 1 93.31 193 ASP A O 1
ATOM 1535 N N . ILE A 1 194 ? 8.539 4.062 3.625 1 94.31 194 ILE A N 1
ATOM 1536 C CA . ILE A 1 194 ? 8.555 4.027 2.168 1 94.31 194 ILE A CA 1
ATOM 1537 C C . ILE A 1 194 ? 7.605 5.086 1.615 1 94.31 194 ILE A C 1
ATOM 1539 O O . ILE A 1 194 ? 7.91 5.746 0.62 1 94.31 194 ILE A O 1
ATOM 1543 N N . GLY A 1 195 ? 6.539 5.285 2.262 1 92.75 195 GLY A N 1
ATOM 1544 C CA . GLY A 1 195 ? 5.512 6.191 1.78 1 92.75 195 GLY A CA 1
ATOM 1545 C C . GLY A 1 195 ? 4.477 5.512 0.906 1 92.75 195 GLY A C 1
ATOM 1546 O O . GLY A 1 195 ? 4.781 4.527 0.228 1 92.75 195 GLY A O 1
ATOM 1547 N N . ILE A 1 196 ? 3.33 6.039 0.817 1 92.12 196 ILE A N 1
ATOM 1548 C CA . ILE A 1 196 ? 2.16 5.43 0.192 1 92.12 196 ILE A CA 1
ATOM 1549 C C . ILE A 1 196 ? 2.371 5.336 -1.317 1 92.12 196 ILE A C 1
ATOM 1551 O O . ILE A 1 196 ? 2.025 4.328 -1.938 1 92.12 196 ILE A O 1
ATOM 1555 N N . GLU A 1 197 ? 2.922 6.285 -1.911 1 93 197 GLU A N 1
ATOM 1556 C CA . GLU A 1 197 ? 3.086 6.309 -3.361 1 93 197 GLU A CA 1
ATOM 1557 C C . GLU A 1 197 ? 4.055 5.223 -3.824 1 93 197 GLU A C 1
ATOM 1559 O O . GLU A 1 197 ? 3.732 4.438 -4.715 1 93 197 GLU A O 1
ATOM 1564 N N . ALA A 1 198 ? 5.164 5.27 -3.178 1 95.19 198 ALA A N 1
ATOM 1565 C CA . ALA A 1 198 ? 6.16 4.27 -3.545 1 95.19 198 ALA A CA 1
ATOM 1566 C C . ALA A 1 198 ? 5.66 2.859 -3.242 1 95.19 198 ALA A C 1
ATOM 1568 O O . ALA A 1 198 ? 5.84 1.942 -4.047 1 95.19 198 ALA A O 1
ATOM 1569 N N . PHE A 1 199 ? 5.031 2.74 -2.1 1 96.31 199 PHE A N 1
ATOM 1570 C CA . PHE A 1 199 ? 4.512 1.43 -1.727 1 96.31 199 PHE A CA 1
ATOM 1571 C C . PHE A 1 199 ? 3.488 0.943 -2.746 1 96.31 199 PHE A C 1
ATOM 1573 O O . PHE A 1 199 ? 3.49 -0.231 -3.121 1 96.31 199 PHE A O 1
ATOM 1580 N N . HIS A 1 200 ? 2.641 1.805 -3.172 1 96.19 200 HIS A N 1
ATOM 1581 C CA . HIS A 1 200 ? 1.668 1.474 -4.207 1 96.19 200 HIS A CA 1
ATOM 1582 C C . HIS A 1 200 ? 2.355 0.925 -5.453 1 96.19 200 HIS A C 1
ATOM 1584 O O . HIS A 1 200 ? 1.969 -0.127 -5.969 1 96.19 200 HIS A O 1
ATOM 1590 N N . HIS A 1 201 ? 3.381 1.587 -5.895 1 96.31 201 HIS A N 1
ATOM 1591 C CA . HIS A 1 201 ? 4.059 1.176 -7.117 1 96.31 201 HIS A CA 1
ATOM 1592 C C . HIS A 1 201 ? 4.82 -0.131 -6.914 1 96.31 201 HIS A C 1
ATOM 1594 O O . HIS A 1 201 ? 4.898 -0.957 -7.828 1 96.31 201 HIS A O 1
ATOM 1600 N N . ILE A 1 202 ? 5.34 -0.3 -5.77 1 96.69 202 ILE A N 1
ATOM 1601 C CA . ILE A 1 202 ? 6.043 -1.538 -5.449 1 96.69 202 ILE A CA 1
ATOM 1602 C C . ILE A 1 202 ? 5.066 -2.711 -5.488 1 96.69 202 ILE A C 1
ATOM 1604 O O . ILE A 1 202 ? 5.34 -3.732 -6.121 1 96.69 202 ILE A O 1
ATOM 1608 N N . VAL A 1 203 ? 3.957 -2.516 -4.863 1 96.75 203 VAL A N 1
ATOM 1609 C CA . VAL A 1 203 ? 2.949 -3.566 -4.797 1 96.75 203 VAL A CA 1
ATOM 1610 C C . VAL A 1 203 ? 2.404 -3.852 -6.191 1 96.75 203 VAL A C 1
ATOM 1612 O O . VAL A 1 203 ? 2.195 -5.008 -6.562 1 96.75 203 VAL A O 1
ATOM 1615 N N . GLN A 1 204 ? 2.23 -2.834 -6.953 1 96.06 204 GLN A N 1
ATOM 1616 C CA . GLN A 1 204 ? 1.765 -3.006 -8.328 1 96.06 204 GLN A CA 1
ATOM 1617 C C . GLN A 1 204 ? 2.773 -3.797 -9.156 1 96.06 204 GLN A C 1
ATOM 1619 O O . GLN A 1 204 ? 2.398 -4.707 -9.898 1 96.06 204 GLN A O 1
ATOM 1624 N N . ALA A 1 205 ? 3.955 -3.408 -9.031 1 96 205 ALA A N 1
ATOM 1625 C CA . ALA A 1 205 ? 5.004 -4.102 -9.773 1 96 205 ALA A CA 1
ATOM 1626 C C . ALA A 1 205 ? 5.055 -5.582 -9.398 1 96 205 ALA A C 1
ATOM 1628 O O . ALA A 1 205 ? 5.141 -6.449 -10.273 1 96 205 ALA A O 1
ATOM 1629 N N . LYS A 1 206 ? 4.949 -5.867 -8.133 1 94.5 206 LYS A N 1
ATOM 1630 C CA . LYS A 1 206 ? 4.961 -7.25 -7.664 1 94.5 206 LYS A CA 1
ATOM 1631 C C . LYS A 1 206 ? 3.787 -8.039 -8.234 1 94.5 206 LYS A C 1
ATOM 1633 O O . LYS A 1 206 ? 3.951 -9.18 -8.664 1 94.5 206 LYS A O 1
ATOM 1638 N N . SER A 1 207 ? 2.67 -7.41 -8.211 1 92.56 207 SER A N 1
ATOM 1639 C CA . SER A 1 207 ? 1.468 -8.062 -8.719 1 92.56 207 SER A CA 1
ATOM 1640 C C . SER A 1 207 ? 1.571 -8.32 -10.219 1 92.56 207 SER A C 1
ATOM 1642 O O . SER A 1 207 ? 1.188 -9.383 -10.703 1 92.56 207 SER A O 1
ATOM 1644 N N . LYS A 1 208 ? 2.092 -7.371 -10.914 1 93.69 208 LYS A N 1
ATOM 1645 C CA . LYS A 1 208 ? 2.26 -7.523 -12.359 1 93.69 208 LYS A CA 1
ATOM 1646 C C . LYS A 1 208 ? 3.238 -8.648 -12.68 1 93.69 208 LYS A C 1
ATOM 1648 O O . LYS A 1 208 ? 3.008 -9.43 -13.602 1 93.69 208 LYS A O 1
ATOM 1653 N N . ILE A 1 209 ? 4.258 -8.711 -11.914 1 93.56 209 ILE A N 1
ATOM 1654 C CA . ILE A 1 209 ? 5.254 -9.75 -12.133 1 93.56 209 ILE A CA 1
ATOM 1655 C C . ILE A 1 209 ? 4.645 -11.117 -11.82 1 93.56 209 ILE A C 1
ATOM 1657 O O . ILE A 1 209 ? 4.84 -12.078 -12.57 1 93.56 209 ILE A O 1
ATOM 1661 N N . MET A 1 210 ? 3.92 -11.164 -10.781 1 90.62 210 MET A N 1
ATOM 1662 C CA . MET A 1 210 ? 3.268 -12.414 -10.422 1 90.62 210 MET A CA 1
ATOM 1663 C C . MET A 1 210 ? 2.287 -12.852 -11.508 1 90.62 210 MET A C 1
ATOM 1665 O O . MET A 1 210 ? 2.246 -14.023 -11.883 1 90.62 210 MET A O 1
ATOM 1669 N N . ARG A 1 211 ? 1.571 -11.945 -11.992 1 89.19 211 ARG A N 1
ATOM 1670 C CA . ARG A 1 211 ? 0.628 -12.242 -13.07 1 89.19 211 ARG A CA 1
ATOM 1671 C C . ARG A 1 211 ? 1.353 -12.75 -14.305 1 89.19 211 ARG A C 1
ATOM 1673 O O . ARG A 1 211 ? 0.879 -13.672 -14.977 1 89.19 211 ARG A O 1
ATOM 1680 N N . LEU A 1 212 ? 2.387 -12.094 -14.578 1 92.19 212 LEU A N 1
ATOM 1681 C CA . LEU A 1 212 ? 3.217 -12.523 -15.703 1 92.19 212 LEU A CA 1
ATOM 1682 C C . LEU A 1 212 ? 3.684 -13.961 -15.523 1 92.19 212 LEU A C 1
ATOM 1684 O O . LEU A 1 212 ? 3.611 -14.766 -16.453 1 92.19 212 LEU A O 1
ATOM 1688 N N . ARG A 1 213 ? 4.117 -14.305 -14.336 1 92.75 213 ARG A N 1
ATOM 1689 C CA . ARG A 1 213 ? 4.629 -15.641 -14.047 1 92.75 213 ARG A CA 1
ATOM 1690 C C . ARG A 1 213 ? 3.512 -16.688 -14.109 1 92.75 213 ARG A C 1
ATOM 1692 O O . ARG A 1 213 ? 3.688 -17.75 -14.688 1 92.75 213 ARG A O 1
ATOM 1699 N N . VAL A 1 214 ? 2.398 -16.297 -13.539 1 90.62 214 VAL A N 1
ATOM 1700 C CA . VAL A 1 214 ? 1.261 -17.219 -13.578 1 90.62 214 VAL A CA 1
ATOM 1701 C C . VAL A 1 214 ? 0.827 -17.453 -15.023 1 90.62 214 VAL A C 1
ATOM 1703 O O . VAL A 1 214 ? 0.593 -18.594 -15.43 1 90.62 214 VAL A O 1
ATOM 1706 N N . GLY A 1 215 ? 0.796 -16.391 -15.766 1 90.88 215 GLY A N 1
ATOM 1707 C CA . GLY A 1 215 ? 0.447 -16.5 -17.172 1 90.88 215 GLY A CA 1
ATOM 1708 C C . GLY A 1 215 ? 1.421 -17.359 -17.953 1 90.88 215 GLY A C 1
ATOM 1709 O O . GLY A 1 215 ? 1.008 -18.188 -18.766 1 90.88 215 GLY A O 1
ATOM 1710 N N . MET A 1 216 ? 2.67 -17.203 -17.688 1 92.88 216 MET A N 1
ATOM 1711 C CA . MET A 1 216 ? 3.713 -17.953 -18.375 1 92.88 216 MET A CA 1
ATOM 1712 C C . MET A 1 216 ? 3.623 -19.438 -18.047 1 92.88 216 MET A C 1
ATOM 1714 O O . MET A 1 216 ? 3.811 -20.297 -18.922 1 92.88 216 MET A O 1
ATOM 1718 N N . ALA A 1 217 ? 3.342 -19.719 -16.812 1 93.06 217 ALA A N 1
ATOM 1719 C CA . ALA A 1 217 ? 3.242 -21.109 -16.375 1 93.06 217 ALA A CA 1
ATOM 1720 C C . ALA A 1 217 ? 1.985 -21.781 -16.938 1 93.06 217 ALA A C 1
ATOM 1722 O O . ALA A 1 217 ? 2.025 -22.922 -17.391 1 93.06 217 ALA A O 1
ATOM 1723 N N . TYR A 1 218 ? 0.96 -21.047 -16.984 1 91.38 218 TYR A N 1
ATOM 1724 C CA . TYR A 1 218 ? -0.356 -21.578 -17.312 1 91.38 218 TYR A CA 1
ATOM 1725 C C . TYR A 1 218 ? -0.47 -21.859 -18.812 1 91.38 218 TYR A C 1
ATOM 1727 O O . TYR A 1 218 ? -1.094 -22.844 -19.219 1 91.38 218 TYR A O 1
ATOM 1735 N N . LYS A 1 219 ? 0.101 -21 -19.609 1 90.88 219 LYS A N 1
ATOM 1736 C CA . LYS A 1 219 ? 0.003 -21.141 -21.062 1 90.88 219 LYS A CA 1
ATOM 1737 C C . LYS A 1 219 ? 1.379 -21.344 -21.688 1 90.88 219 LYS A C 1
ATOM 1739 O O . LYS A 1 219 ? 2.145 -20.391 -21.844 1 90.88 219 LYS A O 1
ATOM 1744 N N . PRO A 1 220 ? 1.624 -22.594 -22.141 1 91.94 220 PRO A N 1
ATOM 1745 C CA . PRO A 1 220 ? 2.906 -22.828 -22.812 1 91.94 220 PRO A CA 1
ATOM 1746 C C . PRO A 1 220 ? 3.055 -22.031 -24.094 1 91.94 220 PRO A C 1
ATOM 1748 O O . PRO A 1 220 ? 2.082 -21.859 -24.844 1 91.94 220 PRO A O 1
ATOM 1751 N N . PRO A 1 221 ? 4.246 -21.516 -24.219 1 93.31 221 PRO A N 1
ATOM 1752 C CA . PRO A 1 221 ? 4.477 -20.891 -25.516 1 93.31 221 PRO A CA 1
ATOM 1753 C C . PRO A 1 221 ? 4.398 -21.891 -26.672 1 93.31 221 PRO A C 1
ATOM 1755 O O . PRO A 1 221 ? 4.609 -23.078 -26.469 1 93.31 221 PRO A O 1
ATOM 1758 N N . ALA A 1 222 ? 4.07 -21.344 -27.844 1 93.62 222 ALA A N 1
ATOM 1759 C CA . ALA A 1 222 ? 4.012 -22.203 -29.031 1 93.62 222 ALA A CA 1
ATOM 1760 C C . ALA A 1 222 ? 5.379 -22.812 -29.328 1 93.62 222 ALA A C 1
ATOM 1762 O O . ALA A 1 222 ? 6.387 -22.094 -29.359 1 93.62 222 ALA A O 1
ATOM 1763 N N . LEU A 1 223 ? 5.355 -24.078 -29.531 1 95.88 223 LEU A N 1
ATOM 1764 C CA . LEU A 1 223 ? 6.605 -24.75 -29.875 1 95.88 223 LEU A CA 1
ATOM 1765 C C . LEU A 1 223 ? 7.055 -24.375 -31.281 1 95.88 223 LEU A C 1
ATOM 1767 O O . LEU A 1 223 ? 6.242 -24.328 -32.219 1 95.88 223 LEU A O 1
ATOM 1771 N N . VAL A 1 224 ? 8.258 -24.047 -31.359 1 94.44 224 VAL A N 1
ATOM 1772 C CA . VAL A 1 224 ? 8.875 -23.844 -32.656 1 94.44 224 VAL A CA 1
ATOM 1773 C C . VAL A 1 224 ? 9.742 -25.031 -33.031 1 94.44 224 VAL A C 1
ATOM 1775 O O . VAL A 1 224 ? 10.711 -25.344 -32.312 1 94.44 224 VAL A O 1
ATOM 1778 N N . LYS A 1 225 ? 9.352 -25.641 -34.094 1 93.81 225 LYS A N 1
ATOM 1779 C CA . LYS A 1 225 ? 10.047 -26.844 -34.531 1 93.81 225 LYS A CA 1
ATOM 1780 C C . LYS A 1 225 ? 11.484 -26.547 -34.938 1 93.81 225 LYS A C 1
ATOM 1782 O O . LYS A 1 225 ? 11.734 -25.609 -35.688 1 93.81 225 LYS A O 1
ATOM 1787 N N . GLY A 1 226 ? 12.375 -27.422 -34.344 1 93.25 226 GLY A N 1
ATOM 1788 C CA . GLY A 1 226 ? 13.773 -27.297 -34.719 1 93.25 226 GLY A CA 1
ATOM 1789 C C . GLY A 1 226 ? 14.078 -27.844 -36.094 1 93.25 226 GLY A C 1
ATOM 1790 O O . GLY A 1 226 ? 13.32 -28.656 -36.625 1 93.25 226 GLY A O 1
ATOM 1791 N N . PRO A 1 227 ? 15.141 -27.375 -36.625 1 91.19 227 PRO A N 1
ATOM 1792 C CA . PRO A 1 227 ? 15.492 -27.797 -38 1 91.19 227 PRO A CA 1
ATOM 1793 C C . PRO A 1 227 ? 15.781 -29.281 -38.094 1 91.19 227 PRO A C 1
ATOM 1795 O O . PRO A 1 227 ? 15.539 -29.906 -39.125 1 91.19 227 PRO A O 1
ATOM 1798 N N . ASP A 1 228 ? 16.172 -29.906 -37 1 88.94 228 ASP A N 1
ATOM 1799 C CA . ASP A 1 228 ? 16.594 -31.312 -37.031 1 88.94 228 ASP A CA 1
ATOM 1800 C C . ASP A 1 228 ? 15.484 -32.219 -36.5 1 88.94 228 ASP A C 1
ATOM 1802 O O . ASP A 1 228 ? 15.695 -33.438 -36.375 1 88.94 228 ASP A O 1
ATOM 1806 N N . CYS A 1 229 ? 14.344 -31.594 -36.188 1 91.25 229 CYS A N 1
ATOM 1807 C CA . CYS A 1 229 ? 13.328 -32.375 -35.5 1 91.25 229 CYS A CA 1
ATOM 1808 C C . CYS A 1 229 ? 12.516 -33.219 -36.5 1 91.25 229 CYS A C 1
ATOM 1810 O O . CYS A 1 229 ? 12 -32.688 -37.5 1 91.25 229 CYS A O 1
ATOM 1812 N N . GLN A 1 230 ? 12.453 -34.531 -36.219 1 85.81 230 GLN A N 1
ATOM 1813 C CA . GLN A 1 230 ? 11.648 -35.438 -37.031 1 85.81 230 GLN A CA 1
ATOM 1814 C C . GLN A 1 230 ? 10.469 -36 -36.25 1 85.81 230 GLN A C 1
ATOM 1816 O O . GLN A 1 230 ? 9.68 -36.781 -36.781 1 85.81 230 GLN A O 1
ATOM 1821 N N . GLY A 1 231 ? 10.305 -35.531 -35.031 1 85.81 231 GLY A N 1
ATOM 1822 C CA . GLY A 1 231 ? 9.297 -36.125 -34.156 1 85.81 231 GLY A CA 1
ATOM 1823 C C . GLY A 1 231 ? 8.141 -35.188 -33.875 1 85.81 231 GLY A C 1
ATOM 1824 O O . GLY A 1 231 ? 7.957 -34.188 -34.594 1 85.81 231 GLY A O 1
ATOM 1825 N N . ALA A 1 232 ? 7.148 -35.594 -33.094 1 89.31 232 ALA A N 1
ATOM 1826 C CA . ALA A 1 232 ? 5.98 -34.812 -32.688 1 89.31 232 ALA A CA 1
ATOM 1827 C C . ALA A 1 232 ? 6.164 -34.281 -31.266 1 89.31 232 ALA A C 1
ATOM 1829 O O . ALA A 1 232 ? 5.586 -34.781 -30.312 1 89.31 232 ALA A O 1
ATOM 1830 N N . CYS A 1 233 ? 6.883 -33.219 -31.203 1 95.25 233 CYS A N 1
ATOM 1831 C CA . CYS A 1 233 ? 7.309 -32.656 -29.906 1 95.25 233 CYS A CA 1
ATOM 1832 C C . CYS A 1 233 ? 6.215 -31.797 -29.297 1 95.25 233 CYS A C 1
ATOM 1834 O O . CYS A 1 233 ? 6.266 -31.469 -28.109 1 95.25 233 CYS A O 1
ATOM 1836 N N . GLU A 1 234 ? 5.172 -31.406 -30.094 1 93.19 234 GLU A N 1
ATOM 1837 C CA . GLU A 1 234 ? 4.195 -30.406 -29.688 1 93.19 234 GLU A CA 1
ATOM 1838 C C . GLU A 1 234 ? 3.422 -30.859 -28.453 1 93.19 234 GLU A C 1
ATOM 1840 O O . GLU A 1 234 ? 3.273 -30.094 -27.484 1 93.19 234 GLU A O 1
ATOM 1845 N N . TYR A 1 235 ? 2.99 -32.062 -28.516 1 91.75 235 TYR A N 1
ATOM 1846 C CA . TYR A 1 235 ? 2.197 -32.562 -27.406 1 91.75 235 TYR A CA 1
ATOM 1847 C C . TYR A 1 235 ? 3.039 -32.688 -26.141 1 91.75 235 TYR A C 1
ATOM 1849 O O . TYR A 1 235 ? 2.615 -32.25 -25.062 1 91.75 235 TYR A O 1
ATOM 1857 N N . ALA A 1 236 ? 4.176 -33.25 -26.281 1 94.44 236 ALA A N 1
ATOM 1858 C CA . ALA A 1 236 ? 5.078 -33.406 -25.141 1 94.44 236 ALA A CA 1
ATOM 1859 C C . ALA A 1 236 ? 5.465 -32.031 -24.562 1 94.44 236 ALA A C 1
ATOM 1861 O O . ALA A 1 236 ? 5.562 -31.875 -23.344 1 94.44 236 ALA A O 1
ATOM 1862 N N . TRP A 1 237 ? 5.617 -31.094 -25.484 1 95.56 237 TRP A N 1
ATOM 1863 C CA . TRP A 1 237 ? 5.98 -29.734 -25.078 1 95.56 237 TRP A CA 1
ATOM 1864 C C . TRP A 1 237 ? 4.926 -29.141 -24.156 1 95.56 237 TRP A C 1
ATOM 1866 O O . TRP A 1 237 ? 5.242 -28.688 -23.047 1 95.56 237 TRP A O 1
ATOM 1876 N N . SER A 1 238 ? 3.762 -29.156 -24.531 1 92.94 238 SER A N 1
ATOM 1877 C CA . SER A 1 238 ? 2.666 -28.578 -23.766 1 92.94 238 SER A CA 1
ATOM 1878 C C . SER A 1 238 ? 2.512 -29.281 -22.422 1 92.94 238 SER A C 1
ATOM 1880 O O . SER A 1 238 ? 2.32 -28.641 -21.391 1 92.94 238 SER A O 1
ATOM 1882 N N . ARG A 1 239 ? 2.625 -30.516 -22.422 1 89.81 239 ARG A N 1
ATOM 1883 C CA . ARG A 1 239 ? 2.461 -31.312 -21.219 1 89.81 239 ARG A CA 1
ATOM 1884 C C . ARG A 1 239 ? 3.594 -31.031 -20.219 1 89.81 239 ARG A C 1
ATOM 1886 O O . ARG A 1 239 ? 3.348 -30.75 -19.047 1 89.81 239 ARG A O 1
ATOM 1893 N N . GLU A 1 240 ? 4.758 -31.141 -20.734 1 93.19 240 GLU A N 1
ATOM 1894 C CA . GLU A 1 240 ? 5.922 -31.031 -19.859 1 93.19 240 GLU A CA 1
ATOM 1895 C C . GLU A 1 240 ? 6.121 -29.594 -19.391 1 93.19 240 GLU A C 1
ATOM 1897 O O . GLU A 1 240 ? 6.715 -29.344 -18.344 1 93.19 240 GLU A O 1
ATOM 1902 N N . TRP A 1 241 ? 5.602 -28.641 -20.172 1 94.88 241 TRP A N 1
ATOM 1903 C CA . TRP A 1 241 ? 5.676 -27.234 -19.75 1 94.88 241 TRP A CA 1
ATOM 1904 C C . TRP A 1 241 ? 5.012 -27.047 -18.391 1 94.88 241 TRP A C 1
ATOM 1906 O O . TRP A 1 241 ? 5.633 -26.531 -17.469 1 94.88 241 TRP A O 1
ATOM 1916 N N . TRP A 1 242 ? 3.85 -27.5 -18.266 1 92.44 242 TRP A N 1
ATOM 1917 C CA . TRP A 1 242 ? 3.121 -27.344 -17 1 92.44 242 TRP A CA 1
ATOM 1918 C C . TRP A 1 242 ? 3.723 -28.219 -15.914 1 92.44 242 TRP A C 1
ATOM 1920 O O . TRP A 1 242 ? 3.959 -27.766 -14.797 1 92.44 242 TRP A O 1
ATOM 1930 N N . ASN A 1 243 ? 4.043 -29.375 -16.266 1 90.38 243 ASN A N 1
ATOM 1931 C CA . ASN A 1 243 ? 4.414 -30.359 -15.266 1 90.38 243 ASN A CA 1
ATOM 1932 C C . ASN A 1 243 ? 5.797 -30.078 -14.688 1 90.38 243 ASN A C 1
ATOM 1934 O O . ASN A 1 243 ? 6.035 -30.312 -13.5 1 90.38 243 ASN A O 1
ATOM 1938 N N . ASP A 1 244 ? 6.637 -29.594 -15.477 1 91.06 244 ASP A N 1
ATOM 1939 C CA . ASP A 1 244 ? 8.008 -29.391 -15.008 1 91.06 244 ASP A CA 1
ATOM 1940 C C . ASP A 1 244 ? 8.32 -27.906 -14.852 1 91.06 244 ASP A C 1
ATOM 1942 O O . ASP A 1 244 ? 8.57 -27.438 -13.742 1 91.06 244 ASP A O 1
ATOM 1946 N N . LEU A 1 245 ? 8.102 -27.234 -15.891 1 93.38 245 LEU A N 1
ATOM 1947 C CA . LEU A 1 245 ? 8.492 -25.828 -15.883 1 93.38 245 LEU A CA 1
ATOM 1948 C C . LEU A 1 245 ? 7.496 -24.984 -15.086 1 93.38 245 LEU A C 1
ATOM 1950 O O . LEU A 1 245 ? 7.883 -24.031 -14.422 1 93.38 245 LEU A O 1
ATOM 1954 N N . GLY A 1 246 ? 6.246 -25.328 -15.164 1 93.19 246 GLY A N 1
ATOM 1955 C CA . GLY A 1 246 ? 5.246 -24.641 -14.367 1 93.19 246 GLY A CA 1
ATOM 1956 C C . GLY A 1 246 ? 5.539 -24.672 -12.875 1 93.19 246 GLY A C 1
ATOM 1957 O O . GLY A 1 246 ? 5.414 -23.672 -12.188 1 93.19 246 GLY A O 1
ATOM 1958 N N . LYS A 1 247 ? 6.027 -25.781 -12.422 1 91.5 247 LYS A N 1
ATOM 1959 C CA . LYS A 1 247 ? 6.367 -25.938 -11.016 1 91.5 247 LYS A CA 1
ATOM 1960 C C . LYS A 1 247 ? 7.562 -25.078 -10.633 1 91.5 247 LYS A C 1
ATOM 1962 O O . LYS A 1 247 ? 7.621 -24.531 -9.523 1 91.5 247 LYS A O 1
ATOM 1967 N N . TYR A 1 248 ? 8.453 -25.031 -11.539 1 93 248 TYR A N 1
ATOM 1968 C CA . TYR A 1 248 ? 9.609 -24.188 -11.297 1 93 248 TYR A CA 1
ATOM 1969 C C . TYR A 1 248 ? 9.219 -22.719 -11.242 1 93 248 TYR A C 1
ATOM 1971 O O . TYR A 1 248 ? 9.648 -21.984 -10.344 1 93 248 TYR A O 1
ATOM 1979 N N . ILE A 1 249 ? 8.359 -22.297 -12.164 1 93.5 249 ILE A N 1
ATOM 1980 C CA . ILE A 1 249 ? 7.969 -20.906 -12.312 1 93.5 249 ILE A CA 1
ATOM 1981 C C . ILE A 1 249 ? 7.148 -20.469 -11.102 1 93.5 249 ILE A C 1
ATOM 1983 O O . ILE A 1 249 ? 7.301 -19.344 -10.609 1 93.5 249 ILE A O 1
ATOM 1987 N N . LEU A 1 250 ? 6.297 -21.359 -10.625 1 91.69 250 LEU A N 1
ATOM 1988 C CA . LEU A 1 250 ? 5.367 -21.031 -9.555 1 91.69 250 LEU A CA 1
ATOM 1989 C C . LEU A 1 250 ? 5.801 -21.672 -8.242 1 91.69 250 LEU A C 1
ATOM 1991 O O . LEU A 1 250 ? 4.965 -22.156 -7.48 1 91.69 250 LEU A O 1
ATOM 1995 N N . HIS A 1 251 ? 7.055 -21.656 -7.988 1 88.75 251 HIS A N 1
ATOM 1996 C CA . HIS A 1 251 ? 7.547 -22.219 -6.734 1 88.75 251 HIS A CA 1
ATOM 1997 C C . HIS A 1 251 ? 7.117 -21.375 -5.543 1 88.75 251 HIS A C 1
ATOM 1999 O O . HIS A 1 251 ? 7.203 -20.141 -5.59 1 88.75 251 HIS A O 1
ATOM 2005 N N . PRO A 1 252 ? 6.668 -21.938 -4.477 1 83.56 252 PRO A N 1
ATOM 2006 C CA . PRO A 1 252 ? 6.102 -21.188 -3.359 1 83.56 252 PRO A CA 1
ATOM 2007 C C . PRO A 1 252 ? 7.152 -20.375 -2.596 1 83.56 252 PRO A C 1
ATOM 2009 O O . PRO A 1 252 ? 6.824 -19.375 -1.968 1 83.56 252 PRO A O 1
ATOM 2012 N N . GLN A 1 253 ? 8.336 -20.75 -2.578 1 79.56 253 GLN A N 1
ATOM 2013 C CA . GLN A 1 253 ? 9.352 -20.141 -1.728 1 79.56 253 GLN A CA 1
ATOM 2014 C C . GLN A 1 253 ? 10.062 -19 -2.453 1 79.56 253 GLN A C 1
ATOM 2016 O O . GLN A 1 253 ? 10.648 -18.109 -1.815 1 79.56 253 GLN A O 1
ATOM 2021 N N . TRP A 1 254 ? 10.078 -19.156 -3.771 1 78.75 254 TRP A N 1
ATOM 2022 C CA . TRP A 1 254 ? 10.766 -18.078 -4.492 1 78.75 254 TRP A CA 1
ATOM 2023 C C . TRP A 1 254 ? 10.023 -17.734 -5.781 1 78.75 254 TRP A C 1
ATOM 2025 O O . TRP A 1 254 ? 9.312 -18.578 -6.336 1 78.75 254 TRP A O 1
ATOM 2035 N N . MET A 1 255 ? 10.234 -16.5 -6.148 1 79.75 255 MET A N 1
ATOM 2036 C CA . MET A 1 255 ? 9.711 -16.062 -7.441 1 79.75 255 MET A CA 1
ATOM 2037 C C . MET A 1 255 ? 10.789 -16.141 -8.516 1 79.75 255 MET A C 1
ATOM 2039 O O . MET A 1 255 ? 11.828 -15.477 -8.414 1 79.75 255 MET A O 1
ATOM 2043 N N . ALA A 1 256 ? 10.523 -16.859 -9.508 1 90.44 256 ALA A N 1
ATOM 2044 C CA . ALA A 1 256 ? 11.508 -17.031 -10.578 1 90.44 256 ALA A CA 1
ATOM 2045 C C . ALA A 1 256 ? 11.617 -15.766 -11.422 1 90.44 256 ALA A C 1
ATOM 2047 O O . ALA A 1 256 ? 10.609 -15.125 -11.734 1 90.44 256 ALA A O 1
ATOM 2048 N N . SER A 1 257 ? 12.883 -15.383 -11.711 1 92.25 257 SER A N 1
ATOM 2049 C CA . SER A 1 257 ? 13.109 -14.273 -12.633 1 92.25 257 SER A CA 1
ATOM 2050 C C . SER A 1 257 ? 13.086 -14.75 -14.078 1 92.25 257 SER A C 1
ATOM 2052 O O . SER A 1 257 ? 13.203 -15.945 -14.352 1 92.25 257 SER A O 1
ATOM 2054 N N . GLY A 1 258 ? 12.906 -13.758 -14.945 1 93.75 258 GLY A N 1
ATOM 2055 C CA . GLY A 1 258 ? 12.953 -14.109 -16.359 1 93.75 258 GLY A CA 1
ATOM 2056 C C . GLY A 1 258 ? 14.234 -14.812 -16.75 1 93.75 258 GLY A C 1
ATOM 2057 O O . GLY A 1 258 ? 14.195 -15.828 -17.453 1 93.75 258 GLY A O 1
ATOM 2058 N N . SER A 1 259 ? 15.312 -14.352 -16.25 1 93.62 259 SER A N 1
ATOM 2059 C CA . SER A 1 259 ? 16.609 -14.945 -16.562 1 93.62 259 SER A CA 1
ATOM 2060 C C . SER A 1 259 ? 16.734 -16.359 -15.992 1 93.62 259 SER A C 1
ATOM 2062 O O . SER A 1 259 ? 17.25 -17.25 -16.656 1 93.62 259 SER A O 1
ATOM 2064 N N . SER A 1 260 ? 16.234 -16.547 -14.828 1 94.69 260 SER A N 1
ATOM 2065 C CA . SER A 1 260 ? 16.281 -17.875 -14.203 1 94.69 260 SER A CA 1
ATOM 2066 C C . SER A 1 260 ? 15.398 -18.859 -14.945 1 94.69 260 SER A C 1
ATOM 2068 O O . SER A 1 260 ? 15.742 -20.047 -15.07 1 94.69 260 SER A O 1
ATOM 2070 N N . ILE A 1 261 ? 14.289 -18.406 -15.414 1 96 261 ILE A N 1
ATOM 2071 C CA . ILE A 1 261 ? 13.367 -19.25 -16.156 1 96 261 ILE A CA 1
ATOM 2072 C C . ILE A 1 261 ? 14.023 -19.688 -17.469 1 96 261 ILE A C 1
ATOM 2074 O O . ILE A 1 261 ? 13.984 -20.859 -17.828 1 96 261 ILE A O 1
ATOM 2078 N N . LYS A 1 262 ? 14.633 -18.797 -18.141 1 96.62 262 LYS A N 1
ATOM 2079 C CA . LYS A 1 262 ? 15.344 -19.125 -19.375 1 96.62 262 LYS A CA 1
ATOM 2080 C C . LYS A 1 262 ? 16.391 -20.203 -19.141 1 96.62 262 LYS A C 1
ATOM 2082 O O . LYS A 1 262 ? 16.438 -21.203 -19.859 1 96.62 262 LYS A O 1
ATOM 2087 N N . THR A 1 263 ? 17.172 -19.984 -18.156 1 96.5 263 THR A N 1
ATOM 2088 C CA . THR A 1 263 ? 18.234 -20.922 -17.812 1 96.5 263 THR A CA 1
ATOM 2089 C C . THR A 1 263 ? 17.641 -22.281 -17.469 1 96.5 263 THR A C 1
ATOM 2091 O O . THR A 1 263 ? 18.172 -23.312 -17.906 1 96.5 263 THR A O 1
ATOM 2094 N N . GLN A 1 264 ? 16.562 -22.266 -16.75 1 95.81 264 GLN A N 1
ATOM 2095 C CA . GLN A 1 264 ? 15.938 -23.516 -16.344 1 95.81 264 GLN A CA 1
ATOM 2096 C C . GLN A 1 264 ? 15.438 -24.297 -17.562 1 95.81 264 GLN A C 1
ATOM 2098 O O . GLN A 1 264 ? 15.578 -25.516 -17.609 1 95.81 264 GLN A O 1
ATOM 2103 N N . ILE A 1 265 ? 14.852 -23.625 -18.5 1 95.69 265 ILE A N 1
ATOM 2104 C CA . ILE A 1 265 ? 14.359 -24.281 -19.703 1 95.69 265 ILE A CA 1
ATOM 2105 C C . ILE A 1 265 ? 15.531 -24.906 -20.469 1 95.69 265 ILE A C 1
ATOM 2107 O O . ILE A 1 265 ? 15.445 -26.047 -20.922 1 95.69 265 ILE A O 1
ATOM 2111 N N . GLU A 1 266 ? 16.578 -24.234 -20.547 1 94.81 266 GLU A N 1
ATOM 2112 C CA . GLU A 1 266 ? 17.75 -24.625 -21.328 1 94.81 266 GLU A CA 1
ATOM 2113 C C . GLU A 1 266 ? 18.422 -25.859 -20.75 1 94.81 266 GLU A C 1
ATOM 2115 O O . GLU A 1 266 ? 19 -26.672 -21.484 1 94.81 266 GLU A O 1
ATOM 2120 N N . ILE A 1 267 ? 18.266 -26.031 -19.484 1 93.88 267 ILE A N 1
ATOM 2121 C CA . ILE A 1 267 ? 18.984 -27.141 -18.859 1 93.88 267 ILE A CA 1
ATOM 2122 C C . ILE A 1 267 ? 18.016 -28.297 -18.609 1 93.88 267 ILE A C 1
ATOM 2124 O O . ILE A 1 267 ? 18.422 -29.391 -18.203 1 93.88 267 ILE A O 1
ATOM 2128 N N . SER A 1 268 ? 16.766 -28.031 -18.812 1 92.62 268 SER A N 1
ATOM 2129 C CA . SER A 1 268 ? 15.758 -29.047 -18.531 1 92.62 268 SER A CA 1
ATOM 2130 C C . SER A 1 268 ? 15.719 -30.109 -19.609 1 92.62 268 SER A C 1
ATOM 2132 O O . SER A 1 268 ? 15.875 -29.812 -20.797 1 92.62 268 SER A O 1
ATOM 2134 N N . ASN A 1 269 ? 15.641 -31.328 -19.125 1 91.56 269 ASN A N 1
ATOM 2135 C CA . ASN A 1 269 ? 15.328 -32.438 -20.016 1 91.56 269 ASN A CA 1
ATOM 2136 C C . ASN A 1 269 ? 13.836 -32.75 -20.031 1 91.56 269 ASN A C 1
ATOM 2138 O O . ASN A 1 269 ? 13.336 -33.438 -19.125 1 91.56 269 ASN A O 1
ATOM 2142 N N . LEU A 1 270 ? 13.172 -32.344 -21.094 1 93 270 LEU A N 1
ATOM 2143 C CA . LEU A 1 270 ? 11.734 -32.531 -21.203 1 93 270 LEU A CA 1
ATOM 2144 C C . LEU A 1 270 ? 11.414 -33.812 -22 1 93 270 LEU A C 1
ATOM 2146 O O . LEU A 1 270 ? 11.648 -33.844 -23.203 1 93 270 LEU A O 1
ATOM 2150 N N . PRO A 1 271 ? 10.945 -34.75 -21.25 1 92.44 271 PRO A N 1
ATOM 2151 C CA . PRO A 1 271 ? 10.641 -36 -21.953 1 92.44 271 PRO A CA 1
ATOM 2152 C C . PRO A 1 271 ? 9.742 -35.781 -23.172 1 92.44 271 PRO A C 1
ATOM 2154 O O . PRO A 1 271 ? 8.695 -35.125 -23.062 1 92.44 271 PRO A O 1
ATOM 2157 N N . GLY A 1 272 ? 10.211 -36.281 -24.297 1 92.69 272 GLY A N 1
ATOM 2158 C CA . GLY A 1 272 ? 9.398 -36.219 -25.5 1 92.69 272 GLY A CA 1
ATOM 2159 C C . GLY A 1 272 ? 9.656 -35 -26.359 1 92.69 272 GLY A C 1
ATOM 2160 O O . GLY A 1 272 ? 9.109 -34.875 -27.453 1 92.69 272 GLY A O 1
ATOM 2161 N N . VAL A 1 273 ? 10.508 -34.125 -25.844 1 94.94 273 VAL A N 1
ATOM 2162 C CA . VAL A 1 273 ? 10.867 -32.938 -26.609 1 94.94 273 VAL A CA 1
ATOM 2163 C C . VAL A 1 273 ? 12.344 -33 -26.984 1 94.94 273 VAL A C 1
ATOM 2165 O O . VAL A 1 273 ? 13.211 -33.156 -26.109 1 94.94 273 VAL A O 1
ATOM 2168 N N . CYS A 1 274 ? 12.531 -32.938 -28.266 1 94.88 274 CYS A N 1
ATOM 2169 C CA . CYS A 1 274 ? 13.93 -33 -28.688 1 94.88 274 CYS A CA 1
ATOM 2170 C C . CYS A 1 274 ? 14.641 -31.672 -28.359 1 94.88 274 CYS A C 1
ATOM 2172 O O . CYS A 1 274 ? 14 -30.641 -28.219 1 94.88 274 CYS A O 1
ATOM 2174 N N . GLU A 1 275 ? 15.984 -31.734 -28.266 1 93.44 275 GLU A N 1
ATOM 2175 C CA . GLU A 1 275 ? 16.797 -30.578 -27.891 1 93.44 275 GLU A CA 1
ATOM 2176 C C . GLU A 1 275 ? 16.703 -29.469 -28.922 1 93.44 275 GLU A C 1
ATOM 2178 O O . GLU A 1 275 ? 16.688 -28.281 -28.578 1 93.44 275 GLU A O 1
ATOM 2183 N N . SER A 1 276 ? 16.594 -29.844 -30.109 1 94.75 276 SER A N 1
ATOM 2184 C CA . SER A 1 276 ? 16.516 -28.859 -31.188 1 94.75 276 SER A CA 1
ATOM 2185 C C . SER A 1 276 ? 15.242 -28.031 -31.078 1 94.75 276 SER A C 1
ATOM 2187 O O . SER A 1 276 ? 15.281 -26.812 -31.234 1 94.75 276 SER A O 1
ATOM 2189 N N . CYS A 1 277 ? 14.164 -28.656 -30.891 1 96.38 277 CYS A N 1
ATOM 2190 C CA . CYS A 1 277 ? 12.898 -27.953 -30.734 1 96.38 277 CYS A CA 1
ATOM 2191 C C . CYS A 1 277 ? 12.906 -27.062 -29.5 1 96.38 277 CYS A C 1
ATOM 2193 O O . CYS A 1 277 ? 12.445 -25.922 -29.547 1 96.38 277 CYS A O 1
ATOM 2195 N N . ARG A 1 278 ? 13.438 -27.578 -28.375 1 95.88 278 ARG A N 1
ATOM 2196 C CA . ARG A 1 278 ? 13.523 -26.812 -27.141 1 95.88 278 ARG A CA 1
ATOM 2197 C C . ARG A 1 278 ? 14.336 -25.531 -27.344 1 95.88 278 ARG A C 1
ATOM 2199 O O . ARG A 1 278 ? 13.852 -24.438 -27.047 1 95.88 278 ARG A O 1
ATOM 2206 N N . ASP A 1 279 ? 15.484 -25.719 -27.938 1 95.44 279 ASP A N 1
ATOM 2207 C CA . ASP A 1 279 ? 16.422 -24.609 -28.078 1 95.44 279 ASP A CA 1
ATOM 2208 C C . ASP A 1 279 ? 15.875 -23.562 -29.047 1 95.44 279 ASP A C 1
ATOM 2210 O O . ASP A 1 279 ? 16 -22.359 -28.797 1 95.44 279 ASP A O 1
ATOM 2214 N N . THR A 1 280 ? 15.266 -24.016 -30.094 1 96.25 280 THR A N 1
ATOM 2215 C CA . THR A 1 280 ? 14.688 -23.094 -31.062 1 96.25 280 THR A CA 1
ATOM 2216 C C . THR A 1 280 ? 13.531 -22.312 -30.453 1 96.25 280 THR A C 1
ATOM 2218 O O . THR A 1 280 ? 13.375 -21.109 -30.703 1 96.25 280 THR A O 1
ATOM 2221 N N . THR A 1 281 ? 12.742 -23 -29.688 1 96.44 281 THR A N 1
ATOM 2222 C CA . THR A 1 281 ? 11.609 -22.359 -29.031 1 96.44 281 THR A CA 1
ATOM 2223 C C . THR A 1 281 ? 12.094 -21.312 -28.031 1 96.44 281 THR A C 1
ATOM 2225 O O . THR A 1 281 ? 11.586 -20.188 -28 1 96.44 281 THR A O 1
ATOM 2228 N N . VAL A 1 282 ? 13.102 -21.641 -27.219 1 96.19 282 VAL A N 1
ATOM 2229 C CA . VAL A 1 282 ? 13.648 -20.734 -26.203 1 96.19 282 VAL A CA 1
ATOM 2230 C C . VAL A 1 282 ? 14.258 -19.516 -26.875 1 96.19 282 VAL A C 1
ATOM 2232 O O . VAL A 1 282 ? 14.102 -18.391 -26.406 1 96.19 282 VAL A O 1
ATOM 2235 N N . GLU A 1 283 ? 14.953 -19.797 -27.906 1 95.56 283 GLU A N 1
ATOM 2236 C CA . GLU A 1 283 ? 15.531 -18.688 -28.672 1 95.56 283 GLU A CA 1
ATOM 2237 C C . GLU A 1 283 ? 14.445 -17.766 -29.203 1 95.56 283 GLU A C 1
ATOM 2239 O O . GLU A 1 283 ? 14.594 -16.531 -29.172 1 95.56 283 GLU A O 1
ATOM 2244 N N . GLY A 1 284 ? 13.445 -18.328 -29.734 1 95.25 284 GLY A N 1
ATOM 2245 C CA . GLY A 1 284 ? 12.312 -17.531 -30.172 1 95.25 284 GLY A CA 1
ATOM 2246 C C . GLY A 1 284 ? 11.688 -16.719 -29.062 1 95.25 284 GLY A C 1
ATOM 2247 O O . GLY A 1 284 ? 11.336 -15.547 -29.281 1 95.25 284 GLY A O 1
ATOM 2248 N N . MET A 1 285 ? 11.539 -17.312 -27.906 1 95.94 285 MET A N 1
ATOM 2249 C CA . MET A 1 285 ? 11.008 -16.609 -26.75 1 95.94 285 MET A CA 1
ATOM 2250 C C . MET A 1 285 ? 11.914 -15.438 -26.359 1 95.94 285 MET A C 1
ATOM 2252 O O . MET A 1 285 ? 11.422 -14.352 -26.047 1 95.94 285 MET A O 1
ATOM 2256 N N . ALA A 1 286 ? 13.164 -15.68 -26.406 1 95.56 286 ALA A N 1
ATOM 2257 C CA . ALA A 1 286 ? 14.148 -14.664 -26.047 1 95.56 286 ALA A CA 1
ATOM 2258 C C . ALA A 1 286 ? 14.078 -13.477 -27.016 1 95.56 286 ALA A C 1
ATOM 2260 O O . ALA A 1 286 ? 14.133 -12.32 -26.594 1 95.56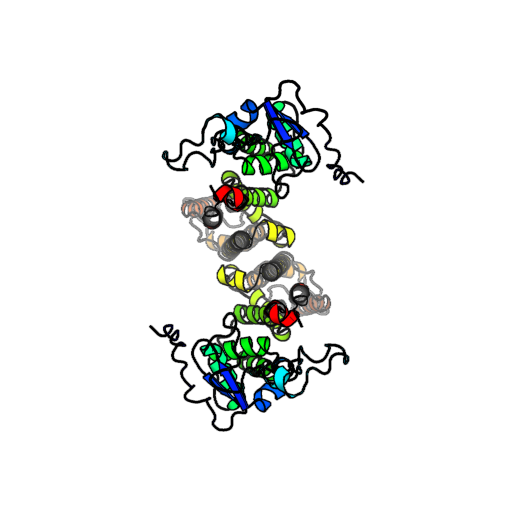 286 ALA A O 1
ATOM 2261 N N . LEU A 1 287 ? 13.922 -13.742 -28.234 1 94.5 287 LEU A N 1
ATOM 2262 C CA . LEU A 1 287 ? 13.867 -12.703 -29.266 1 94.5 287 LEU A CA 1
ATOM 2263 C C . LEU A 1 287 ? 12.625 -11.836 -29.094 1 94.5 287 LEU A C 1
ATOM 2265 O O . LEU A 1 287 ? 12.656 -10.641 -29.391 1 94.5 287 LEU A O 1
ATOM 2269 N N . LYS A 1 288 ? 11.609 -12.398 -28.578 1 93.69 288 LYS A N 1
ATOM 2270 C CA . LYS A 1 288 ? 10.367 -11.656 -28.359 1 93.69 288 LYS A CA 1
ATOM 2271 C C . LYS A 1 288 ? 10.383 -10.953 -27.016 1 93.69 288 LYS A C 1
ATOM 2273 O O . LYS A 1 288 ? 9.406 -10.305 -26.625 1 93.69 288 LYS A O 1
ATOM 2278 N N . GLY A 1 289 ? 11.391 -11.164 -26.266 1 92.62 289 GLY A N 1
ATOM 2279 C CA . GLY A 1 289 ? 11.555 -10.484 -24.984 1 92.62 289 GLY A CA 1
ATOM 2280 C C . GLY A 1 289 ? 10.773 -11.133 -23.859 1 92.62 289 GLY A C 1
ATOM 2281 O O . GLY A 1 289 ? 10.422 -10.469 -22.875 1 92.62 289 GLY A O 1
ATOM 2282 N N . ALA A 1 290 ? 10.453 -12.391 -23.984 1 93.75 290 ALA A N 1
ATOM 2283 C CA . ALA A 1 290 ? 9.602 -13.078 -23 1 93.75 290 ALA A CA 1
ATOM 2284 C C . ALA A 1 290 ? 10.273 -13.109 -21.641 1 93.75 290 ALA A C 1
ATOM 2286 O O . ALA A 1 290 ? 9.594 -13.102 -20.609 1 93.75 290 ALA A O 1
ATOM 2287 N N . PHE A 1 291 ? 11.602 -13.094 -21.625 1 95.38 291 PHE A N 1
ATOM 2288 C CA . PHE A 1 291 ? 12.32 -13.273 -20.375 1 95.38 291 PHE A CA 1
ATOM 2289 C C . PHE A 1 291 ? 12.719 -11.93 -19.781 1 95.38 291 PHE A C 1
ATOM 2291 O O . PHE A 1 291 ? 13.289 -11.867 -18.688 1 95.38 291 PHE A O 1
ATOM 2298 N N . GLU A 1 292 ? 12.359 -10.82 -20.422 1 94.38 292 GLU A N 1
ATOM 2299 C CA . GLU A 1 292 ? 12.766 -9.492 -19.984 1 94.38 292 GLU A CA 1
ATOM 2300 C C . GLU A 1 292 ? 11.57 -8.672 -19.5 1 94.38 292 GLU A C 1
ATOM 2302 O O . GLU A 1 292 ? 11.734 -7.543 -19.031 1 94.38 292 GLU A O 1
ATOM 2307 N N . LYS A 1 293 ? 10.453 -9.219 -19.531 1 94.5 293 LYS A N 1
ATOM 2308 C CA . LYS A 1 293 ? 9.234 -8.477 -19.219 1 94.5 293 LYS A CA 1
ATOM 2309 C C . LYS A 1 293 ? 9.227 -8.023 -17.766 1 94.5 293 LYS A C 1
ATOM 2311 O O . LYS A 1 293 ? 8.703 -6.961 -17.438 1 94.5 293 LYS A O 1
ATOM 2316 N N . ASP A 1 294 ? 9.75 -8.898 -16.891 1 94.5 294 ASP A N 1
ATOM 2317 C CA . ASP A 1 294 ? 9.805 -8.508 -15.484 1 94.5 294 ASP A CA 1
ATOM 2318 C C . ASP A 1 294 ? 10.734 -7.312 -15.281 1 94.5 294 ASP A C 1
ATOM 2320 O O . ASP A 1 294 ? 10.461 -6.445 -14.453 1 94.5 294 ASP A O 1
ATOM 2324 N N . LYS A 1 295 ? 11.789 -7.23 -16.078 1 93.44 295 LYS A N 1
ATOM 2325 C CA . LYS A 1 295 ? 12.672 -6.07 -16.016 1 93.44 295 LYS A CA 1
ATOM 2326 C C . LYS A 1 295 ? 11.945 -4.805 -16.469 1 93.44 295 LYS A C 1
ATOM 2328 O O . LYS A 1 295 ? 12.125 -3.738 -15.883 1 93.44 295 LYS A O 1
ATOM 2333 N N . ASP A 1 296 ? 11.18 -4.957 -17.469 1 94.38 296 ASP A N 1
ATOM 2334 C CA . ASP A 1 296 ? 10.406 -3.826 -17.953 1 94.38 296 ASP A CA 1
ATOM 2335 C C . ASP A 1 296 ? 9.438 -3.316 -16.891 1 94.38 296 ASP A C 1
ATOM 2337 O O . ASP A 1 296 ? 9.281 -2.107 -16.719 1 94.38 296 ASP A O 1
ATOM 2341 N N . ILE A 1 297 ? 8.82 -4.23 -16.25 1 95.62 297 ILE A N 1
ATOM 2342 C CA . ILE A 1 297 ? 7.879 -3.885 -15.195 1 95.62 297 ILE A CA 1
ATOM 2343 C C . ILE A 1 297 ? 8.609 -3.145 -14.078 1 95.62 297 ILE A C 1
ATOM 2345 O O . ILE A 1 297 ? 8.117 -2.135 -13.562 1 95.62 297 ILE A O 1
ATOM 2349 N N . LEU A 1 298 ? 9.766 -3.631 -13.742 1 95.62 298 LEU A N 1
ATOM 2350 C CA . LEU A 1 298 ? 10.57 -3.018 -12.688 1 95.62 298 LEU A CA 1
ATOM 2351 C C . LEU A 1 298 ? 11.008 -1.615 -13.094 1 95.62 298 LEU A C 1
ATOM 2353 O O . LEU A 1 298 ? 10.945 -0.684 -12.281 1 95.62 298 LEU A O 1
ATOM 2357 N N . GLU A 1 299 ? 11.422 -1.479 -14.281 1 95.25 299 GLU A N 1
ATOM 2358 C CA . GLU A 1 299 ? 11.844 -0.174 -14.781 1 95.25 299 GLU A CA 1
ATOM 2359 C C . GLU A 1 299 ? 10.695 0.827 -14.758 1 95.25 299 GLU A C 1
ATOM 2361 O O . GLU A 1 299 ? 10.891 1.994 -14.406 1 95.25 299 GLU A O 1
ATOM 2366 N N . ALA A 1 300 ? 9.609 0.381 -15.109 1 94.88 300 ALA A N 1
ATOM 2367 C CA . ALA A 1 300 ? 8.43 1.245 -15.078 1 94.88 300 ALA A CA 1
ATOM 2368 C C . ALA A 1 300 ? 8.117 1.688 -13.656 1 94.88 300 ALA A C 1
ATOM 2370 O O . ALA A 1 300 ? 7.777 2.85 -13.414 1 94.88 300 ALA A O 1
ATOM 2371 N N . ALA A 1 301 ? 8.227 0.746 -12.719 1 95.06 301 ALA A N 1
ATOM 2372 C CA . ALA A 1 301 ? 7.973 1.07 -11.312 1 95.06 301 ALA A CA 1
ATOM 2373 C C . ALA A 1 301 ? 8.969 2.107 -10.805 1 95.06 301 ALA A C 1
ATOM 2375 O O . ALA A 1 301 ? 8.586 3.064 -10.125 1 95.06 301 ALA A O 1
ATOM 2376 N N . VAL A 1 302 ? 10.188 1.931 -11.172 1 95.06 302 VAL A N 1
ATOM 2377 C CA . VAL A 1 302 ? 11.242 2.863 -10.773 1 95.06 302 VAL A CA 1
ATOM 2378 C C . VAL A 1 302 ? 10.945 4.25 -11.344 1 95.06 302 VAL A C 1
ATOM 2380 O O . VAL A 1 302 ? 11.039 5.254 -10.641 1 95.06 302 VAL A O 1
ATOM 2383 N N . ALA A 1 303 ? 10.578 4.305 -12.523 1 93.75 303 ALA A N 1
ATOM 2384 C CA . ALA A 1 303 ? 10.281 5.57 -13.195 1 93.75 303 ALA A CA 1
ATOM 2385 C C . ALA A 1 303 ? 9.125 6.293 -12.508 1 93.75 303 ALA A C 1
ATOM 2387 O O . ALA A 1 303 ? 9.172 7.508 -12.305 1 93.75 303 ALA A O 1
ATOM 2388 N N . GLU A 1 304 ? 8.148 5.555 -12.18 1 93.38 304 GLU A N 1
ATOM 2389 C CA . GLU A 1 304 ? 6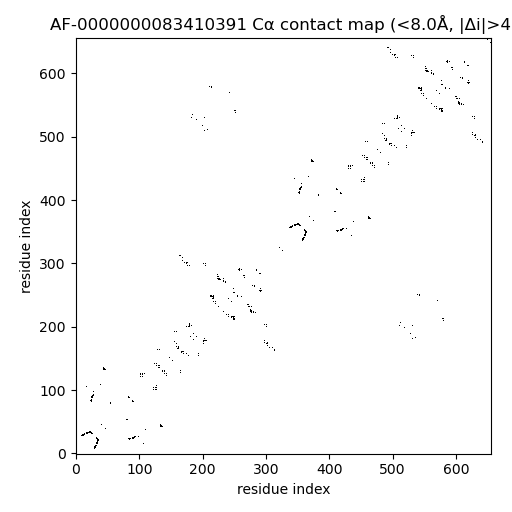.98 6.145 -11.531 1 93.38 304 GLU A CA 1
ATOM 2390 C C . GLU A 1 304 ? 7.336 6.699 -10.156 1 93.38 304 GLU A C 1
ATOM 2392 O O . GLU A 1 304 ? 6.871 7.777 -9.773 1 93.38 304 GLU A O 1
ATOM 2397 N N . VAL A 1 305 ? 8.133 5.973 -9.477 1 93.69 305 VAL A N 1
ATOM 2398 C CA . VAL A 1 305 ? 8.523 6.418 -8.148 1 93.69 305 VAL A CA 1
ATOM 2399 C C . VAL A 1 305 ? 9.414 7.652 -8.25 1 93.69 305 VAL A C 1
ATOM 2401 O O . VAL A 1 305 ? 9.266 8.602 -7.473 1 93.69 305 VAL A O 1
ATOM 2404 N N . LYS A 1 306 ? 10.289 7.609 -9.18 1 91.75 306 LYS A N 1
ATOM 2405 C CA . LYS A 1 306 ? 11.164 8.766 -9.391 1 91.75 306 LYS A CA 1
ATOM 2406 C C . LYS A 1 306 ? 10.352 10 -9.766 1 91.75 306 LYS A C 1
ATOM 2408 O O . LYS A 1 306 ? 10.656 11.109 -9.32 1 91.75 306 LYS A O 1
ATOM 2413 N N . LYS A 1 307 ? 9.422 9.852 -10.547 1 87.06 307 LYS A N 1
ATOM 2414 C CA . LYS A 1 307 ? 8.555 10.961 -10.938 1 87.06 307 LYS A CA 1
ATOM 2415 C C . LYS A 1 307 ? 7.84 11.547 -9.719 1 87.06 307 LYS A C 1
ATOM 2417 O O . LYS A 1 307 ? 7.703 12.773 -9.609 1 87.06 307 LYS A O 1
ATOM 2422 N N . ALA A 1 308 ? 7.371 10.711 -8.906 1 81.12 308 ALA A N 1
ATOM 2423 C CA . ALA A 1 308 ? 6.66 11.148 -7.707 1 81.12 308 ALA A CA 1
ATOM 2424 C C . ALA A 1 308 ? 7.602 11.852 -6.73 1 81.12 308 ALA A C 1
ATOM 2426 O O . ALA A 1 308 ? 7.188 12.742 -5.992 1 81.12 308 ALA A O 1
ATOM 2427 N N . HIS A 1 309 ? 8.805 11.453 -6.672 1 75.38 309 HIS A N 1
ATOM 2428 C CA . HIS A 1 309 ? 9.766 11.992 -5.711 1 75.38 309 HIS A CA 1
ATOM 2429 C C . HIS A 1 309 ? 10.625 13.086 -6.344 1 75.38 309 HIS A C 1
ATOM 2431 O O . HIS A 1 309 ? 11.289 13.844 -5.633 1 75.38 309 HIS A O 1
ATOM 2437 N N . GLY A 1 310 ? 10.977 13.078 -7.566 1 62.28 310 GLY A N 1
ATOM 2438 C CA . GLY A 1 310 ? 11.703 14.18 -8.188 1 62.28 310 GLY A CA 1
ATOM 2439 C C . GLY A 1 310 ? 11.109 15.539 -7.867 1 62.28 310 GLY A C 1
ATOM 2440 O O . GLY A 1 310 ? 11.812 16.547 -7.867 1 62.28 310 GLY A O 1
ATOM 2441 N N . ASP A 1 311 ? 9.82 15.586 -7.578 1 51.06 311 ASP A N 1
ATOM 2442 C CA . ASP A 1 311 ? 9.211 16.875 -7.273 1 51.06 311 ASP A CA 1
ATOM 2443 C C . ASP A 1 311 ? 9.375 17.219 -5.797 1 51.06 311 ASP A C 1
ATOM 2445 O O . ASP A 1 311 ? 8.82 18.219 -5.32 1 51.06 311 ASP A O 1
ATOM 2449 N N . PHE A 1 312 ? 9.922 16.453 -5.086 1 43.72 312 PHE A N 1
ATOM 2450 C CA . PHE A 1 312 ? 10.031 16.75 -3.664 1 43.72 312 PHE A CA 1
ATOM 2451 C C . PHE A 1 312 ? 11.141 17.766 -3.418 1 43.72 312 PHE A C 1
ATOM 2453 O O . PHE A 1 312 ? 12.32 17.484 -3.676 1 43.72 312 PHE A O 1
ATOM 2460 N N . THR A 1 313 ? 10.789 18.906 -3.543 1 42.06 313 THR A N 1
ATOM 2461 C CA . THR A 1 313 ? 11.664 20 -3.109 1 42.06 313 THR A CA 1
ATOM 2462 C C . THR A 1 313 ? 11.984 19.875 -1.624 1 42.06 313 THR A C 1
ATOM 2464 O O . THR A 1 313 ? 11.086 19.75 -0.794 1 42.06 313 THR A O 1
ATOM 2467 N N . PRO A 1 314 ? 13.109 19.531 -1.271 1 40.44 314 PRO A N 1
ATOM 2468 C CA . PRO A 1 314 ? 13.461 19.531 0.153 1 40.44 314 PRO A CA 1
ATOM 2469 C C . PRO A 1 314 ? 12.859 20.734 0.901 1 40.44 314 PRO A C 1
ATOM 2471 O O . PRO A 1 314 ? 12.672 21.797 0.315 1 40.44 314 PRO A O 1
ATOM 2474 N N . PRO A 1 315 ? 12.195 20.531 1.97 1 35.25 315 PRO A N 1
ATOM 2475 C CA . PRO A 1 315 ? 11.82 21.75 2.686 1 35.25 315 PRO A CA 1
ATOM 2476 C C . PRO A 1 315 ? 12.961 22.766 2.762 1 35.25 315 PRO A C 1
ATOM 2478 O O . PRO A 1 315 ? 14.086 22.406 3.121 1 35.25 315 PRO A O 1
ATOM 2481 N N . ARG A 1 316 ? 12.961 23.734 1.952 1 35.16 316 ARG A N 1
ATOM 2482 C CA . ARG A 1 316 ? 13.953 24.797 1.949 1 35.16 316 ARG A CA 1
ATOM 2483 C C . ARG A 1 316 ? 14.094 25.406 3.336 1 35.16 316 ARG A C 1
ATOM 2485 O O . ARG A 1 316 ? 13.148 25.422 4.121 1 35.16 316 ARG A O 1
ATOM 2492 N N . LEU A 1 317 ? 15.281 25.625 3.754 1 36.5 317 LEU A N 1
ATOM 2493 C CA . LEU A 1 317 ? 15.688 26.391 4.926 1 36.5 317 LEU A CA 1
ATOM 2494 C C . LEU A 1 317 ? 14.773 27.609 5.125 1 36.5 317 LEU A C 1
ATOM 2496 O O . LEU A 1 317 ? 14.648 28.109 6.242 1 36.5 317 LEU A O 1
ATOM 2500 N N . GLU A 1 318 ? 14.242 28.016 4.043 1 36.75 318 GLU A N 1
ATOM 2501 C CA . GLU A 1 318 ? 13.547 29.297 4.203 1 36.75 318 GLU A CA 1
ATOM 2502 C C . GLU A 1 318 ? 12.375 29.172 5.172 1 36.75 318 GLU A C 1
ATOM 2504 O O . GLU A 1 318 ? 12.016 30.141 5.844 1 36.75 318 GLU A O 1
ATOM 2509 N N . SER A 1 319 ? 11.797 28.047 5.082 1 35.59 319 SER A N 1
ATOM 2510 C CA . SER A 1 319 ? 10.586 27.969 5.891 1 35.59 319 SER A CA 1
ATOM 2511 C C . SER A 1 319 ? 10.914 27.906 7.375 1 35.59 319 SER A C 1
ATOM 2513 O O . SER A 1 319 ? 10.039 28.094 8.219 1 35.59 319 SER A O 1
ATOM 2515 N N . TYR A 1 320 ? 12.023 27.438 7.602 1 32.59 320 TYR A N 1
ATOM 2516 C CA . TYR A 1 320 ? 12.422 27.312 9 1 32.59 320 TYR A CA 1
ATOM 2517 C C . TYR A 1 320 ? 13.25 28.516 9.445 1 32.59 320 TYR A C 1
ATOM 2519 O O . TYR A 1 320 ? 13.781 28.531 10.555 1 32.59 320 TYR A O 1
ATOM 2527 N N . MET A 1 321 ? 13.516 29.359 8.5 1 33.12 321 MET A N 1
ATOM 2528 C CA . MET A 1 321 ? 14.195 30.547 8.992 1 33.12 321 MET A CA 1
ATOM 2529 C C . MET A 1 321 ? 13.273 31.375 9.883 1 33.12 321 MET A C 1
ATOM 2531 O O . MET A 1 321 ? 12.086 31.531 9.586 1 33.12 321 MET A O 1
ATOM 2535 N N . PRO A 1 322 ? 13.516 31.438 11.031 1 29.69 322 PRO A N 1
ATOM 2536 C CA . PRO A 1 322 ? 12.695 32.375 11.781 1 29.69 322 PRO A CA 1
ATOM 2537 C C . PRO A 1 322 ? 12.367 33.656 10.992 1 29.69 322 PRO A C 1
ATOM 2539 O O . PRO A 1 322 ? 13.141 34.031 10.109 1 29.69 322 PRO A O 1
ATOM 2542 N N . SER A 1 323 ? 10.992 33.938 10.898 1 33.03 323 SER A N 1
ATOM 2543 C CA . SER A 1 323 ? 10.508 35.188 10.297 1 33.03 323 SER A CA 1
ATOM 2544 C C . SER A 1 323 ? 11.492 36.312 10.523 1 33.03 323 SER A C 1
ATOM 2546 O O . SER A 1 323 ? 11.461 37.344 9.812 1 33.03 323 SER A O 1
ATOM 2548 N N . HIS A 1 324 ? 12.234 36.25 11.586 1 30.7 324 HIS A N 1
ATOM 2549 C CA . HIS A 1 324 ? 13.047 37.438 11.812 1 30.7 324 HIS A CA 1
ATOM 2550 C C . HIS A 1 324 ? 14.102 37.625 10.727 1 30.7 324 HIS A C 1
ATOM 2552 O O . HIS A 1 324 ? 14.695 38.688 10.586 1 30.7 324 HIS A O 1
ATOM 2558 N N . PHE A 1 325 ? 14.344 36.531 10.047 1 30.95 325 PHE A N 1
ATOM 2559 C CA . PHE A 1 325 ? 15.344 36.75 9.016 1 30.95 325 PHE A CA 1
ATOM 2560 C C . PHE A 1 325 ? 14.688 37.25 7.734 1 30.95 325 PHE A C 1
ATOM 2562 O O . PHE A 1 325 ? 15.359 37.844 6.879 1 30.95 325 PHE A O 1
ATOM 2569 N N . ASN A 1 326 ? 13.477 36.844 7.48 1 29.31 326 ASN A N 1
ATOM 2570 C CA . ASN A 1 326 ? 12.836 37.406 6.293 1 29.31 326 ASN A CA 1
ATOM 2571 C C . ASN A 1 326 ? 12.453 38.844 6.5 1 29.31 326 ASN A C 1
ATOM 2573 O O . ASN A 1 326 ? 11.805 39.469 5.645 1 29.31 326 ASN A O 1
ATOM 2577 N N . SER A 1 327 ? 12.336 39.281 7.727 1 25.39 327 SER A N 1
ATOM 2578 C CA . SER A 1 327 ? 11.922 40.656 7.82 1 25.39 327 SER A CA 1
ATOM 2579 C C . SER A 1 327 ? 12.977 41.594 7.219 1 25.39 327 SER A C 1
ATOM 2581 O O . SER A 1 327 ? 12.805 42.812 7.227 1 25.39 327 SER A O 1
ATOM 2583 N N . TYR A 1 328 ? 14.211 41.125 6.957 1 22.75 328 TYR A N 1
ATOM 2584 C CA . TYR A 1 328 ? 15.008 42.188 6.336 1 22.75 328 TYR A CA 1
ATOM 2585 C C . TYR A 1 328 ? 14.922 42.094 4.816 1 22.75 328 TYR A C 1
ATOM 2587 O O . TYR A 1 328 ? 14.898 41 4.246 1 22.75 328 TYR A O 1
ATOM 2595 N N . MET B 1 1 ? -18.469 63.812 5.617 1 30.69 1 MET B N 1
ATOM 2596 C CA . MET B 1 1 ? -19.125 62.75 4.875 1 30.69 1 MET B CA 1
ATOM 2597 C C . MET B 1 1 ? -19.484 61.594 5.797 1 30.69 1 MET B C 1
ATOM 2599 O O . MET B 1 1 ? -18.688 61.219 6.652 1 30.69 1 MET B O 1
ATOM 2603 N N . PRO B 1 2 ? -20.828 61.281 6.105 1 38.16 2 PRO B N 1
ATOM 2604 C CA . PRO B 1 2 ? -21.094 60.188 7.062 1 38.16 2 PRO B CA 1
ATOM 2605 C C . PRO B 1 2 ? -20.281 58.938 6.777 1 38.16 2 PRO B C 1
ATOM 2607 O O . PRO B 1 2 ? -19.844 58.719 5.645 1 38.16 2 PRO B O 1
ATOM 2610 N N . PRO B 1 3 ? -19.625 58.375 7.773 1 38.19 3 PRO B N 1
ATOM 2611 C CA . PRO B 1 3 ? -18.859 57.188 7.484 1 38.19 3 PRO B CA 1
ATOM 2612 C C . PRO B 1 3 ? -19.594 56.219 6.539 1 38.19 3 PRO B C 1
ATOM 2614 O O . PRO B 1 3 ? -20.828 56.188 6.527 1 38.19 3 PRO B O 1
ATOM 2617 N N . SER B 1 4 ? -19.125 55.969 5.312 1 37.66 4 SER B N 1
ATOM 2618 C CA . SER B 1 4 ? -19.641 55.031 4.344 1 37.66 4 SER B CA 1
ATOM 2619 C C . SER B 1 4 ? -20.109 53.75 5.027 1 37.66 4 SER B C 1
ATOM 2621 O O . SER B 1 4 ? -19.344 53.125 5.777 1 37.66 4 SER B O 1
ATOM 2623 N N . GLU B 1 5 ? -21.406 53.656 5.395 1 38.22 5 GLU B N 1
ATOM 2624 C CA . GLU B 1 5 ? -22.062 52.406 5.82 1 38.22 5 GLU B CA 1
ATOM 2625 C C . GLU B 1 5 ? -21.531 51.219 5.047 1 38.22 5 GLU B C 1
ATOM 2627 O O . GLU B 1 5 ? -21.531 51.219 3.816 1 38.22 5 GLU B O 1
ATOM 2632 N N . SER B 1 6 ? -20.453 50.656 5.367 1 40.84 6 SER B N 1
ATOM 2633 C CA . SER B 1 6 ? -19.969 49.375 4.82 1 40.84 6 SER B CA 1
ATOM 2634 C C . SER B 1 6 ? -21.141 48.5 4.383 1 40.84 6 SER B C 1
ATOM 2636 O O . SER B 1 6 ? -22.062 48.25 5.156 1 40.84 6 SER B O 1
ATOM 2638 N N . SER B 1 7 ? -21.641 48.594 3.156 1 41.16 7 SER B N 1
ATOM 2639 C CA . SER B 1 7 ? -22.688 47.844 2.477 1 41.16 7 SER B CA 1
ATOM 2640 C C . SER B 1 7 ? -22.688 46.375 2.914 1 41.16 7 SER B C 1
ATOM 2642 O O . SER B 1 7 ? -21.703 45.656 2.691 1 41.16 7 SER B O 1
ATOM 2644 N N . SER B 1 8 ? -23.172 46.062 4.012 1 47.12 8 SER B N 1
ATOM 2645 C CA . SER B 1 8 ? -23.438 44.688 4.426 1 47.12 8 SER B CA 1
ATOM 2646 C C . SER B 1 8 ? -23.812 43.812 3.236 1 47.12 8 SER B C 1
ATOM 2648 O O . SER B 1 8 ? -24.625 44.188 2.396 1 47.12 8 SER B O 1
ATOM 2650 N N . PRO B 1 9 ? -22.953 43 2.68 1 53.16 9 PRO B N 1
ATOM 2651 C CA . PRO B 1 9 ? -23.297 42.156 1.537 1 53.16 9 PRO B CA 1
ATOM 2652 C C . PRO B 1 9 ? -24.766 41.75 1.515 1 53.16 9 PRO B C 1
ATOM 2654 O O . PRO B 1 9 ? -25.391 41.625 2.57 1 53.16 9 PRO B O 1
ATOM 2657 N N . ILE B 1 10 ? -25.5 42.062 0.525 1 57.03 10 ILE B N 1
ATOM 2658 C CA . ILE B 1 10 ? -26.891 41.781 0.22 1 57.03 10 ILE B CA 1
ATOM 2659 C C . ILE B 1 10 ? -27.219 40.312 0.598 1 57.03 10 ILE B C 1
ATOM 2661 O O . ILE B 1 10 ? -26.672 39.375 0.018 1 57.03 10 ILE B O 1
ATOM 2665 N N . ARG B 1 11 ? -27.5 40.031 1.729 1 79.38 11 ARG B N 1
ATOM 2666 C CA . ARG B 1 11 ? -27.969 38.781 2.27 1 79.38 11 ARG B CA 1
ATOM 2667 C C . ARG B 1 11 ? -29.344 38.406 1.714 1 79.38 11 ARG B C 1
ATOM 2669 O O . ARG B 1 11 ? -30.234 39.281 1.661 1 79.38 11 ARG B O 1
ATOM 2676 N N . SER B 1 12 ? -29.406 37.312 0.875 1 89.12 12 SER B N 1
ATOM 2677 C CA . SER B 1 12 ? -30.672 36.906 0.29 1 89.12 12 SER B CA 1
ATOM 2678 C C . SER B 1 12 ? -31.344 35.812 1.139 1 89.12 12 SER B C 1
ATOM 2680 O O . SER B 1 12 ? -30.656 35 1.743 1 89.12 12 SER B O 1
ATOM 2682 N N . ARG B 1 13 ? -32.719 36.031 1.224 1 92.88 13 ARG B N 1
ATOM 2683 C CA . ARG B 1 13 ? -33.5 35.031 1.928 1 92.88 13 ARG B CA 1
ATOM 2684 C C . ARG B 1 13 ? -33.688 33.781 1.064 1 92.88 13 ARG B C 1
ATOM 2686 O O . ARG B 1 13 ? -33.938 33.875 -0.142 1 92.88 13 ARG B O 1
ATOM 2693 N N . HIS B 1 14 ? -33.562 32.625 1.705 1 93.25 14 HIS B N 1
ATOM 2694 C CA . HIS B 1 14 ? -33.781 31.391 0.969 1 93.25 14 HIS B CA 1
ATOM 2695 C C . HIS B 1 14 ? -35.219 31.281 0.472 1 93.25 14 HIS B C 1
ATOM 2697 O O . HIS B 1 14 ? -36.156 31.531 1.225 1 93.25 14 HIS B O 1
ATOM 2703 N N . PRO B 1 15 ? -35.281 30.922 -0.731 1 91.44 15 PRO B N 1
ATOM 2704 C CA . PRO B 1 15 ? -36.594 30.906 -1.326 1 91.44 15 PRO B CA 1
ATOM 2705 C C . PRO B 1 15 ? -37.531 29.859 -0.695 1 91.44 15 PRO B C 1
ATOM 2707 O O . PRO B 1 15 ? -38.719 30.094 -0.575 1 91.44 15 PRO B O 1
ATOM 2710 N N . ARG B 1 16 ? -37.062 28.797 -0.206 1 91.69 16 ARG B N 1
ATOM 2711 C CA . ARG B 1 16 ? -37.875 27.688 0.267 1 91.69 16 ARG B CA 1
ATOM 2712 C C . ARG B 1 16 ? -37.812 27.562 1.786 1 91.69 16 ARG B C 1
ATOM 2714 O O . ARG B 1 16 ? -38.781 27.156 2.422 1 91.69 16 ARG B O 1
ATOM 2721 N N . PHE B 1 17 ? -36.688 27.969 2.359 1 94.31 17 PHE B N 1
ATOM 2722 C CA . PHE B 1 17 ? -36.5 27.641 3.764 1 94.31 17 PHE B CA 1
ATOM 2723 C C . PHE B 1 17 ? -36.406 28.891 4.613 1 94.31 17 PHE B C 1
ATOM 2725 O O . PHE B 1 17 ? -35.562 28.969 5.52 1 94.31 17 PHE B O 1
ATOM 2732 N N . TYR B 1 18 ? -37.031 29.812 4.188 1 95.19 18 TYR B N 1
ATOM 2733 C CA . TYR B 1 18 ? -37.281 31 5.004 1 95.19 18 TYR B CA 1
ATOM 2734 C C . TYR B 1 18 ? -38.719 31.062 5.453 1 95.19 18 TYR B C 1
ATOM 2736 O O . TYR B 1 18 ? -39.562 31.734 4.82 1 95.19 18 TYR B O 1
ATOM 2744 N N . PHE B 1 19 ? -38.969 30.469 6.59 1 94.31 19 PHE B N 1
ATOM 2745 C CA . PHE B 1 19 ? -40.344 30.312 7.043 1 94.31 19 PHE B CA 1
ATOM 2746 C C . PHE B 1 19 ? -40.812 31.516 7.84 1 94.31 19 PHE B C 1
ATOM 2748 O O . PHE B 1 19 ? -40.062 32.031 8.695 1 94.31 19 PHE B O 1
ATOM 2755 N N . ARG B 1 20 ? -41.938 31.875 7.699 1 92.56 20 ARG B N 1
ATOM 2756 C CA . ARG B 1 20 ? -42.531 33 8.406 1 92.56 20 ARG B CA 1
ATOM 2757 C C . ARG B 1 20 ? -42.625 32.75 9.898 1 92.56 20 ARG B C 1
ATOM 2759 O O . ARG B 1 20 ? -42.438 33.656 10.719 1 92.56 20 ARG B O 1
ATOM 2766 N N . ASP B 1 21 ? -42.875 31.516 10.164 1 92.44 21 ASP B N 1
ATOM 2767 C CA . ASP B 1 21 ? -43.062 31.141 11.562 1 92.44 21 ASP B CA 1
ATOM 2768 C C . ASP B 1 21 ? -41.812 30.516 12.141 1 92.44 21 ASP B C 1
ATOM 2770 O O . ASP B 1 21 ? -41.844 29.859 13.188 1 92.44 21 ASP B O 1
ATOM 2774 N N . GLY B 1 22 ? -40.75 30.688 11.477 1 93.31 22 GLY B N 1
ATOM 2775 C CA . GLY B 1 22 ? -39.5 30.172 11.992 1 93.31 22 GLY B CA 1
ATOM 2776 C C . GLY B 1 22 ? -39.031 30.859 13.266 1 93.31 22 GLY B C 1
ATOM 2777 O O . GLY B 1 22 ? -39.406 32 13.516 1 93.31 22 GLY B O 1
ATOM 2778 N N . SER B 1 23 ? -38.188 30.172 14.094 1 91.12 23 SER B N 1
ATOM 2779 C CA . SER B 1 23 ? -37.812 30.703 15.406 1 91.12 23 SER B CA 1
ATOM 2780 C C . SER B 1 23 ? -36.344 31.047 15.453 1 91.12 23 SER B C 1
ATOM 2782 O O . SER B 1 23 ? -35.875 31.688 16.391 1 91.12 23 SER B O 1
ATOM 2784 N N . VAL B 1 24 ? -35.625 30.594 14.43 1 91.25 24 VAL B N 1
ATOM 2785 C CA . VAL B 1 24 ? -34.219 30.891 14.414 1 91.25 24 VAL B CA 1
ATOM 2786 C C . VAL B 1 24 ? -33.781 31.25 12.992 1 91.25 24 VAL B C 1
ATOM 2788 O O . VAL B 1 24 ? -34.219 30.625 12.023 1 91.25 24 VAL B O 1
ATOM 2791 N N . VAL B 1 25 ? -32.938 32.25 12.922 1 91.88 25 VAL B N 1
ATOM 2792 C CA . VAL B 1 25 ? -32.406 32.656 11.633 1 91.88 25 VAL B CA 1
ATOM 2793 C C . VAL B 1 25 ? -30.922 32.25 11.547 1 91.88 25 VAL B C 1
ATOM 2795 O O . VAL B 1 25 ? -30.125 32.594 12.43 1 91.88 25 VAL B O 1
ATOM 2798 N N . MET B 1 26 ? -30.656 31.484 10.5 1 91.5 26 MET B N 1
ATOM 2799 C CA . MET B 1 26 ? -29.297 31.031 10.258 1 91.5 26 MET B CA 1
ATOM 2800 C C . MET B 1 26 ? -28.766 31.562 8.93 1 91.5 26 MET B C 1
ATOM 2802 O O . MET B 1 26 ? -29.547 31.875 8.031 1 91.5 26 MET B O 1
ATOM 2806 N N . MET B 1 27 ? -27.469 31.734 8.992 1 89.38 27 MET B N 1
ATOM 2807 C CA . MET B 1 27 ? -26.875 32.281 7.777 1 89.38 27 MET B CA 1
ATOM 2808 C C . MET B 1 27 ? -25.656 31.469 7.355 1 89.38 27 MET B C 1
ATOM 2810 O O . MET B 1 27 ? -24.828 31.109 8.188 1 89.38 27 MET B O 1
ATOM 2814 N N . ASP B 1 28 ? -25.719 31.109 6.254 1 82.12 28 ASP B N 1
ATOM 2815 C CA . ASP B 1 28 ? -24.484 30.594 5.66 1 82.12 28 ASP B CA 1
ATOM 2816 C C . ASP B 1 28 ? -23.656 31.719 5.066 1 82.12 28 ASP B C 1
ATOM 2818 O O . ASP B 1 28 ? -23.594 32.812 5.625 1 82.12 28 ASP B O 1
ATOM 2822 N N . THR B 1 29 ? -22.953 31.734 3.924 1 78.06 29 THR B N 1
ATOM 2823 C CA . THR B 1 29 ? -22.109 32.781 3.367 1 78.06 29 THR B CA 1
ATOM 2824 C C . THR B 1 29 ? -22.953 33.938 2.846 1 78.06 29 THR B C 1
ATOM 2826 O O . THR B 1 29 ? -22.641 35.094 3.107 1 78.06 29 THR B O 1
ATOM 2829 N N . GLU B 1 30 ? -24.125 33.656 2.27 1 82.06 30 GLU B N 1
ATOM 2830 C CA . GLU B 1 30 ? -24.875 34.75 1.674 1 82.06 30 GLU B CA 1
ATOM 2831 C C . GLU B 1 30 ? -26.375 34.5 1.768 1 82.06 30 GLU B C 1
ATOM 2833 O O . GLU B 1 30 ? -27.188 35.344 1.321 1 82.06 30 GLU B O 1
ATOM 2838 N N . THR B 1 31 ? -26.734 33.438 2.398 1 90.69 31 THR B N 1
ATOM 2839 C CA . THR B 1 31 ? -28.141 33.094 2.381 1 90.69 31 THR B CA 1
ATOM 2840 C C . THR B 1 31 ? -28.688 32.938 3.803 1 90.69 31 THR B C 1
ATOM 2842 O O . THR B 1 31 ? -28.031 32.344 4.664 1 90.69 31 THR B O 1
ATOM 2845 N N . LEU B 1 32 ? -29.844 33.562 3.979 1 93.31 32 LEU B N 1
ATOM 2846 C CA . LEU B 1 32 ? -30.516 33.5 5.277 1 93.31 32 LEU B CA 1
ATOM 2847 C C . LEU B 1 32 ? -31.578 32.406 5.285 1 93.31 32 LEU B C 1
ATOM 2849 O O . LEU B 1 32 ? -32.375 32.281 4.348 1 93.31 32 LEU B O 1
ATOM 2853 N N . TYR B 1 33 ? -31.484 31.594 6.262 1 94.19 33 TYR B N 1
ATOM 2854 C CA . TYR B 1 33 ? -32.5 30.578 6.543 1 94.19 33 TYR B CA 1
ATOM 2855 C C . TYR B 1 33 ? -33.281 30.922 7.812 1 94.19 33 TYR B C 1
ATOM 2857 O O . TYR B 1 33 ? -32.688 31.328 8.82 1 94.19 33 TYR B O 1
ATOM 2865 N N . ARG B 1 34 ? -34.531 30.891 7.754 1 94.69 34 ARG B N 1
ATOM 2866 C CA . ARG B 1 34 ? -35.375 31 8.945 1 94.69 34 ARG B CA 1
ATOM 2867 C C . ARG B 1 34 ? -36.094 29.688 9.234 1 94.69 34 ARG B C 1
ATOM 2869 O O . ARG B 1 34 ? -37.031 29.328 8.539 1 94.69 34 ARG B O 1
ATOM 2876 N N . LEU B 1 35 ? -35.656 29.016 10.25 1 94.88 35 LEU B N 1
ATOM 2877 C CA . LEU B 1 35 ? -36.062 27.625 10.516 1 94.88 35 LEU B CA 1
ATOM 2878 C C . LEU B 1 35 ? -36.688 27.5 11.898 1 94.88 35 LEU B C 1
ATOM 2880 O O . LEU B 1 35 ? -36.75 28.469 12.656 1 94.88 35 LEU B O 1
ATOM 2884 N N . HIS B 1 36 ? -37.281 26.312 12.109 1 93.44 36 HIS B N 1
ATOM 2885 C CA . HIS B 1 36 ? -37.844 26.016 13.422 1 93.44 36 HIS B CA 1
ATOM 2886 C C . HIS B 1 36 ? -36.781 25.391 14.336 1 93.44 36 HIS B C 1
ATOM 2888 O O . HIS B 1 36 ? -36.281 24.312 14.062 1 93.44 36 HIS B O 1
ATOM 2894 N N . LEU B 1 37 ? -36.469 26.016 15.344 1 90.19 37 LEU B N 1
ATOM 2895 C CA . LEU B 1 37 ? -35.438 25.578 16.266 1 90.19 37 LEU B CA 1
ATOM 2896 C C . LEU B 1 37 ? -35.75 24.172 16.781 1 90.19 37 LEU B C 1
ATOM 2898 O O . LEU B 1 37 ? -34.844 23.359 16.984 1 90.19 37 LEU B O 1
ATOM 2902 N N . SER B 1 38 ? -36.969 23.891 16.969 1 91.25 38 SER B N 1
ATOM 2903 C CA . SER B 1 38 ? -37.406 22.594 17.5 1 91.25 38 SER B CA 1
ATOM 2904 C C . SER B 1 38 ? -37 21.469 16.547 1 91.25 38 SER B C 1
ATOM 2906 O O . SER B 1 38 ? -36.625 20.375 16.984 1 91.25 38 SER B O 1
ATOM 2908 N N . VAL B 1 39 ? -37.062 21.719 15.289 1 92.19 39 VAL B N 1
ATOM 2909 C CA . VAL B 1 39 ? -36.719 20.734 14.273 1 92.19 39 VAL B CA 1
ATOM 2910 C C . VAL B 1 39 ? -35.219 20.422 14.352 1 92.19 39 VAL B C 1
ATOM 2912 O O . VAL B 1 39 ? -34.812 19.266 14.227 1 92.19 39 VAL B O 1
ATOM 2915 N N . LEU B 1 40 ? -34.438 21.391 14.609 1 91.19 40 LEU B N 1
ATOM 2916 C CA . LEU B 1 40 ? -32.969 21.25 14.695 1 91.19 40 LEU B CA 1
ATOM 2917 C C . LEU B 1 40 ? -32.594 20.609 16.016 1 91.19 40 LEU B C 1
ATOM 2919 O O . LEU B 1 40 ? -31.844 19.625 16.047 1 91.19 40 LEU B O 1
ATOM 2923 N N . GLU B 1 41 ? -33.125 21.109 17.109 1 89.44 41 GLU B N 1
ATOM 2924 C CA . GLU B 1 41 ? -32.75 20.688 18.453 1 89.44 41 GLU B CA 1
ATOM 2925 C C . GLU B 1 41 ? -33.188 19.266 18.734 1 89.44 41 GLU B C 1
ATOM 2927 O O . GLU B 1 41 ? -32.531 18.531 19.453 1 89.44 41 GLU B O 1
ATOM 2932 N N . ASN B 1 42 ? -34.25 18.938 18.219 1 91.75 42 ASN B N 1
ATOM 2933 C CA . ASN B 1 42 ? -34.781 17.609 18.453 1 91.75 42 ASN B CA 1
ATOM 2934 C C . ASN B 1 42 ? -33.875 16.531 17.844 1 91.75 42 ASN B C 1
ATOM 2936 O O . ASN B 1 42 ? -33.844 15.398 18.328 1 91.75 42 ASN B O 1
ATOM 2940 N N . ARG B 1 43 ? -33.156 16.938 16.906 1 91.62 43 ARG B N 1
ATOM 2941 C CA . ARG B 1 43 ? -32.438 15.922 16.156 1 91.62 43 ARG B CA 1
ATOM 2942 C C . ARG B 1 43 ? -30.922 16.062 16.359 1 91.62 43 ARG B C 1
ATOM 2944 O O . ARG B 1 43 ? -30.141 15.211 15.938 1 91.62 43 ARG B O 1
ATOM 2951 N N . SER B 1 44 ? -30.547 17.062 16.984 1 91.94 44 SER B N 1
ATOM 2952 C CA . SER B 1 44 ? -29.125 17.328 17.156 1 91.94 44 SER B CA 1
ATOM 2953 C C . SER B 1 44 ? -28.812 17.859 18.547 1 91.94 44 SER B C 1
ATOM 2955 O O . SER B 1 44 ? -29.344 18.891 18.969 1 91.94 44 SER B O 1
ATOM 2957 N N . THR B 1 45 ? -27.938 17.234 19.219 1 86.31 45 THR B N 1
ATOM 2958 C CA . THR B 1 45 ? -27.5 17.703 20.531 1 86.31 45 THR B CA 1
ATOM 2959 C C . THR B 1 45 ? -26.641 18.953 20.391 1 86.31 45 THR B C 1
ATOM 2961 O O . THR B 1 45 ? -26.641 19.812 21.281 1 86.31 45 THR B O 1
ATOM 2964 N N . ILE B 1 46 ? -26.031 18.984 19.312 1 86.38 46 ILE B N 1
ATOM 2965 C CA . ILE B 1 46 ? -25.156 20.125 19.078 1 86.38 46 ILE B CA 1
ATOM 2966 C C . ILE B 1 46 ? -25.984 21.391 18.906 1 86.38 46 ILE B C 1
ATOM 2968 O O . ILE B 1 46 ? -25.688 22.422 19.531 1 86.38 46 ILE B O 1
ATOM 2972 N N . PHE B 1 47 ? -27.078 21.266 18.219 1 86.12 47 PHE B N 1
ATOM 2973 C CA . PHE B 1 47 ? -27.953 22.422 18.078 1 86.12 47 PHE B CA 1
ATOM 2974 C C . PHE B 1 47 ? -28.625 22.75 19.406 1 86.12 47 PHE B C 1
ATOM 2976 O O . PHE B 1 47 ? -28.812 23.922 19.734 1 86.12 47 PHE B O 1
ATOM 2983 N N . ARG B 1 48 ? -28.875 21.781 20.141 1 85.81 48 ARG B N 1
ATOM 2984 C CA . ARG B 1 48 ? -29.469 22 21.469 1 85.81 48 ARG B CA 1
ATOM 2985 C C . ARG B 1 48 ? -28.484 22.75 22.375 1 85.81 48 ARG B C 1
ATOM 2987 O O . ARG B 1 48 ? -28.875 23.703 23.062 1 85.81 48 ARG B O 1
ATOM 2994 N N . ASP B 1 49 ? -27.328 22.344 22.312 1 82.31 49 ASP B N 1
ATOM 2995 C CA . ASP B 1 49 ? -26.312 22.938 23.172 1 82.31 49 ASP B CA 1
ATOM 2996 C C . ASP B 1 49 ? -26.016 24.375 22.75 1 82.31 49 ASP B C 1
ATOM 2998 O O . ASP B 1 49 ? -25.828 25.25 23.594 1 82.31 49 ASP B O 1
ATOM 3002 N N . ILE B 1 50 ? -25.953 24.547 21.469 1 77.06 50 ILE B N 1
ATOM 3003 C CA . ILE B 1 50 ? -25.641 25.859 20.938 1 77.06 50 ILE B CA 1
ATOM 3004 C C . ILE B 1 50 ? -26.719 26.859 21.344 1 77.06 50 ILE B C 1
ATOM 3006 O O . ILE B 1 50 ? -26.422 28 21.719 1 77.06 50 ILE B O 1
ATOM 3010 N N . PHE B 1 51 ? -27.938 26.375 21.453 1 76.44 51 PHE B N 1
ATOM 3011 C CA . PHE B 1 51 ? -29.031 27.328 21.641 1 76.44 51 PHE B CA 1
ATOM 3012 C C . PHE B 1 51 ? -29.578 27.25 23.062 1 76.44 51 PHE B C 1
ATOM 3014 O O . PHE B 1 51 ? -30.453 28.031 23.438 1 76.44 51 PHE B O 1
ATOM 3021 N N . SER B 1 52 ? -29.094 26.234 23.922 1 69.5 52 SER B N 1
ATOM 3022 C CA . SER B 1 52 ? -29.453 26.188 25.344 1 69.5 52 SER B CA 1
ATOM 3023 C C . SER B 1 52 ? -28.547 27.078 26.172 1 69.5 52 SER B C 1
ATOM 3025 O O . SER B 1 52 ? -28.891 27.453 27.297 1 69.5 52 SER B O 1
ATOM 3027 N N . LEU B 1 53 ? -27.219 27.062 26.031 1 54.09 53 LEU B N 1
ATOM 3028 C CA . LEU B 1 53 ? -26.312 27.844 26.859 1 54.09 53 LEU B CA 1
ATOM 3029 C C . LEU B 1 53 ? -26.859 29.234 27.109 1 54.09 53 LEU B C 1
ATOM 3031 O O . LEU B 1 53 ? -27.281 29.922 26.172 1 54.09 53 LEU B O 1
ATOM 3035 N N . PRO B 1 54 ? -27.375 29.297 28.375 1 46.25 54 PRO B N 1
ATOM 3036 C CA . PRO B 1 54 ? -27.734 30.688 28.734 1 46.25 54 PRO B CA 1
ATOM 3037 C C . PRO B 1 54 ? -26.703 31.703 28.234 1 46.25 54 PRO B C 1
ATOM 3039 O O . PRO B 1 54 ? -25.5 31.453 28.328 1 46.25 54 PRO B O 1
ATOM 3042 N N . PHE B 1 55 ? -26.828 32.188 27.156 1 41.25 55 PHE B N 1
ATOM 3043 C CA . PHE B 1 55 ? -25.891 33.25 26.844 1 41.25 55 PHE B CA 1
ATOM 3044 C C . PHE B 1 55 ? -25.469 34 28.109 1 41.25 55 PHE B C 1
ATOM 3046 O O . PHE B 1 55 ? -26.312 34.562 28.812 1 41.25 55 PHE B O 1
ATOM 3053 N N . GLY B 1 56 ? -24.734 33.406 28.938 1 35.44 56 GLY B N 1
ATOM 3054 C CA . GLY B 1 56 ? -24.281 34.062 30.172 1 35.44 56 GLY B CA 1
ATOM 3055 C C . GLY B 1 56 ? -24.266 35.562 30.062 1 35.44 56 GLY B C 1
ATOM 3056 O O . GLY B 1 56 ? -23.922 36.125 29.016 1 35.44 56 GLY B O 1
ATOM 3057 N N . ASN B 1 57 ? -25.141 36.188 30.812 1 35.03 57 ASN B N 1
ATOM 3058 C CA . ASN B 1 57 ? -24.938 37.562 31.219 1 35.03 57 ASN B CA 1
ATOM 3059 C C . ASN B 1 57 ? -23.5 37.844 31.672 1 35.03 57 ASN B C 1
ATOM 3061 O O . ASN B 1 57 ? -23.047 37.25 32.656 1 35.03 57 ASN B O 1
ATOM 3065 N N . PRO B 1 58 ? -22.547 38 30.859 1 36.38 58 PRO B N 1
ATOM 3066 C CA . PRO B 1 58 ? -21.312 38.375 31.547 1 36.38 58 PRO B CA 1
ATOM 3067 C C . PRO B 1 58 ? -21.578 39.125 32.875 1 36.38 58 PRO B C 1
ATOM 3069 O O . PRO B 1 58 ? -20.672 39.281 33.656 1 36.38 58 PRO B O 1
ATOM 3072 N N . LEU B 1 59 ? -22.703 39.875 32.906 1 33.94 59 LEU B N 1
ATOM 3073 C CA . LEU B 1 59 ? -22.797 40.812 34.031 1 33.94 59 LEU B CA 1
ATOM 3074 C C . LEU B 1 59 ? -23.125 40.062 35.312 1 33.94 59 LEU B C 1
ATOM 3076 O O . LEU B 1 59 ? -23.25 40.656 36.375 1 33.94 59 LEU B O 1
ATOM 3080 N N . ALA B 1 60 ? -23.578 38.875 35.25 1 33.62 60 ALA B N 1
ATOM 3081 C CA . ALA B 1 60 ? -24.125 38.531 36.562 1 33.62 60 ALA B CA 1
ATOM 3082 C C . ALA B 1 60 ? -23 38.375 37.594 1 33.62 60 ALA B C 1
ATOM 3084 O O . ALA B 1 60 ? -23.219 38.531 38.781 1 33.62 60 ALA B O 1
ATOM 3085 N N . ASP B 1 61 ? -21.891 37.781 37.281 1 33.34 61 ASP B N 1
ATOM 3086 C CA . ASP B 1 61 ? -21.078 37.469 38.469 1 33.34 61 ASP B CA 1
ATOM 3087 C C . ASP B 1 61 ? -20.344 38.719 38.938 1 33.34 61 ASP B C 1
ATOM 3089 O O . ASP B 1 61 ? -19.375 38.625 39.688 1 33.34 61 ASP B O 1
ATOM 3093 N N . ALA B 1 62 ? -20.656 40 38.312 1 31.39 62 ALA B N 1
ATOM 3094 C CA . ALA B 1 62 ? -20.078 41.031 39.125 1 31.39 62 ALA B CA 1
ATOM 3095 C C . ALA B 1 62 ? -20.719 41.062 40.531 1 31.39 62 ALA B C 1
ATOM 3097 O O . ALA B 1 62 ? -21.906 40.781 40.656 1 31.39 62 ALA B O 1
ATOM 3098 N N . GLY B 1 63 ? -20.078 40.781 41.625 1 30.52 63 GLY B N 1
ATOM 3099 C CA . GLY B 1 63 ? -20.438 40.969 43 1 30.52 63 GLY B CA 1
ATOM 3100 C C . GLY B 1 63 ? -21.422 42.125 43.188 1 30.52 63 GLY B C 1
ATOM 3101 O O . GLY B 1 63 ? -21.531 43 42.344 1 30.52 63 GLY B O 1
ATOM 3102 N N . ALA B 1 64 ? -22.469 42.094 44.156 1 31.47 64 ALA B N 1
ATOM 3103 C CA . ALA B 1 64 ? -23.594 42.844 44.688 1 31.47 64 ALA B CA 1
ATOM 3104 C C . ALA B 1 64 ? -23.172 44.281 45.031 1 31.47 64 ALA B C 1
ATOM 3106 O O . ALA B 1 64 ? -24 45.094 45.438 1 31.47 64 ALA B O 1
ATOM 3107 N N . GLY B 1 65 ? -21.938 44.625 45.531 1 32.94 65 GLY B N 1
ATOM 3108 C CA . GLY B 1 65 ? -21.906 45.906 46.25 1 32.94 65 GLY B CA 1
ATOM 3109 C C . GLY B 1 65 ? -22.359 47.062 45.406 1 32.94 65 GLY B C 1
ATOM 3110 O O . GLY B 1 65 ? -22.828 48.094 45.938 1 32.94 65 GLY B O 1
ATOM 3111 N N . THR B 1 66 ? -21.641 47.656 44.438 1 30.33 66 THR B N 1
ATOM 3112 C CA . THR B 1 66 ? -22.109 48.938 43.969 1 30.33 66 THR B CA 1
ATOM 3113 C C . THR B 1 66 ? -23.391 48.781 43.156 1 30.33 66 THR B C 1
ATOM 3115 O O . THR B 1 66 ? -23.469 47.938 42.25 1 30.33 66 THR B O 1
ATOM 3118 N N . VAL B 1 67 ? -24.609 49.062 43.781 1 31.62 67 VAL B N 1
ATOM 3119 C CA . VAL B 1 67 ? -25.938 49.344 43.219 1 31.62 67 VAL B CA 1
ATOM 3120 C C . VAL B 1 67 ? -25.797 50.094 41.906 1 31.62 67 VAL B C 1
ATOM 3122 O O . VAL B 1 67 ? -25.422 51.25 41.875 1 31.62 67 VAL B O 1
ATOM 3125 N N . VAL B 1 68 ? -25.109 49.625 40.875 1 32.62 68 VAL B N 1
ATOM 3126 C CA . VAL B 1 68 ? -25.25 50.5 39.719 1 32.62 68 VAL B CA 1
ATOM 3127 C C . VAL B 1 68 ? -26.719 50.812 39.469 1 32.62 68 VAL B C 1
ATOM 3129 O O . VAL B 1 68 ? -27.562 49.906 39.562 1 32.62 68 VAL B O 1
ATOM 3132 N N . GLN B 1 69 ? -27.203 52 39.938 1 31.44 69 GLN B N 1
ATOM 3133 C CA . GLN B 1 69 ? -28.547 52.531 39.781 1 31.44 69 GLN B CA 1
ATOM 3134 C C . GLN B 1 69 ? -29.188 52.062 38.469 1 31.44 69 GLN B C 1
ATOM 3136 O O . GLN B 1 69 ? -28.484 51.844 37.5 1 31.44 69 GLN B O 1
ATOM 3141 N N . PRO B 1 70 ? -30.469 51.469 38.531 1 34.81 70 PRO B N 1
ATOM 3142 C CA . PRO B 1 70 ? -31.281 51.062 37.375 1 34.81 70 PRO B CA 1
ATOM 3143 C C . PRO B 1 70 ? -31.094 51.969 36.188 1 34.81 70 PRO B C 1
ATOM 3145 O O . PRO B 1 70 ? -31.484 51.594 35.062 1 34.81 70 PRO B O 1
ATOM 3148 N N . SER B 1 71 ? -30.875 53.25 36.5 1 32.94 71 SER B N 1
ATOM 3149 C CA . SER B 1 71 ? -30.859 54.281 35.469 1 32.94 71 SER B CA 1
ATOM 3150 C C . SER B 1 71 ? -29.734 54.062 34.469 1 32.94 71 SER B C 1
ATOM 3152 O O . SER B 1 71 ? -29.906 54.281 33.25 1 32.94 71 SER B O 1
ATOM 3154 N N . ASP B 1 72 ? -28.438 54.219 34.875 1 31.2 72 ASP B N 1
ATOM 3155 C CA . ASP B 1 72 ? -27.312 54.281 33.938 1 31.2 72 ASP B CA 1
ATOM 3156 C C . ASP B 1 72 ? -26.953 52.906 33.438 1 31.2 72 ASP B C 1
ATOM 3158 O O . ASP B 1 72 ? -26.047 52.75 32.594 1 31.2 72 ASP B O 1
ATOM 3162 N N . THR B 1 73 ? -26.922 51.938 34.281 1 33.34 73 THR B N 1
ATOM 3163 C CA . THR B 1 73 ? -26.562 50.562 33.938 1 33.34 73 THR B CA 1
ATOM 3164 C C . THR B 1 73 ? -27.609 49.938 33.031 1 33.34 73 THR B C 1
ATOM 3166 O O . THR B 1 73 ? -27.656 48.688 32.906 1 33.34 73 THR B O 1
ATOM 3169 N N . ALA B 1 74 ? -28.734 50.562 32.844 1 33.91 74 ALA B N 1
ATOM 3170 C CA . ALA B 1 74 ? -29.812 50.312 31.875 1 33.91 74 ALA B CA 1
ATOM 3171 C C . ALA B 1 74 ? -29.234 49.812 30.547 1 33.91 74 ALA B C 1
ATOM 3173 O O . ALA B 1 74 ? -29.828 48.938 29.891 1 33.91 74 ALA B O 1
ATOM 3174 N N . ASN B 1 75 ? -28.391 50.719 29.922 1 31.64 75 ASN B N 1
ATOM 3175 C CA . ASN B 1 75 ? -27.984 50.594 28.516 1 31.64 75 ASN B CA 1
ATOM 3176 C C . ASN B 1 75 ? -27.078 49.375 28.328 1 31.64 75 ASN B C 1
ATOM 3178 O O . ASN B 1 75 ? -26.781 49 27.188 1 31.64 75 ASN B O 1
ATOM 3182 N N . THR B 1 76 ? -26.078 49.281 29.219 1 31.25 76 THR B N 1
ATOM 3183 C CA . THR B 1 76 ? -25.109 48.25 28.859 1 31.25 76 THR B CA 1
ATOM 3184 C C . THR B 1 76 ? -25.703 46.844 29 1 31.25 76 THR B C 1
ATOM 3186 O O . THR B 1 76 ? -24.984 45.875 29.031 1 31.25 76 THR B O 1
ATOM 3189 N N . ALA B 1 77 ? -26.719 46.656 29.828 1 35.34 77 ALA B N 1
ATOM 3190 C CA . ALA B 1 77 ? -27.516 45.438 29.594 1 35.34 77 ALA B CA 1
ATOM 3191 C C . ALA B 1 77 ? -27.641 45.156 28.109 1 35.34 77 ALA B C 1
ATOM 3193 O O . ALA B 1 77 ? -28.578 45.625 27.453 1 35.34 77 ALA B O 1
ATOM 3194 N N . ASN B 1 78 ? -26.688 45.719 27.359 1 33.12 78 ASN B N 1
ATOM 3195 C CA . ASN B 1 78 ? -26.562 45.531 25.906 1 33.12 78 ASN B CA 1
ATOM 3196 C C . ASN B 1 78 ? -27.172 44.188 25.484 1 33.12 78 ASN B C 1
ATOM 3198 O O . ASN B 1 78 ? -27.203 43.219 26.266 1 33.12 78 ASN B O 1
ATOM 3202 N N . ALA B 1 79 ? -28.047 44.219 24.438 1 33.16 79 ALA B N 1
ATOM 3203 C CA . ALA B 1 79 ? -28.656 43.312 23.469 1 33.16 79 ALA B CA 1
ATOM 3204 C C . ALA B 1 79 ? -27.703 42.188 23.125 1 33.16 79 ALA B C 1
ATOM 3206 O O . ALA B 1 79 ? -26.766 42.344 22.328 1 33.16 79 ALA B O 1
ATOM 3207 N N . PHE B 1 80 ? -27 41.688 24.016 1 35.75 80 PHE B N 1
ATOM 3208 C CA . PHE B 1 80 ? -26.469 40.438 23.531 1 35.75 80 PHE B CA 1
ATOM 3209 C C . PHE B 1 80 ? -27.312 39.875 22.391 1 35.75 80 PHE B C 1
ATOM 3211 O O . PHE B 1 80 ? -28.484 39.531 22.594 1 35.75 80 PHE B O 1
ATOM 3218 N N . VAL B 1 81 ? -27.516 40.562 21.391 1 41.5 81 VAL B N 1
ATOM 3219 C CA . VAL B 1 81 ? -28.156 40.156 20.156 1 41.5 81 VAL B CA 1
ATOM 3220 C C . VAL B 1 81 ? -28.031 38.625 19.969 1 41.5 81 VAL B C 1
ATOM 3222 O O . VAL B 1 81 ? -26.922 38.125 19.859 1 41.5 81 VAL B O 1
ATOM 3225 N N . LEU B 1 82 ? -28.812 37.75 20.672 1 55.97 82 LEU B N 1
ATOM 3226 C CA . LEU B 1 82 ? -29.078 36.344 20.484 1 55.97 82 LEU B CA 1
ATOM 3227 C C . LEU B 1 82 ? -28.875 35.938 19.031 1 55.97 82 LEU B C 1
ATOM 3229 O O . LEU B 1 82 ? -29.562 36.438 18.141 1 55.97 82 LEU B O 1
ATOM 3233 N N . GLU B 1 83 ? -27.719 35.562 18.719 1 70.81 83 GLU B N 1
ATOM 3234 C CA . GLU B 1 83 ? -27.516 35.031 17.391 1 70.81 83 GLU B CA 1
ATOM 3235 C C . GLU B 1 83 ? -28.688 34.156 16.969 1 70.81 83 GLU B C 1
ATOM 3237 O O . GLU B 1 83 ? -29.234 33.406 17.781 1 70.81 83 GLU B O 1
ATOM 3242 N N . GLY B 1 84 ? -29.312 34.5 15.797 1 77.25 84 GLY B N 1
ATOM 3243 C CA . GLY B 1 84 ? -30.375 33.719 15.195 1 77.25 84 GLY B CA 1
ATOM 3244 C C . GLY B 1 84 ? -31.75 34.344 15.367 1 77.25 84 GLY B C 1
ATOM 3245 O O . GLY B 1 84 ? -32.75 33.75 14.93 1 77.25 84 GLY B O 1
ATOM 3246 N N . GLN B 1 85 ? -31.766 35.531 16.031 1 77.94 85 GLN B N 1
ATOM 3247 C CA . GLN B 1 85 ? -33.062 36.125 16.375 1 77.94 85 GLN B CA 1
ATOM 3248 C C . GLN B 1 85 ? -33.719 36.781 15.156 1 77.94 85 GLN B C 1
ATOM 3250 O O . GLN B 1 85 ? -34.938 36.719 15 1 77.94 85 GLN B O 1
ATOM 3255 N N . ASN B 1 86 ? -32.844 37.375 14.43 1 82.94 86 ASN B N 1
ATOM 3256 C CA . ASN B 1 86 ? -33.406 38.062 13.258 1 82.94 86 ASN B CA 1
ATOM 3257 C C . ASN B 1 86 ? -32.375 38.125 12.133 1 82.94 86 ASN B C 1
ATOM 3259 O O . ASN B 1 86 ? -31.25 37.625 12.266 1 82.94 86 ASN B O 1
ATOM 3263 N N . ASP B 1 87 ? -32.75 38.719 10.977 1 88.19 87 ASP B N 1
ATOM 3264 C CA . ASP B 1 87 ? -31.922 38.781 9.766 1 88.19 87 ASP B CA 1
ATOM 3265 C C . ASP B 1 87 ? -30.625 39.531 10.008 1 88.19 87 ASP B C 1
ATOM 3267 O O . ASP B 1 87 ? -29.625 39.281 9.344 1 88.19 87 ASP B O 1
ATOM 3271 N N . ASN B 1 88 ? -30.688 40.438 10.953 1 83.62 88 ASN B N 1
ATOM 3272 C CA . ASN B 1 88 ? -29.531 41.281 11.219 1 83.62 88 ASN B CA 1
ATOM 3273 C C . ASN B 1 88 ? -28.531 40.594 12.117 1 83.62 88 ASN B C 1
ATOM 3275 O O . ASN B 1 88 ? -27.344 40.938 12.117 1 83.62 88 ASN B O 1
ATOM 3279 N N . HIS B 1 89 ? -29.016 39.594 12.867 1 83.75 89 HIS B N 1
ATOM 3280 C CA . HIS B 1 89 ? -28.156 38.812 13.758 1 83.75 89 HIS B CA 1
ATOM 3281 C C . HIS B 1 89 ? -28.375 37.312 13.594 1 83.75 89 HIS B C 1
ATOM 3283 O O . HIS B 1 89 ? -28.734 36.625 14.547 1 83.75 89 HIS B O 1
ATOM 3289 N N . PRO B 1 90 ? -28.078 36.906 12.453 1 88.44 90 PRO B N 1
ATOM 3290 C CA . PRO B 1 90 ? -28.25 35.469 12.203 1 88.44 90 PRO B CA 1
ATOM 3291 C C . PRO B 1 90 ? -27.172 34.625 12.867 1 88.44 90 PRO B C 1
ATOM 3293 O O . PRO B 1 90 ? -26.109 35.125 13.227 1 88.44 90 PRO B O 1
ATOM 3296 N N . PHE B 1 91 ? -27.547 33.406 13.156 1 86.81 91 PHE B N 1
ATOM 3297 C CA . PHE B 1 91 ? -26.531 32.438 13.531 1 86.81 91 PHE B CA 1
ATOM 3298 C C . PHE B 1 91 ? -25.672 32.094 12.328 1 86.81 91 PHE B C 1
ATOM 3300 O O . PHE B 1 91 ? -26.156 31.5 11.359 1 86.81 91 PHE B O 1
ATOM 3307 N N . GLU B 1 92 ? -24.469 32.375 12.445 1 86.06 92 GLU B N 1
ATOM 3308 C CA . GLU B 1 92 ? -23.578 32.156 11.312 1 86.06 92 GLU B CA 1
ATOM 3309 C C . GLU B 1 92 ? -23.016 30.734 11.359 1 86.06 92 GLU B C 1
ATOM 3311 O O . GLU B 1 92 ? -22.344 30.344 12.32 1 86.06 92 GLU B O 1
ATOM 3316 N N . LEU B 1 93 ? -23.219 30.016 10.281 1 87.75 93 LEU B N 1
ATOM 3317 C CA . LEU B 1 93 ? -22.672 28.672 10.156 1 87.75 93 LEU B CA 1
ATOM 3318 C C . LEU B 1 93 ? -21.203 28.703 9.789 1 87.75 93 LEU B C 1
ATOM 3320 O O . LEU B 1 93 ? -20.75 29.594 9.047 1 87.75 93 LEU B O 1
ATOM 3324 N N . PRO B 1 94 ? -20.438 27.812 10.375 1 84.69 94 PRO B N 1
ATOM 3325 C CA . PRO B 1 94 ? -19.016 27.781 10.031 1 84.69 94 PRO B CA 1
ATOM 3326 C C . PRO B 1 94 ? -18.766 27.484 8.555 1 84.69 94 PRO B C 1
ATOM 3328 O O . PRO B 1 94 ? -18.922 26.344 8.109 1 84.69 94 PRO B O 1
ATOM 3331 N N . ALA B 1 95 ? -18.266 28.391 7.852 1 78.31 95 ALA B N 1
ATOM 3332 C CA . ALA B 1 95 ? -18.141 28.328 6.398 1 78.31 95 ALA B CA 1
ATOM 3333 C C . ALA B 1 95 ? -17.125 27.266 5.984 1 78.31 95 ALA B C 1
ATOM 3335 O O . ALA B 1 95 ? -17.203 26.719 4.879 1 78.31 95 ALA B O 1
ATOM 3336 N N . ALA B 1 96 ? -16.203 27.016 6.848 1 76.5 96 ALA B N 1
ATOM 3337 C CA . ALA B 1 96 ? -15.156 26.031 6.531 1 76.5 96 ALA B CA 1
ATOM 3338 C C . ALA B 1 96 ? -15.742 24.641 6.383 1 76.5 96 ALA B C 1
ATOM 3340 O O . ALA B 1 96 ? -15.266 23.844 5.57 1 76.5 96 ALA B O 1
ATOM 3341 N N . ASN B 1 97 ? -16.859 24.406 6.965 1 81.44 97 ASN B N 1
ATOM 3342 C CA . ASN B 1 97 ? -17.422 23.062 6.988 1 81.44 97 ASN B CA 1
ATOM 3343 C C . ASN B 1 97 ? -18.797 23.016 6.336 1 81.44 97 ASN B C 1
ATOM 3345 O O . ASN B 1 97 ? -19.219 21.953 5.855 1 81.44 97 ASN B O 1
ATOM 3349 N N . VAL B 1 98 ? -19.328 24.172 6.406 1 88.25 98 VAL B N 1
ATOM 3350 C CA . VAL B 1 98 ? -20.719 24.203 5.965 1 88.25 98 VAL B CA 1
ATOM 3351 C C . VAL B 1 98 ? -20.859 25.094 4.734 1 88.25 98 VAL B C 1
ATOM 3353 O O . VAL B 1 98 ? -20.891 26.312 4.852 1 88.25 98 VAL B O 1
ATOM 3356 N N . THR B 1 99 ? -21.016 24.422 3.627 1 88.12 99 THR B N 1
ATOM 3357 C CA . THR B 1 99 ? -21.281 25.156 2.4 1 88.12 99 THR B CA 1
ATOM 3358 C C . THR B 1 99 ? -22.781 25.312 2.178 1 88.12 99 THR B C 1
ATOM 3360 O O . THR B 1 99 ? -23.578 24.547 2.734 1 88.12 99 THR B O 1
ATOM 3363 N N . PRO B 1 100 ? -23.094 26.297 1.358 1 87.19 100 PRO B N 1
ATOM 3364 C CA . PRO B 1 100 ? -24.516 26.516 1.109 1 87.19 100 PRO B CA 1
ATOM 3365 C C . PRO B 1 100 ? -25.234 25.281 0.563 1 87.19 100 PRO B C 1
ATOM 3367 O O . PRO B 1 100 ? -26.328 24.938 1.019 1 87.19 100 PRO B O 1
ATOM 3370 N N . SER B 1 101 ? -24.641 24.672 -0.318 1 89.31 101 SER B N 1
ATOM 3371 C CA . SER B 1 101 ? -25.25 23.484 -0.915 1 89.31 101 SER B CA 1
ATOM 3372 C C . SER B 1 101 ? -25.422 22.391 0.118 1 89.31 101 SER B C 1
ATOM 3374 O O . SER B 1 101 ? -26.469 21.734 0.162 1 89.31 101 SER B O 1
ATOM 3376 N N . LYS B 1 102 ? -24.469 22.188 0.958 1 93.19 102 LYS B N 1
ATOM 3377 C CA . LYS B 1 102 ? -24.531 21.141 1.987 1 93.19 102 LYS B CA 1
ATOM 3378 C C . LYS B 1 102 ? -25.656 21.422 2.979 1 93.19 102 LYS B C 1
ATOM 3380 O O . LYS B 1 102 ? -26.406 20.516 3.352 1 93.19 102 LYS B O 1
ATOM 3385 N N . PHE B 1 103 ? -25.719 22.672 3.326 1 93.25 103 PHE B N 1
ATOM 3386 C CA . PHE B 1 103 ? -26.734 23.016 4.32 1 93.25 103 PHE B CA 1
ATOM 3387 C C . PHE B 1 103 ? -28.141 22.906 3.73 1 93.25 103 PHE B C 1
ATOM 3389 O O . PHE B 1 103 ? -29.062 22.453 4.398 1 93.25 103 PHE B O 1
ATOM 3396 N N . ASP B 1 104 ? -28.25 23.344 2.512 1 91.75 104 ASP B N 1
ATOM 3397 C CA . ASP B 1 104 ? -29.516 23.203 1.812 1 91.75 104 ASP B CA 1
ATOM 3398 C C . ASP B 1 104 ? -29.969 21.75 1.793 1 91.75 104 ASP B C 1
ATOM 3400 O O . ASP B 1 104 ? -31.141 21.453 2.051 1 91.75 104 ASP B O 1
ATOM 3404 N N . ASN B 1 105 ? -29.141 20.922 1.538 1 92.44 105 ASN B N 1
ATOM 3405 C CA . ASN B 1 105 ? -29.453 19.5 1.48 1 92.44 105 ASN B CA 1
ATOM 3406 C C . ASN B 1 105 ? -29.812 18.938 2.857 1 92.44 105 ASN B C 1
ATOM 3408 O O . ASN B 1 105 ? -30.734 18.141 2.992 1 92.44 105 ASN B O 1
ATOM 3412 N N . LEU B 1 106 ? -29.094 19.359 3.848 1 93.56 106 LEU B N 1
ATOM 3413 C CA . LEU B 1 106 ? -29.406 18.922 5.199 1 93.56 106 LEU B CA 1
ATOM 3414 C C . LEU B 1 106 ? -30.812 19.375 5.602 1 93.56 106 LEU B C 1
ATOM 3416 O O . LEU B 1 106 ? -31.609 18.578 6.105 1 93.56 106 LEU B O 1
ATOM 3420 N N . VAL B 1 107 ? -31.047 20.672 5.332 1 92.75 107 VAL B N 1
ATOM 3421 C CA . VAL B 1 107 ? -32.344 21.219 5.703 1 92.75 107 VAL B CA 1
ATOM 3422 C C . VAL B 1 107 ? -33.469 20.516 4.926 1 92.75 107 VAL B C 1
ATOM 3424 O O . VAL B 1 107 ? -34.531 20.234 5.477 1 92.75 107 VAL B O 1
ATOM 3427 N N . THR B 1 108 ? -33.188 20.297 3.725 1 91.75 108 THR B N 1
ATOM 3428 C CA . THR B 1 108 ? -34.156 19.547 2.928 1 91.75 108 THR B CA 1
ATOM 3429 C C . THR B 1 108 ? -34.438 18.188 3.58 1 91.75 108 THR B C 1
ATOM 3431 O O . THR B 1 108 ? -35.625 17.812 3.697 1 91.75 108 THR B O 1
ATOM 3434 N N . TYR B 1 109 ? -33.5 17.484 4.008 1 92.19 109 TYR B N 1
ATOM 3435 C CA . TYR B 1 109 ? -33.688 16.203 4.691 1 92.19 109 TYR B CA 1
ATOM 3436 C C . TYR B 1 109 ? -34.469 16.375 5.977 1 92.19 109 TYR B C 1
ATOM 3438 O O . TYR B 1 109 ? -35.406 15.586 6.254 1 92.19 109 TYR B O 1
ATOM 3446 N N . LEU B 1 110 ? -34.188 17.375 6.715 1 92.12 110 LEU B N 1
ATOM 3447 C CA . LEU B 1 110 ? -34.812 17.578 8.016 1 92.12 110 LEU B CA 1
ATOM 3448 C C . LEU B 1 110 ? -36.312 17.891 7.855 1 92.12 110 LEU B C 1
ATOM 3450 O O . LEU B 1 110 ? -37.125 17.484 8.695 1 92.12 110 LEU B O 1
ATOM 3454 N N . TYR B 1 111 ? -36.562 18.547 6.816 1 90.5 111 TYR B N 1
ATOM 3455 C CA . TYR B 1 111 ? -37.938 19.016 6.68 1 90.5 111 TYR B CA 1
ATOM 3456 C C . TYR B 1 111 ? -38.75 18.078 5.785 1 90.5 111 TYR B C 1
ATOM 3458 O O . TYR B 1 111 ? -39.969 17.984 5.922 1 90.5 111 TYR B O 1
ATOM 3466 N N . THR B 1 112 ? -38.125 17.453 4.863 1 84 112 THR B N 1
ATOM 3467 C CA . THR B 1 112 ? -38.875 16.625 3.926 1 84 112 THR B CA 1
ATOM 3468 C C . THR B 1 112 ? -38.75 15.148 4.273 1 84 112 THR B C 1
ATOM 3470 O O . THR B 1 112 ? -39.594 14.328 3.891 1 84 112 THR B O 1
ATOM 3473 N N . GLY B 1 113 ? -37.906 14.758 5.074 1 73.44 113 GLY B N 1
ATOM 3474 C CA . GLY B 1 113 ? -37.625 13.367 5.422 1 73.44 113 GLY B CA 1
ATOM 3475 C C . GLY B 1 113 ? -37.094 12.555 4.27 1 73.44 113 GLY B C 1
ATOM 3476 O O . GLY B 1 113 ? -36.375 13.078 3.416 1 73.44 113 GLY B O 1
ATOM 3477 N N . THR B 1 114 ? -37.312 11.086 4.371 1 64.94 114 THR B N 1
ATOM 3478 C CA . THR B 1 114 ? -36.75 10.07 3.479 1 64.94 114 THR B CA 1
ATOM 3479 C C . THR B 1 114 ? -37.656 9.883 2.252 1 64.94 114 THR B C 1
ATOM 3481 O O . THR B 1 114 ? -37.25 9.219 1.29 1 64.94 114 THR B O 1
ATOM 3484 N N . SER B 1 115 ? -38.875 10.109 2.451 1 57.59 115 SER B N 1
ATOM 3485 C CA . SER B 1 115 ? -39.875 9.688 1.492 1 57.59 115 SER B CA 1
ATOM 3486 C C . SER B 1 115 ? -39.594 10.258 0.106 1 57.59 115 SER B C 1
ATOM 3488 O O . SER B 1 115 ? -39.875 9.609 -0.905 1 57.59 115 SER B O 1
ATOM 3490 N N . GLY B 1 116 ? -39.281 11.414 -0.144 1 51.06 116 GLY B N 1
ATOM 3491 C CA . GLY B 1 116 ? -39.406 12.039 -1.449 1 51.06 116 GLY B CA 1
ATOM 3492 C C . GLY B 1 116 ? -38.094 12.141 -2.186 1 51.06 116 GLY B C 1
ATOM 3493 O O . GLY B 1 116 ? -38.062 12.469 -3.373 1 51.06 116 GLY B O 1
ATOM 3494 N N . TYR B 1 117 ? -37 12.156 -1.652 1 53.66 117 TYR B N 1
ATOM 3495 C CA . TYR B 1 117 ? -35.812 12.508 -2.459 1 53.66 117 TYR B CA 1
ATOM 3496 C C . TYR B 1 117 ? -34.812 11.367 -2.473 1 53.66 117 TYR B C 1
ATOM 3498 O O . TYR B 1 117 ? -34.125 11.125 -1.478 1 53.66 117 TYR B O 1
ATOM 3506 N N . PRO B 1 118 ? -35.125 10.398 -3.326 1 58.69 118 PRO B N 1
ATOM 3507 C CA . PRO B 1 118 ? -34 9.453 -3.432 1 58.69 118 PRO B CA 1
ATOM 3508 C C . PRO B 1 118 ? -32.656 10.148 -3.664 1 58.69 118 PRO B C 1
ATOM 3510 O O . PRO B 1 118 ? -32.469 10.781 -4.703 1 58.69 118 PRO B O 1
ATOM 3513 N N . GLY B 1 119 ? -32.156 10.727 -2.664 1 70.44 119 GLY B N 1
ATOM 3514 C CA . GLY B 1 119 ? -31.047 11.648 -2.828 1 70.44 119 GLY B CA 1
ATOM 3515 C C . GLY B 1 119 ? -29.906 11.062 -3.645 1 70.44 119 GLY B C 1
ATOM 3516 O O . GLY B 1 119 ? -29.641 9.859 -3.582 1 70.44 119 GLY B O 1
ATOM 3517 N N . ASP B 1 120 ? -29.656 11.742 -4.75 1 83.81 120 ASP B N 1
ATOM 3518 C CA . ASP B 1 120 ? -28.438 11.398 -5.496 1 83.81 120 ASP B CA 1
ATOM 3519 C C . ASP B 1 120 ? -27.219 11.414 -4.586 1 83.81 120 ASP B C 1
ATOM 3521 O O . ASP B 1 120 ? -27.312 11.719 -3.398 1 83.81 120 ASP B O 1
ATOM 3525 N N . MET B 1 121 ? -26.25 10.914 -5.055 1 88.5 121 MET B N 1
ATOM 3526 C CA . MET B 1 121 ? -25.047 10.695 -4.27 1 88.5 121 MET B CA 1
ATOM 3527 C C . MET B 1 121 ? -24.578 11.992 -3.613 1 88.5 121 MET B C 1
ATOM 3529 O O . MET B 1 121 ? -24.297 12.023 -2.414 1 88.5 121 MET B O 1
ATOM 3533 N N . PRO B 1 122 ? -24.594 13.117 -4.305 1 89.31 122 PRO B N 1
ATOM 3534 C CA . PRO B 1 122 ? -24.172 14.359 -3.656 1 89.31 122 PRO B CA 1
ATOM 3535 C C . PRO B 1 122 ? -25.062 14.742 -2.479 1 89.31 122 PRO B C 1
ATOM 3537 O O . PRO B 1 122 ? -24.562 15.211 -1.451 1 89.31 122 PRO B O 1
ATOM 3540 N N . PHE B 1 123 ? -26.297 14.523 -2.674 1 91.31 123 PHE B N 1
ATOM 3541 C CA . PHE B 1 123 ? -27.25 14.805 -1.605 1 91.31 123 PHE B CA 1
ATOM 3542 C C . PHE B 1 123 ? -26.953 13.953 -0.376 1 91.31 123 PHE B C 1
ATOM 3544 O O . PHE B 1 123 ? -26.844 14.477 0.735 1 91.31 123 PHE B O 1
ATOM 3551 N N . LEU B 1 124 ? -26.797 12.734 -0.649 1 92.06 124 LEU B N 1
ATOM 3552 C CA . LEU B 1 124 ? -26.578 11.805 0.45 1 92.06 124 LEU B CA 1
ATOM 3553 C C . LEU B 1 124 ? -25.266 12.102 1.17 1 92.06 124 LEU B C 1
ATOM 3555 O O . LEU B 1 124 ? -25.203 12.062 2.4 1 92.06 124 LEU B O 1
ATOM 3559 N N . LEU B 1 125 ? -24.312 12.461 0.409 1 93 125 LEU B N 1
ATOM 3560 C CA . LEU B 1 125 ? -23.016 12.75 0.993 1 93 125 LEU B CA 1
ATOM 3561 C C . LEU B 1 125 ? -23.062 14.031 1.819 1 93 125 LEU B C 1
ATOM 3563 O O . LEU B 1 125 ? -22.453 14.109 2.887 1 93 125 LEU B O 1
ATOM 3567 N N . ASP B 1 126 ? -23.75 14.922 1.346 1 93.38 126 ASP B N 1
ATOM 3568 C CA . ASP B 1 126 ? -23.906 16.172 2.084 1 93.38 126 ASP B CA 1
ATOM 3569 C C . ASP B 1 126 ? -24.656 15.945 3.396 1 93.38 126 ASP B C 1
ATOM 3571 O O . ASP B 1 126 ? -24.266 16.484 4.438 1 93.38 126 ASP B O 1
ATOM 3575 N N . VAL B 1 127 ? -25.641 15.195 3.289 1 93.69 127 VAL B N 1
ATOM 3576 C CA . VAL B 1 127 ? -26.422 14.891 4.477 1 93.69 127 VAL B CA 1
ATOM 3577 C C . VAL B 1 127 ? -25.562 14.125 5.48 1 93.69 127 VAL B C 1
ATOM 3579 O O . VAL B 1 127 ? -25.594 14.406 6.68 1 93.69 127 VAL B O 1
ATOM 3582 N N . LEU B 1 128 ? -24.812 13.211 4.969 1 94.44 128 LEU B N 1
ATOM 3583 C CA . LEU B 1 128 ? -23.938 12.453 5.844 1 94.44 128 LEU B CA 1
ATOM 3584 C C . LEU B 1 128 ? -22.906 13.359 6.516 1 94.44 128 LEU B C 1
ATOM 3586 O O . LEU B 1 128 ? -22.719 13.289 7.73 1 94.44 128 LEU B O 1
ATOM 3590 N N . ASP B 1 129 ? -22.328 14.148 5.758 1 95 129 ASP B N 1
ATOM 3591 C CA . ASP B 1 129 ? -21.281 15.055 6.234 1 95 129 ASP B CA 1
ATOM 3592 C C . ASP B 1 129 ? -21.812 15.969 7.336 1 95 129 ASP B C 1
ATOM 3594 O O . ASP B 1 129 ? -21.281 15.977 8.445 1 95 129 ASP B O 1
ATOM 3598 N N . LEU B 1 130 ? -22.891 16.562 7.125 1 94.31 130 LEU B N 1
ATOM 3599 C CA . LEU B 1 130 ? -23.391 17.547 8.078 1 94.31 130 LEU B CA 1
ATOM 3600 C C . LEU B 1 130 ? -24.109 16.875 9.234 1 94.31 130 LEU B C 1
ATOM 3602 O O . LEU B 1 130 ? -24.109 17.375 10.359 1 94.31 130 LEU B O 1
ATOM 3606 N N . SER B 1 131 ? -24.734 15.75 8.93 1 94.44 131 SER B N 1
ATOM 3607 C CA . SER B 1 131 ? -25.312 15 10.031 1 94.44 131 SER B CA 1
ATOM 3608 C C . SER B 1 131 ? -24.25 14.555 11.023 1 94.44 131 SER B C 1
ATOM 3610 O O . SER B 1 131 ? -24.484 14.578 12.242 1 94.44 131 SER B O 1
ATOM 3612 N N . SER B 1 132 ? -23.156 14.172 10.484 1 93.19 132 SER B N 1
ATOM 3613 C CA . SER B 1 132 ? -22.031 13.797 11.344 1 93.19 132 SER B CA 1
ATOM 3614 C C . SER B 1 132 ? -21.484 15.008 12.078 1 93.19 132 SER B C 1
ATOM 3616 O O . SER B 1 132 ? -21.156 14.922 13.266 1 93.19 132 SER B O 1
ATOM 3618 N N . PHE B 1 133 ? -21.484 16.078 11.398 1 91.69 133 PHE B N 1
ATOM 3619 C CA . PHE B 1 133 ? -20.938 17.312 11.953 1 91.69 133 PHE B CA 1
ATOM 3620 C C . PHE B 1 133 ? -21.828 17.828 13.086 1 91.69 133 PHE B C 1
ATOM 3622 O O . PHE B 1 133 ? -21.328 18.25 14.133 1 91.69 133 PHE B O 1
ATOM 3629 N N . PHE B 1 134 ? -23.172 17.703 12.953 1 92.12 134 PHE B N 1
ATOM 3630 C CA . PHE B 1 134 ? -24.109 18.25 13.914 1 92.12 134 PHE B CA 1
ATOM 3631 C C . PHE B 1 134 ? -24.672 17.156 14.812 1 92.12 134 PHE B C 1
ATOM 3633 O O . PHE B 1 134 ? -25.625 17.375 15.555 1 92.12 134 PHE B O 1
ATOM 3640 N N . ASP B 1 135 ? -24.156 15.977 14.672 1 92.5 135 ASP B N 1
ATOM 3641 C CA . ASP B 1 135 ? -24.547 14.836 15.492 1 92.5 135 ASP B CA 1
ATOM 3642 C C . ASP B 1 135 ? -26.031 14.516 15.328 1 92.5 135 ASP B C 1
ATOM 3644 O O . ASP B 1 135 ? -26.766 14.414 16.312 1 92.5 135 ASP B O 1
ATOM 3648 N N . ILE B 1 136 ? -26.406 14.43 14.18 1 94.25 136 ILE B N 1
ATOM 3649 C CA . ILE B 1 136 ? -27.766 14.016 13.828 1 94.25 136 ILE B CA 1
ATOM 3650 C C . ILE B 1 136 ? -27.781 12.531 13.492 1 94.25 136 ILE B C 1
ATOM 3652 O O . ILE B 1 136 ? -27.547 12.141 12.344 1 94.25 136 ILE B O 1
ATOM 3656 N N . ALA B 1 137 ? -28.234 11.727 14.367 1 92.69 137 ALA B N 1
ATOM 3657 C CA . ALA B 1 137 ? -28.094 10.281 14.273 1 92.69 137 ALA B CA 1
ATOM 3658 C C . ALA B 1 137 ? -29 9.703 13.195 1 92.69 137 ALA B C 1
ATOM 3660 O O . ALA B 1 137 ? -28.609 8.789 12.469 1 92.69 137 ALA B O 1
ATOM 3661 N N . ASP B 1 138 ? -30.156 10.25 13.188 1 91.88 138 ASP B N 1
ATOM 3662 C CA . ASP B 1 138 ? -31.094 9.688 12.219 1 91.88 138 ASP B CA 1
ATOM 3663 C C . ASP B 1 138 ? -30.688 10.031 10.789 1 91.88 138 ASP B C 1
ATOM 3665 O O . ASP B 1 138 ? -30.969 9.273 9.859 1 91.88 138 ASP B O 1
ATOM 3669 N N . GLY B 1 139 ? -30.016 11.148 10.617 1 93 139 GLY B N 1
ATOM 3670 C CA . GLY B 1 139 ? -29.484 11.477 9.305 1 93 139 GLY B CA 1
ATOM 3671 C C . GLY B 1 139 ? -28.406 10.523 8.844 1 93 139 GLY B C 1
ATOM 3672 O O . GLY B 1 139 ? -28.406 10.094 7.684 1 93 139 GLY B O 1
ATOM 3673 N N . VAL B 1 140 ? -27.578 10.164 9.734 1 93.19 140 VAL B N 1
ATOM 3674 C CA . VAL B 1 140 ? -26.516 9.203 9.438 1 93.19 140 VAL B CA 1
ATOM 3675 C C . VAL B 1 140 ? -27.125 7.848 9.094 1 93.19 140 VAL B C 1
ATOM 3677 O O . VAL B 1 140 ? -26.766 7.234 8.086 1 93.19 140 VAL B O 1
ATOM 3680 N N . GLN B 1 141 ? -28.094 7.527 9.852 1 91.12 141 GLN B N 1
ATOM 3681 C CA . GLN B 1 141 ? -28.734 6.234 9.633 1 91.12 141 GLN B CA 1
ATOM 3682 C C . GLN B 1 141 ? -29.453 6.199 8.297 1 91.12 141 GLN B C 1
ATOM 3684 O O . GLN B 1 141 ? -29.438 5.184 7.598 1 91.12 141 GLN B O 1
ATOM 3689 N N . TYR B 1 142 ? -30.016 7.25 8.031 1 90.19 142 TYR B N 1
ATOM 3690 C CA . TYR B 1 142 ? -30.703 7.363 6.75 1 90.19 142 TYR B CA 1
ATOM 3691 C C . TYR B 1 142 ? -29.75 7.141 5.59 1 90.19 142 TYR B C 1
ATOM 3693 O O . TYR B 1 142 ? -30.016 6.344 4.688 1 90.19 142 TYR B O 1
ATOM 3701 N N . VAL B 1 143 ? -28.688 7.797 5.629 1 92.44 143 VAL B N 1
ATOM 3702 C CA . VAL B 1 143 ? -27.719 7.715 4.531 1 92.44 143 VAL B CA 1
ATOM 3703 C C . VAL B 1 143 ? -27.094 6.324 4.488 1 92.44 143 VAL B C 1
ATOM 3705 O O . VAL B 1 143 ? -26.906 5.758 3.41 1 92.44 143 VAL B O 1
ATOM 3708 N N . VAL B 1 144 ? -26.766 5.766 5.582 1 92 144 VAL B N 1
ATOM 3709 C CA . VAL B 1 144 ? -26.188 4.426 5.656 1 92 144 VAL B CA 1
ATOM 3710 C C . VAL B 1 144 ? -27.141 3.418 5.012 1 92 144 VAL B C 1
ATOM 3712 O O . VAL B 1 144 ? -26.703 2.578 4.215 1 92 144 VAL B O 1
ATOM 3715 N N . GLY B 1 145 ? -28.391 3.584 5.293 1 88.31 145 GLY B N 1
ATOM 3716 C CA . GLY B 1 145 ? -29.375 2.707 4.691 1 88.31 145 GLY B CA 1
ATOM 3717 C C . GLY B 1 145 ? -29.547 2.928 3.199 1 88.31 145 GLY B C 1
ATOM 3718 O O . GLY B 1 145 ? -29.688 1.97 2.439 1 88.31 145 GLY B O 1
ATOM 3719 N N . ALA B 1 146 ? -29.453 4.098 2.803 1 88.12 146 ALA B N 1
ATOM 3720 C CA . ALA B 1 146 ? -29.656 4.453 1.401 1 88.12 146 ALA B CA 1
ATOM 3721 C C . ALA B 1 146 ? -28.484 4.004 0.539 1 88.12 146 ALA B C 1
ATOM 3723 O O . ALA B 1 146 ? -28.656 3.635 -0.624 1 88.12 146 ALA B O 1
ATOM 3724 N N . LEU B 1 147 ? -27.312 4.047 1.111 1 89.88 147 LEU B N 1
ATOM 3725 C CA . LEU B 1 147 ? -26.109 3.764 0.33 1 89.88 147 LEU B CA 1
ATOM 3726 C C . LEU B 1 147 ? -25.812 2.268 0.318 1 89.88 147 LEU B C 1
ATOM 3728 O O . LEU B 1 147 ? -25.156 1.771 -0.6 1 89.88 147 LEU B O 1
ATOM 3732 N N . GLU B 1 148 ? -26.188 1.604 1.261 1 82 148 GLU B N 1
ATOM 3733 C CA . GLU B 1 148 ? -25.812 0.205 1.464 1 82 148 GLU B CA 1
ATOM 3734 C C . GLU B 1 148 ? -26.141 -0.633 0.23 1 82 148 GLU B C 1
ATOM 3736 O O . GLU B 1 148 ? -25.375 -1.534 -0.13 1 82 148 GLU B O 1
ATOM 3741 N N . TYR B 1 149 ? -27.172 -0.251 -0.521 1 77 149 TYR B N 1
ATOM 3742 C CA . TYR B 1 149 ? -27.562 -1.118 -1.622 1 77 149 TYR B CA 1
ATOM 3743 C C . TYR B 1 149 ? -27.438 -0.398 -2.959 1 77 149 TYR B C 1
ATOM 3745 O O . TYR B 1 149 ? -27.922 -0.889 -3.984 1 77 149 TYR B O 1
ATOM 3753 N N . ARG B 1 150 ? -26.734 0.588 -2.881 1 83.94 150 ARG B N 1
ATOM 3754 C CA . ARG B 1 150 ? -26.594 1.333 -4.129 1 83.94 150 ARG B CA 1
ATOM 3755 C C . ARG B 1 150 ? -25.516 0.712 -5.012 1 83.94 150 ARG B C 1
ATOM 3757 O O . ARG B 1 150 ? -24.406 0.421 -4.543 1 83.94 150 ARG B O 1
ATOM 3764 N N . PRO B 1 151 ? -25.766 0.474 -6.285 1 82.25 151 PRO B N 1
ATOM 3765 C CA . PRO B 1 151 ? -24.828 -0.214 -7.184 1 82.25 151 PRO B CA 1
ATOM 3766 C C . PRO B 1 151 ? -23.547 0.576 -7.422 1 82.25 151 PRO B C 1
ATOM 3768 O O . PRO B 1 151 ? -22.484 -0.016 -7.609 1 82.25 151 PRO B O 1
ATOM 3771 N N . ASN B 1 152 ? -23.578 1.882 -7.406 1 82.5 152 ASN B N 1
ATOM 3772 C CA . ASN B 1 152 ? -22.391 2.672 -7.719 1 82.5 152 ASN B CA 1
ATOM 3773 C C . ASN B 1 152 ? -21.625 3.051 -6.453 1 82.5 152 ASN B C 1
ATOM 3775 O O . ASN B 1 152 ? -20.719 3.895 -6.496 1 82.5 152 ASN B O 1
ATOM 3779 N N . PHE B 1 153 ? -21.969 2.355 -5.391 1 90.19 153 PHE B N 1
ATOM 3780 C CA . PHE B 1 153 ? -21.266 2.576 -4.133 1 90.19 153 PHE B CA 1
ATOM 3781 C C . PHE B 1 153 ? -20.062 1.635 -4.008 1 90.19 153 PHE B C 1
ATOM 3783 O O . PHE B 1 153 ? -20.203 0.498 -3.557 1 90.19 153 PHE B O 1
ATOM 3790 N N . SER B 1 154 ? -18.906 2.135 -4.465 1 92.31 154 SER B N 1
ATOM 3791 C CA . SER B 1 154 ? -17.703 1.306 -4.547 1 92.31 154 SER B CA 1
ATOM 3792 C C . SER B 1 154 ? -17.156 0.986 -3.16 1 92.31 154 SER B C 1
ATOM 3794 O O . SER B 1 154 ? -17.453 1.69 -2.193 1 92.31 154 SER B O 1
ATOM 3796 N N . ALA B 1 155 ? -16.406 -0.046 -3.139 1 94.94 155 ALA B N 1
ATOM 3797 C CA . ALA B 1 155 ? -15.781 -0.472 -1.885 1 94.94 155 ALA B CA 1
ATOM 3798 C C . ALA B 1 155 ? -14.844 0.601 -1.345 1 94.94 155 ALA B C 1
ATOM 3800 O O . ALA B 1 155 ? -14.758 0.812 -0.133 1 94.94 155 ALA B O 1
ATOM 3801 N N . VAL B 1 156 ? -14.148 1.269 -2.217 1 96.31 156 VAL B N 1
ATOM 3802 C CA . VAL B 1 156 ? -13.227 2.324 -1.816 1 96.31 156 VAL B CA 1
ATOM 3803 C C . VAL B 1 156 ? -14 3.479 -1.187 1 96.31 156 VAL B C 1
ATOM 3805 O O . VAL B 1 156 ? -13.633 3.971 -0.116 1 96.31 156 VAL B O 1
ATOM 3808 N N . GLN B 1 157 ? -15.047 3.822 -1.814 1 94.44 157 GLN B N 1
ATOM 3809 C CA . GLN B 1 157 ? -15.875 4.902 -1.29 1 94.44 157 GLN B CA 1
ATOM 3810 C C . GLN B 1 157 ? -16.484 4.527 0.06 1 94.44 157 GLN B C 1
ATOM 3812 O O . GLN B 1 157 ? -16.5 5.344 0.984 1 94.44 157 GLN B O 1
ATOM 3817 N N . ARG B 1 158 ? -16.953 3.377 0.086 1 94.44 158 ARG B N 1
ATOM 3818 C CA . ARG B 1 158 ? -17.547 2.867 1.321 1 94.44 158 ARG B CA 1
ATOM 3819 C C . ARG B 1 158 ? -16.547 2.93 2.471 1 94.44 158 ARG B C 1
ATOM 3821 O O . ARG B 1 158 ? -16.875 3.395 3.562 1 94.44 158 ARG B O 1
ATOM 3828 N N . PHE B 1 159 ? -15.375 2.516 2.191 1 95.62 159 PHE B N 1
ATOM 3829 C CA . PHE B 1 159 ? -14.344 2.512 3.227 1 95.62 159 PHE B CA 1
ATOM 3830 C C . PHE B 1 159 ? -13.953 3.934 3.605 1 95.62 159 PHE B C 1
ATOM 3832 O O . PHE B 1 159 ? -13.781 4.242 4.785 1 95.62 159 PHE B O 1
ATOM 3839 N N . LYS B 1 160 ? -13.758 4.715 2.641 1 94.81 160 LYS B N 1
ATOM 3840 C CA . LYS B 1 160 ? -13.414 6.113 2.889 1 94.81 160 LYS B CA 1
ATOM 3841 C C . LYS B 1 160 ? -14.438 6.781 3.793 1 94.81 160 LYS B C 1
ATOM 3843 O O . LYS B 1 160 ? -14.078 7.449 4.766 1 94.81 160 LYS B O 1
ATOM 3848 N N . LEU B 1 161 ? -15.648 6.578 3.439 1 94.06 161 LEU B N 1
ATOM 3849 C CA . LEU B 1 161 ? -16.719 7.168 4.23 1 94.06 161 LEU B CA 1
ATOM 3850 C C . LEU B 1 161 ? -16.766 6.555 5.625 1 94.06 161 LEU B C 1
ATOM 3852 O O . LEU B 1 161 ? -17.047 7.25 6.609 1 94.06 161 LEU B O 1
ATOM 3856 N N . ALA B 1 162 ? -16.547 5.285 5.668 1 93.56 162 ALA B N 1
ATOM 3857 C CA . ALA B 1 162 ? -16.531 4.602 6.957 1 93.56 162 ALA B CA 1
ATOM 3858 C C . ALA B 1 162 ? -15.469 5.207 7.879 1 93.56 162 ALA B C 1
ATOM 3860 O O . ALA B 1 162 ? -15.727 5.449 9.055 1 93.56 162 ALA B O 1
ATOM 3861 N N . ARG B 1 163 ? -14.367 5.496 7.305 1 90.38 163 ARG B N 1
ATOM 3862 C CA . ARG B 1 163 ? -13.258 6.062 8.062 1 90.38 163 ARG B CA 1
ATOM 3863 C C . ARG B 1 163 ? -13.531 7.512 8.445 1 90.38 163 ARG B C 1
ATOM 3865 O O . ARG B 1 163 ? -13.273 7.918 9.586 1 90.38 163 ARG B O 1
ATOM 3872 N N . THR B 1 164 ? -14.047 8.172 7.578 1 90.69 164 THR B N 1
ATOM 3873 C CA . THR B 1 164 ? -14.25 9.609 7.75 1 90.69 164 THR B CA 1
ATOM 3874 C C . THR B 1 164 ? -15.336 9.883 8.789 1 90.69 164 THR B C 1
ATOM 3876 O O . THR B 1 164 ? -15.203 10.781 9.617 1 90.69 164 THR B O 1
ATOM 3879 N N . TYR B 1 165 ? -16.359 9.023 8.703 1 91.5 165 TYR B N 1
ATOM 3880 C CA . TYR B 1 165 ? -17.531 9.336 9.516 1 91.5 165 TYR B CA 1
ATOM 3881 C C . TYR B 1 165 ? -17.75 8.273 10.586 1 91.5 165 TYR B C 1
ATOM 3883 O O . TYR B 1 165 ? -18.812 8.227 11.211 1 91.5 165 TYR B O 1
ATOM 3891 N N . ASN B 1 166 ? -16.875 7.391 10.719 1 88.69 166 ASN B N 1
ATOM 3892 C CA . ASN B 1 166 ? -16.859 6.371 11.766 1 88.69 166 ASN B CA 1
ATOM 3893 C C . ASN B 1 166 ? -18.062 5.434 11.648 1 88.69 166 ASN B C 1
ATOM 3895 O O . ASN B 1 166 ? -18.75 5.191 12.633 1 88.69 166 ASN B O 1
ATOM 3899 N N . ILE B 1 167 ? -18.234 5.043 10.5 1 91.25 167 ILE B N 1
ATOM 3900 C CA . ILE B 1 167 ? -19.281 4.059 10.25 1 91.25 167 ILE B CA 1
ATOM 3901 C C . IL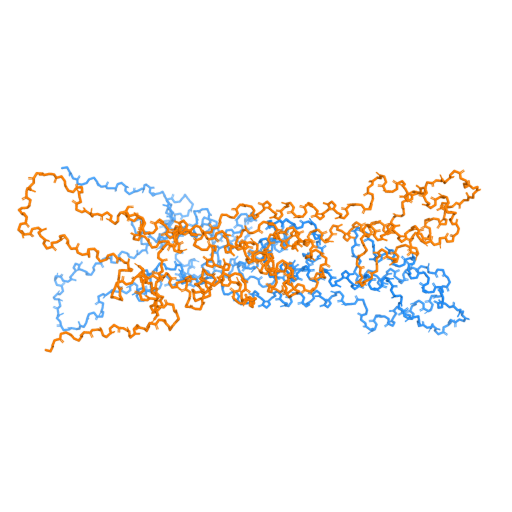E B 1 167 ? -18.688 2.65 10.289 1 91.25 167 ILE B C 1
ATOM 3903 O O . ILE B 1 167 ? -18.281 2.117 9.25 1 91.25 167 ILE B O 1
ATOM 3907 N N . HIS B 1 168 ? -18.797 1.97 11.312 1 89.06 168 HIS B N 1
ATOM 3908 C CA . HIS B 1 168 ? -18.078 0.728 11.586 1 89.06 168 HIS B CA 1
ATOM 3909 C C . HIS B 1 168 ? -18.656 -0.427 10.773 1 89.06 168 HIS B C 1
ATOM 3911 O O . HIS B 1 168 ? -17.906 -1.319 10.352 1 89.06 168 HIS B O 1
ATOM 3917 N N . GLN B 1 169 ? -19.906 -0.374 10.547 1 90.19 169 GLN B N 1
ATOM 3918 C CA . GLN B 1 169 ? -20.547 -1.5 9.891 1 90.19 169 GLN B CA 1
ATOM 3919 C C . GLN B 1 169 ? -20.109 -1.616 8.43 1 90.19 169 GLN B C 1
ATOM 3921 O O . GLN B 1 169 ? -20.297 -2.656 7.801 1 90.19 169 GLN B O 1
ATOM 3926 N N . TRP B 1 170 ? -19.562 -0.566 7.895 1 93.38 170 TRP B N 1
ATOM 3927 C CA . TRP B 1 170 ? -19.141 -0.561 6.496 1 93.38 170 TRP B CA 1
ATOM 3928 C C . TRP B 1 170 ? -17.719 -1.072 6.348 1 93.38 170 TRP B C 1
ATOM 3930 O O . TRP B 1 170 ? -17.281 -1.402 5.242 1 93.38 170 TRP B O 1
ATOM 3940 N N . ILE B 1 171 ? -16.953 -1.185 7.391 1 93.5 171 ILE B N 1
ATOM 3941 C CA . ILE B 1 171 ? -15.539 -1.498 7.328 1 93.5 171 ILE B CA 1
ATOM 3942 C C . ILE B 1 171 ? -15.344 -2.922 6.816 1 93.5 171 ILE B C 1
ATOM 3944 O O . ILE B 1 171 ? -14.648 -3.141 5.82 1 93.5 171 ILE B O 1
ATOM 3948 N N . GLU B 1 172 ? -16.016 -3.834 7.41 1 94 172 GLU B N 1
ATOM 3949 C CA . GLU B 1 172 ? -15.797 -5.238 7.07 1 94 172 GLU B CA 1
ATOM 3950 C C . GLU B 1 172 ? -16.203 -5.523 5.625 1 94 172 GLU B C 1
ATOM 3952 O O . GLU B 1 172 ? -15.406 -6.051 4.848 1 94 172 GLU B O 1
ATOM 3957 N N . PRO B 1 173 ? -17.422 -5.156 5.277 1 93.38 173 PRO B N 1
ATOM 3958 C CA . PRO B 1 173 ? -17.797 -5.441 3.889 1 93.38 173 PRO B CA 1
ATOM 3959 C C . PRO B 1 173 ? -16.875 -4.746 2.887 1 93.38 173 PRO B C 1
ATOM 3961 O O . PRO B 1 173 ? -16.578 -5.301 1.82 1 93.38 173 PRO B O 1
ATOM 3964 N N . ALA B 1 174 ? -16.438 -3.59 3.188 1 95.31 174 ALA B N 1
ATOM 3965 C CA . ALA B 1 174 ? -15.547 -2.871 2.283 1 95.31 174 ALA B CA 1
ATOM 3966 C C . ALA B 1 174 ? -14.211 -3.6 2.135 1 95.31 174 ALA B C 1
ATOM 3968 O O . ALA B 1 174 ? -13.727 -3.793 1.019 1 95.31 174 ALA B O 1
ATOM 3969 N N . ILE B 1 175 ? -13.617 -4.07 3.221 1 95.81 175 ILE B N 1
ATOM 3970 C CA . ILE B 1 175 ? -12.328 -4.746 3.203 1 95.81 175 ILE B CA 1
ATOM 3971 C C . ILE B 1 175 ? -12.445 -6.074 2.459 1 95.81 175 ILE B C 1
ATOM 3973 O O . ILE B 1 175 ? -11.578 -6.426 1.657 1 95.81 175 ILE B O 1
ATOM 3977 N N . ARG B 1 176 ? -13.531 -6.715 2.715 1 94 176 ARG B N 1
ATOM 3978 C CA . ARG B 1 176 ? -13.758 -7.992 2.043 1 94 176 ARG B CA 1
ATOM 3979 C C . ARG B 1 176 ? -13.82 -7.809 0.53 1 94 176 ARG B C 1
ATOM 3981 O O . ARG B 1 176 ? -13.242 -8.602 -0.22 1 94 176 ARG B O 1
ATOM 3988 N N . ASP B 1 177 ? -14.414 -6.809 0.132 1 93.62 177 ASP B N 1
ATOM 3989 C CA . ASP B 1 177 ? -14.516 -6.52 -1.295 1 93.62 177 ASP B CA 1
ATOM 3990 C C . ASP B 1 177 ? -13.156 -6.113 -1.867 1 93.62 177 ASP B C 1
ATOM 3992 O O . ASP B 1 177 ? -12.766 -6.578 -2.939 1 93.62 177 ASP B O 1
ATOM 3996 N N . LEU B 1 178 ? -12.469 -5.301 -1.14 1 96.31 178 LEU B N 1
ATOM 3997 C CA . LEU B 1 178 ? -11.211 -4.758 -1.621 1 96.31 178 LEU B CA 1
ATOM 3998 C C . LEU B 1 178 ? -10.156 -5.852 -1.735 1 96.31 178 LEU B C 1
ATOM 4000 O O . LEU B 1 178 ? -9.305 -5.809 -2.627 1 96.31 178 LEU B O 1
ATOM 4004 N N . VAL B 1 179 ? -10.195 -6.781 -0.888 1 94.75 179 VAL B N 1
ATOM 4005 C CA . VAL B 1 179 ? -9.242 -7.887 -0.934 1 94.75 179 VAL B CA 1
ATOM 4006 C C . VAL B 1 179 ? -9.477 -8.719 -2.193 1 94.75 179 VAL B C 1
ATOM 4008 O O . VAL B 1 179 ? -8.547 -9.328 -2.723 1 94.75 179 VAL B O 1
ATOM 4011 N N . GLN B 1 180 ? -10.664 -8.656 -2.691 1 90.38 180 GLN B N 1
ATOM 4012 C CA . GLN B 1 180 ? -11 -9.445 -3.875 1 90.38 180 GLN B CA 1
ATOM 4013 C C . GLN B 1 180 ? -10.648 -8.688 -5.152 1 90.38 180 GLN B C 1
ATOM 4015 O O . GLN B 1 180 ? -10.602 -9.273 -6.234 1 90.38 180 GLN B O 1
ATOM 4020 N N . TRP B 1 181 ? -10.352 -7.441 -5 1 91.12 181 TRP B N 1
ATOM 4021 C CA . TRP B 1 181 ? -9.969 -6.656 -6.168 1 91.12 181 TRP B CA 1
ATOM 4022 C C . TRP B 1 181 ? -8.617 -7.102 -6.711 1 91.12 181 TRP B C 1
ATOM 4024 O O . TRP B 1 181 ? -7.77 -7.582 -5.961 1 91.12 181 TRP B O 1
ATOM 4034 N N . ASP B 1 182 ? -8.555 -6.867 -7.984 1 89.94 182 ASP B N 1
ATOM 4035 C CA . ASP B 1 182 ? -7.223 -7.008 -8.562 1 89.94 182 ASP B CA 1
ATOM 4036 C C . ASP B 1 182 ? -6.281 -5.926 -8.039 1 89.94 182 ASP B C 1
ATOM 4038 O O . ASP B 1 182 ? -6.617 -4.742 -8.055 1 89.94 182 ASP B O 1
ATOM 4042 N N . THR B 1 183 ? -5.168 -6.375 -7.594 1 90.69 183 THR B N 1
ATOM 4043 C CA . THR B 1 183 ? -4.211 -5.449 -7 1 90.69 183 THR B CA 1
ATOM 4044 C C . THR B 1 183 ? -3.824 -4.359 -7.996 1 90.69 183 THR B C 1
ATOM 4046 O O . THR B 1 183 ? -3.617 -3.205 -7.613 1 90.69 183 THR B O 1
ATOM 4049 N N . THR B 1 184 ? -3.709 -4.695 -9.242 1 90.5 184 THR B N 1
ATOM 4050 C CA . THR B 1 184 ? -3.266 -3.758 -10.266 1 90.5 184 THR B CA 1
ATOM 4051 C C . THR B 1 184 ? -4.363 -2.744 -10.578 1 90.5 184 THR B C 1
ATOM 4053 O O . THR B 1 184 ? -4.109 -1.73 -11.234 1 90.5 184 THR B O 1
ATOM 4056 N N . SER B 1 185 ? -5.516 -2.941 -10.07 1 91.56 185 SER B N 1
ATOM 4057 C CA . SER B 1 185 ? -6.641 -2.053 -10.344 1 91.56 185 SER B CA 1
ATOM 4058 C C . SER B 1 185 ? -6.676 -0.891 -9.352 1 91.56 185 SER B C 1
ATOM 4060 O O . SER B 1 185 ? -7.387 0.092 -9.57 1 91.56 185 SER B O 1
ATOM 4062 N N . PHE B 1 186 ? -5.926 -1.046 -8.312 1 95.5 186 PHE B N 1
ATOM 4063 C CA . PHE B 1 186 ? -5.871 0.048 -7.348 1 95.5 186 PHE B CA 1
ATOM 4064 C C . PHE B 1 186 ? -5.141 1.25 -7.934 1 95.5 186 PHE B C 1
ATOM 4066 O O . PHE B 1 186 ? -3.961 1.16 -8.273 1 95.5 186 PHE B O 1
ATOM 4073 N N . THR B 1 187 ? -5.852 2.352 -8.047 1 95.25 187 THR B N 1
ATOM 4074 C CA . THR B 1 187 ? -5.191 3.598 -8.422 1 95.25 187 THR B CA 1
ATOM 4075 C C . THR B 1 187 ? -4.586 4.277 -7.199 1 95.25 187 THR B C 1
ATOM 4077 O O . THR B 1 187 ? -4.902 3.92 -6.062 1 95.25 187 THR B O 1
ATOM 4080 N N . LEU B 1 188 ? -3.721 5.191 -7.512 1 93.44 188 LEU B N 1
ATOM 4081 C CA . LEU B 1 188 ? -3.137 5.934 -6.402 1 93.44 188 LEU B CA 1
ATOM 4082 C C . LEU B 1 188 ? -4.215 6.672 -5.613 1 93.44 188 LEU B C 1
ATOM 4084 O O . LEU B 1 188 ? -4.152 6.746 -4.387 1 93.44 188 LEU B O 1
ATOM 4088 N N . SER B 1 189 ? -5.164 7.16 -6.32 1 94.44 189 SER B N 1
ATOM 4089 C CA . SER B 1 189 ? -6.281 7.84 -5.668 1 94.44 189 SER B CA 1
ATOM 4090 C C . SER B 1 189 ? -7.031 6.898 -4.734 1 94.44 189 SER B C 1
ATOM 4092 O O . SER B 1 189 ? -7.398 7.285 -3.619 1 94.44 189 SER B O 1
ATOM 4094 N N . ASP B 1 190 ? -7.23 5.68 -5.176 1 96.06 190 ASP B N 1
ATOM 4095 C CA . ASP B 1 190 ? -7.871 4.676 -4.332 1 96.06 190 ASP B CA 1
ATOM 4096 C C . ASP B 1 190 ? -7.09 4.465 -3.037 1 96.06 190 ASP B C 1
ATOM 4098 O O . ASP B 1 190 ? -7.672 4.422 -1.953 1 96.06 190 ASP B O 1
ATOM 4102 N N . VAL B 1 191 ? -5.852 4.375 -3.221 1 95.75 191 VAL B N 1
ATOM 4103 C CA . VAL B 1 191 ? -4.992 4.035 -2.092 1 95.75 191 VAL B CA 1
ATOM 4104 C C . VAL B 1 191 ? -4.992 5.18 -1.077 1 95.75 191 VAL B C 1
ATOM 4106 O O . VAL B 1 191 ? -5.012 4.941 0.133 1 95.75 191 VAL B O 1
ATOM 4109 N N . TYR B 1 192 ? -5.008 6.352 -1.537 1 93.19 192 TYR B N 1
ATOM 4110 C CA . TYR B 1 192 ? -5.109 7.496 -0.639 1 93.19 192 TYR B CA 1
ATOM 4111 C C . TYR B 1 192 ? -6.43 7.488 0.116 1 93.19 192 TYR B C 1
ATOM 4113 O O . TYR B 1 192 ? -6.473 7.793 1.311 1 93.19 192 TYR B O 1
ATOM 4121 N N . ASP B 1 193 ? -7.434 7.105 -0.601 1 93.38 193 ASP B N 1
ATOM 4122 C CA . ASP B 1 193 ? -8.758 7.055 0.01 1 93.38 193 ASP B CA 1
ATOM 4123 C C . ASP B 1 193 ? -8.836 5.949 1.062 1 93.38 193 ASP B C 1
ATOM 4125 O O . ASP B 1 193 ? -9.461 6.129 2.109 1 93.38 193 ASP B O 1
ATOM 4129 N N . ILE B 1 194 ? -8.234 4.945 0.773 1 94.44 194 ILE B N 1
ATOM 4130 C CA . ILE B 1 194 ? -8.227 3.801 1.677 1 94.44 194 ILE B CA 1
ATOM 4131 C C . ILE B 1 194 ? -7.312 4.09 2.867 1 94.44 194 ILE B C 1
ATOM 4133 O O . ILE B 1 194 ? -7.629 3.73 4.004 1 94.44 194 ILE B O 1
ATOM 4137 N N . GLY B 1 195 ? -6.258 4.758 2.629 1 92.81 195 GLY B N 1
ATOM 4138 C CA . GLY B 1 195 ? -5.262 5.008 3.656 1 92.81 195 GLY B CA 1
ATOM 4139 C C . GLY B 1 195 ? -4.18 3.947 3.709 1 92.81 195 GLY B C 1
ATOM 4140 O O . GLY B 1 195 ? -4.422 2.787 3.373 1 92.81 195 GLY B O 1
ATOM 4141 N N . ILE B 1 196 ? -3.062 4.273 4.191 1 92.12 196 ILE B N 1
ATOM 4142 C CA . ILE B 1 196 ? -1.854 3.459 4.141 1 92.12 196 ILE B CA 1
ATOM 4143 C C . ILE B 1 196 ? -2.025 2.229 5.031 1 92.12 196 ILE B C 1
ATOM 4145 O O . ILE B 1 196 ? -1.616 1.126 4.66 1 92.12 196 ILE B O 1
ATOM 4149 N N . GLU B 1 197 ? -2.605 2.34 6.133 1 93 197 GLU B N 1
ATOM 4150 C CA . GLU B 1 197 ? -2.738 1.231 7.074 1 93 197 GLU B CA 1
ATOM 4151 C C . GLU B 1 197 ? -3.648 0.14 6.516 1 93 197 GLU B C 1
ATOM 4153 O O . GLU B 1 197 ? -3.273 -1.034 6.488 1 93 197 GLU B O 1
ATOM 4158 N N . ALA B 1 198 ? -4.77 0.63 6.113 1 95.12 198 ALA B N 1
ATOM 4159 C CA . ALA B 1 198 ? -5.715 -0.336 5.559 1 95.12 198 ALA B CA 1
ATOM 4160 C C . ALA B 1 198 ? -5.156 -0.981 4.293 1 95.12 198 ALA B C 1
ATOM 4162 O O . ALA B 1 198 ? -5.277 -2.193 4.102 1 95.12 198 ALA B O 1
ATOM 4163 N N . PHE B 1 199 ? -4.547 -0.16 3.48 1 96.31 199 PHE B N 1
ATOM 4164 C CA . PHE B 1 199 ? -3.971 -0.687 2.25 1 96.31 199 PHE B CA 1
ATOM 4165 C C . PHE B 1 199 ? -2.906 -1.735 2.553 1 96.31 199 PHE B C 1
ATOM 4167 O O . PHE B 1 199 ? -2.846 -2.773 1.892 1 96.31 199 PHE B O 1
ATOM 4174 N N . HIS B 1 200 ? -2.094 -1.476 3.492 1 96.19 200 HIS B N 1
ATOM 4175 C CA . HIS B 1 200 ? -1.087 -2.441 3.922 1 96.19 200 HIS B CA 1
ATOM 4176 C C . HIS B 1 200 ? -1.725 -3.777 4.281 1 96.19 200 HIS B C 1
ATOM 4178 O O . HIS B 1 200 ? -1.286 -4.828 3.807 1 96.19 200 HIS B O 1
ATOM 4184 N N . HIS B 1 201 ? -2.771 -3.738 5.059 1 96.38 201 HIS B N 1
ATOM 4185 C CA . HIS B 1 201 ? -3.406 -4.973 5.512 1 96.38 201 HIS B CA 1
ATOM 4186 C C . HIS B 1 201 ? -4.113 -5.68 4.363 1 96.38 201 HIS B C 1
ATOM 4188 O O . HIS B 1 201 ? -4.137 -6.914 4.309 1 96.38 201 HIS B O 1
ATOM 4194 N N . ILE B 1 202 ? -4.648 -4.93 3.486 1 96.75 202 ILE B N 1
ATOM 4195 C CA . ILE B 1 202 ? -5.305 -5.508 2.318 1 96.75 202 ILE B CA 1
ATOM 4196 C C . ILE B 1 202 ? -4.277 -6.246 1.462 1 96.75 202 ILE B C 1
ATOM 4198 O O . ILE B 1 202 ? -4.496 -7.395 1.075 1 96.75 202 ILE B O 1
ATOM 4202 N N . VAL B 1 203 ? -3.191 -5.586 1.218 1 96.81 203 VAL B N 1
ATOM 4203 C CA . VAL B 1 203 ? -2.141 -6.164 0.385 1 96.81 203 VAL B CA 1
ATOM 4204 C C . VAL B 1 203 ? -1.553 -7.395 1.071 1 96.81 203 VAL B C 1
ATOM 4206 O O . VAL B 1 203 ? -1.282 -8.406 0.42 1 96.81 203 VAL B O 1
ATOM 4209 N N . GLN B 1 204 ? -1.407 -7.32 2.348 1 96.06 204 GLN B N 1
ATOM 4210 C CA . GLN B 1 204 ? -0.907 -8.469 3.1 1 96.06 204 GLN B CA 1
ATOM 4211 C C . GLN B 1 204 ? -1.866 -9.648 3.002 1 96.06 204 GLN B C 1
ATOM 4213 O O . GLN B 1 204 ? -1.439 -10.781 2.785 1 96.06 204 GLN B O 1
ATOM 4218 N N . ALA B 1 205 ? -3.072 -9.359 3.201 1 96 205 ALA B N 1
ATOM 4219 C CA . ALA B 1 205 ? -4.074 -10.422 3.121 1 96 205 ALA B CA 1
ATOM 4220 C C . ALA B 1 205 ? -4.07 -11.07 1.743 1 96 205 ALA B C 1
ATOM 4222 O O . ALA B 1 205 ? -4.102 -12.305 1.632 1 96 205 ALA B O 1
ATOM 4223 N N . LYS B 1 206 ? -3.977 -10.273 0.722 1 94.69 206 LYS B N 1
ATOM 4224 C CA . LYS B 1 206 ? -3.939 -10.789 -0.644 1 94.69 206 LYS B CA 1
ATOM 4225 C C . LYS B 1 206 ? -2.721 -11.68 -0.863 1 94.69 206 LYS B C 1
ATOM 4227 O O . LYS B 1 206 ? -2.826 -12.75 -1.47 1 94.69 206 LYS B O 1
ATOM 4232 N N . SER B 1 207 ? -1.632 -11.227 -0.373 1 92.56 207 SER B N 1
ATOM 4233 C CA . SER B 1 207 ? -0.394 -11.977 -0.523 1 92.56 207 SER B CA 1
ATOM 4234 C C . SER B 1 207 ? -0.458 -13.305 0.236 1 92.56 207 SER B C 1
ATOM 4236 O O . SER B 1 207 ? -0.022 -14.336 -0.271 1 92.56 207 SER B O 1
ATOM 4238 N N . LYS B 1 208 ? -1.008 -13.25 1.4 1 93.75 208 LYS B N 1
ATOM 4239 C CA . LYS B 1 208 ? -1.143 -14.469 2.199 1 93.75 208 LYS B CA 1
ATOM 4240 C C . LYS B 1 208 ? -2.066 -15.477 1.518 1 93.75 208 LYS B C 1
ATOM 4242 O O . LYS B 1 208 ? -1.786 -16.672 1.509 1 93.75 208 LYS B O 1
ATOM 4247 N N . ILE B 1 209 ? -3.096 -14.961 0.958 1 93.56 209 ILE B N 1
ATOM 4248 C CA . ILE B 1 209 ? -4.043 -15.836 0.273 1 93.56 209 ILE B CA 1
ATOM 4249 C C . ILE B 1 209 ? -3.383 -16.438 -0.967 1 93.56 209 ILE B C 1
ATOM 4251 O O . ILE B 1 209 ? -3.521 -17.641 -1.233 1 93.56 209 ILE B O 1
ATOM 4255 N N . MET B 1 210 ? -2.68 -15.633 -1.648 1 90.69 210 MET B N 1
ATOM 4256 C CA . MET B 1 210 ? -1.981 -16.125 -2.832 1 90.69 210 MET B CA 1
ATOM 4257 C C . MET B 1 210 ? -0.962 -17.203 -2.453 1 90.69 210 MET B C 1
ATOM 4259 O O . MET B 1 210 ? -0.867 -18.234 -3.117 1 90.69 210 MET B O 1
ATOM 4263 N N . ARG B 1 211 ? -0.27 -16.969 -1.432 1 89.19 211 ARG B N 1
ATOM 4264 C CA . ARG B 1 211 ? 0.708 -17.953 -0.958 1 89.19 211 ARG B CA 1
ATOM 4265 C C . ARG B 1 211 ? 0.031 -19.266 -0.578 1 89.19 211 ARG B C 1
ATOM 4267 O O . ARG B 1 211 ? 0.559 -20.344 -0.853 1 89.19 211 ARG B O 1
ATOM 4274 N N . LEU B 1 212 ? -1.035 -19.094 0.084 1 92.38 212 LEU B N 1
ATOM 4275 C CA . LEU B 1 212 ? -1.82 -20.266 0.457 1 92.38 212 LEU B CA 1
ATOM 4276 C C . LEU B 1 212 ? -2.23 -21.062 -0.778 1 92.38 212 LEU B C 1
ATOM 4278 O O . LEU B 1 212 ? -2.102 -22.281 -0.803 1 92.38 212 LEU B O 1
ATOM 4282 N N . ARG B 1 213 ? -2.664 -20.391 -1.819 1 92.88 213 ARG B N 1
ATOM 4283 C CA . ARG B 1 213 ? -3.121 -21.047 -3.045 1 92.88 213 ARG B CA 1
ATOM 4284 C C . ARG B 1 213 ? -1.959 -21.703 -3.779 1 92.88 213 ARG B C 1
ATOM 4286 O O . ARG B 1 213 ? -2.076 -22.844 -4.246 1 92.88 213 ARG B O 1
ATOM 4293 N N . VAL B 1 214 ? -0.895 -20.969 -3.822 1 90.69 214 VAL B N 1
ATOM 4294 C CA . VAL B 1 214 ? 0.28 -21.531 -4.484 1 90.69 214 VAL B CA 1
ATOM 4295 C C . VAL B 1 214 ? 0.753 -22.781 -3.734 1 90.69 214 VAL B C 1
ATOM 4297 O O . VAL B 1 214 ? 1.046 -23.797 -4.348 1 90.69 214 VAL B O 1
ATOM 4300 N N . GLY B 1 215 ? 0.767 -22.672 -2.449 1 90.94 215 GLY B N 1
ATOM 4301 C CA . GLY B 1 215 ? 1.149 -23.812 -1.636 1 90.94 215 GLY B CA 1
ATOM 4302 C C . GLY B 1 215 ? 0.229 -25 -1.812 1 90.94 215 GLY B C 1
ATOM 4303 O O . GLY B 1 215 ? 0.691 -26.141 -1.93 1 90.94 215 GLY B O 1
ATOM 4304 N N . MET B 1 216 ? -1.026 -24.75 -1.88 1 93.12 216 MET B N 1
ATOM 4305 C CA . MET B 1 216 ? -2.023 -25.797 -2.043 1 93.12 216 MET B CA 1
ATOM 4306 C C . MET B 1 216 ? -1.877 -26.484 -3.4 1 93.12 216 MET B C 1
ATOM 4308 O O . MET B 1 216 ? -2.008 -27.703 -3.504 1 93.12 216 MET B O 1
ATOM 4312 N N . ALA B 1 217 ? -1.612 -25.703 -4.398 1 93.38 217 ALA B N 1
ATOM 4313 C CA . ALA B 1 217 ? -1.462 -26.25 -5.746 1 93.38 217 ALA B CA 1
ATOM 4314 C C . ALA B 1 217 ? -0.166 -27.047 -5.871 1 93.38 217 ALA B C 1
ATOM 4316 O O . ALA B 1 217 ? -0.145 -28.109 -6.48 1 93.38 217 ALA B O 1
ATOM 4317 N N . TYR B 1 218 ? 0.836 -26.562 -5.27 1 91.44 218 TYR B N 1
ATOM 4318 C CA . TYR B 1 218 ? 2.18 -27.094 -5.445 1 91.44 218 TYR B CA 1
ATOM 4319 C C . TYR B 1 218 ? 2.334 -28.438 -4.719 1 91.44 218 TYR B C 1
ATOM 4321 O O . TYR B 1 218 ? 3.004 -29.344 -5.211 1 91.44 218 TYR B O 1
ATOM 4329 N N . LYS B 1 219 ? 1.735 -28.547 -3.549 1 91 219 LYS B N 1
ATOM 4330 C CA . LYS B 1 219 ? 1.875 -29.75 -2.736 1 91 219 LYS B CA 1
ATOM 4331 C C . LYS B 1 219 ? 0.525 -30.422 -2.523 1 91 219 LYS B C 1
ATOM 4333 O O . LYS B 1 219 ? -0.28 -29.969 -1.707 1 91 219 LYS B O 1
ATOM 4338 N N . PRO B 1 220 ? 0.351 -31.578 -3.201 1 92.19 220 PRO B N 1
ATOM 4339 C CA . PRO B 1 220 ? -0.902 -32.281 -2.973 1 92.19 220 PRO B CA 1
ATOM 4340 C C . PRO B 1 220 ? -1.051 -32.781 -1.53 1 92.19 220 PRO B C 1
ATOM 4342 O O . PRO B 1 220 ? -0.068 -33.188 -0.908 1 92.19 220 PRO B O 1
ATOM 4345 N N . PRO B 1 221 ? -2.26 -32.594 -1.085 1 93.5 221 PRO B N 1
ATOM 4346 C CA . PRO B 1 221 ? -2.482 -33.219 0.228 1 93.5 221 PRO B CA 1
ATOM 4347 C C . PRO B 1 221 ? -2.332 -34.719 0.207 1 93.5 221 PRO B C 1
ATOM 4349 O O . PRO B 1 221 ? -2.498 -35.344 -0.843 1 93.5 221 PRO B O 1
ATOM 4352 N N . ALA B 1 222 ? -2.008 -35.281 1.383 1 93.69 222 ALA B N 1
ATOM 4353 C CA . ALA B 1 222 ? -1.882 -36.719 1.481 1 93.69 222 ALA B CA 1
ATOM 4354 C C . ALA B 1 222 ? -3.213 -37.406 1.191 1 93.69 222 ALA B C 1
ATOM 4356 O O . ALA B 1 222 ? -4.25 -37.031 1.738 1 93.69 222 ALA B O 1
ATOM 4357 N N . LEU B 1 223 ? -3.145 -38.375 0.34 1 95.94 223 LEU B N 1
ATOM 4358 C CA . LEU B 1 223 ? -4.352 -39.125 0.017 1 95.94 223 LEU B CA 1
ATOM 4359 C C . LEU B 1 223 ? -4.789 -39.969 1.196 1 95.94 223 LEU B C 1
ATOM 4361 O O . LEU B 1 223 ? -3.957 -40.625 1.84 1 95.94 223 LEU B O 1
ATOM 4365 N N . VAL B 1 224 ? -5.996 -39.906 1.457 1 94.56 224 VAL B N 1
ATOM 4366 C CA . VAL B 1 224 ? -6.59 -40.781 2.438 1 94.56 224 VAL B CA 1
ATOM 4367 C C . VAL B 1 224 ? -7.398 -41.875 1.724 1 94.56 224 VAL B C 1
ATOM 4369 O O . VAL B 1 224 ? -8.359 -41.562 1.013 1 94.56 224 VAL B O 1
ATOM 4372 N N . LYS B 1 225 ? -6.965 -43.062 1.959 1 93.94 225 LYS B N 1
ATOM 4373 C CA . LYS B 1 225 ? -7.602 -44.188 1.273 1 93.94 225 LYS B CA 1
ATOM 4374 C C . LYS B 1 225 ? -9.047 -44.375 1.737 1 93.94 225 LYS B C 1
ATOM 4376 O O . LYS B 1 225 ? -9.32 -44.375 2.939 1 93.94 225 LYS B O 1
ATOM 4381 N N . GLY B 1 226 ? -9.906 -44.5 0.682 1 93.38 226 GLY B N 1
ATOM 4382 C CA . GLY B 1 226 ? -11.312 -44.781 0.98 1 93.38 226 GLY B CA 1
ATOM 4383 C C . GLY B 1 226 ? -11.57 -46.188 1.431 1 93.38 226 GLY B C 1
ATOM 4384 O O . GLY B 1 226 ? -10.773 -47.094 1.153 1 93.38 226 GLY B O 1
ATOM 4385 N N . PRO B 1 227 ? -12.633 -46.344 2.1 1 91.44 227 PRO B N 1
ATOM 4386 C CA . PRO B 1 227 ? -12.945 -47.688 2.623 1 91.44 227 PRO B CA 1
ATOM 4387 C C . PRO B 1 227 ? -13.188 -48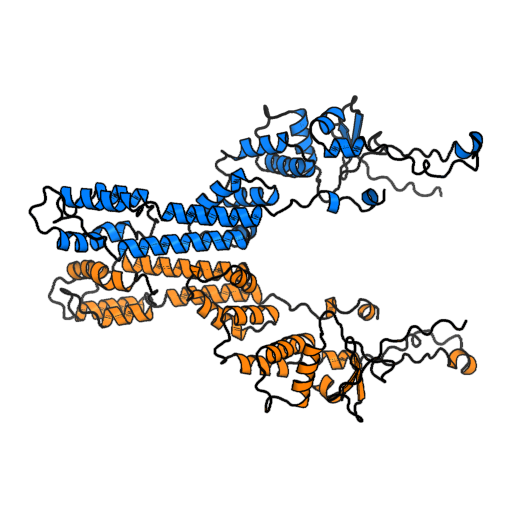.688 1.519 1 91.44 227 PRO B C 1
ATOM 4389 O O . PRO B 1 227 ? -12.906 -49.875 1.706 1 91.44 227 PRO B O 1
ATOM 4392 N N . ASP B 1 228 ? -13.531 -48.281 0.35 1 89.19 228 ASP B N 1
ATOM 4393 C CA . ASP B 1 228 ? -13.906 -49.188 -0.73 1 89.19 228 ASP B CA 1
ATOM 4394 C C . ASP B 1 228 ? -12.773 -49.312 -1.749 1 89.19 228 ASP B C 1
ATOM 4396 O O . ASP B 1 228 ? -12.93 -49.969 -2.781 1 89.19 228 ASP B O 1
ATOM 4400 N N . CYS B 1 229 ? -11.664 -48.656 -1.427 1 91.38 229 CYS B N 1
ATOM 4401 C CA . CYS B 1 229 ? -10.625 -48.562 -2.447 1 91.38 229 CYS B CA 1
ATOM 4402 C C . CYS B 1 229 ? -9.773 -49.844 -2.449 1 91.38 229 CYS B C 1
ATOM 4404 O O . CYS B 1 229 ? -9.273 -50.25 -1.403 1 91.38 229 CYS B O 1
ATOM 4406 N N . GLN B 1 230 ? -9.648 -50.438 -3.666 1 85.81 230 GLN B N 1
ATOM 4407 C CA . GLN B 1 230 ? -8.805 -51.625 -3.834 1 85.81 230 GLN B CA 1
ATOM 4408 C C . GLN B 1 230 ? -7.602 -51.312 -4.723 1 85.81 230 GLN B C 1
ATOM 4410 O O . GLN B 1 230 ? -6.777 -52.188 -4.98 1 85.81 230 GLN B O 1
ATOM 4415 N N . GLY B 1 231 ? -7.469 -50.094 -5.129 1 85.75 231 GLY B N 1
ATOM 4416 C CA . GLY B 1 231 ? -6.441 -49.75 -6.098 1 85.75 231 GLY B CA 1
ATOM 4417 C C . GLY B 1 231 ? -5.34 -48.875 -5.516 1 85.75 231 GLY B C 1
ATOM 4418 O O . GLY B 1 231 ? -5.18 -48.812 -4.297 1 85.75 231 GLY B O 1
ATOM 4419 N N . ALA B 1 232 ? -4.359 -48.5 -6.309 1 89.19 232 ALA B N 1
ATOM 4420 C CA . ALA B 1 232 ? -3.232 -47.625 -5.953 1 89.19 232 ALA B CA 1
ATOM 4421 C C . ALA B 1 232 ? -3.461 -46.188 -6.438 1 89.19 232 ALA B C 1
ATOM 4423 O O . ALA B 1 232 ? -2.883 -45.781 -7.441 1 89.19 232 ALA B O 1
ATOM 4424 N N . CYS B 1 233 ? -4.227 -45.5 -5.684 1 95.25 233 CYS B N 1
ATOM 4425 C CA . CYS B 1 233 ? -4.695 -44.156 -6.094 1 95.25 233 CYS B CA 1
ATOM 4426 C C . CYS B 1 233 ? -3.648 -43.094 -5.801 1 95.25 233 CYS B C 1
ATOM 4428 O O . CYS B 1 233 ? -3.734 -42 -6.312 1 95.25 233 CYS B O 1
ATOM 4430 N N . GLU B 1 234 ? -2.596 -43.438 -4.973 1 93.5 234 GLU B N 1
ATOM 4431 C CA . GLU B 1 234 ? -1.669 -42.438 -4.441 1 93.5 234 GLU B CA 1
ATOM 4432 C C . GLU B 1 234 ? -0.912 -41.719 -5.566 1 93.5 234 GLU B C 1
ATOM 4434 O O . GLU B 1 234 ? -0.819 -40.5 -5.586 1 93.5 234 GLU B O 1
ATOM 4439 N N . TYR B 1 235 ? -0.43 -42.5 -6.449 1 91.94 235 TYR B N 1
ATOM 4440 C CA . TYR B 1 235 ? 0.356 -41.938 -7.539 1 91.94 235 TYR B CA 1
ATOM 4441 C C . TYR B 1 235 ? -0.512 -41.094 -8.445 1 91.94 235 TYR B C 1
ATOM 4443 O O . TYR B 1 235 ? -0.136 -39.969 -8.789 1 91.94 235 TYR B O 1
ATOM 4451 N N . ALA B 1 236 ? -1.626 -41.594 -8.82 1 94.5 236 ALA B N 1
ATOM 4452 C CA . ALA B 1 236 ? -2.551 -40.875 -9.672 1 94.5 236 ALA B CA 1
ATOM 4453 C C . ALA B 1 236 ? -3.014 -39.594 -8.992 1 94.5 236 ALA B C 1
ATOM 4455 O O . ALA B 1 236 ? -3.146 -38.531 -9.641 1 94.5 236 ALA B O 1
ATOM 4456 N N . TRP B 1 237 ? -3.174 -39.688 -7.672 1 95.62 237 TRP B N 1
ATOM 4457 C CA . TRP B 1 237 ? -3.605 -38.531 -6.895 1 95.62 237 TRP B CA 1
ATOM 4458 C C . TRP B 1 237 ? -2.598 -37.406 -7.004 1 95.62 237 TRP B C 1
ATOM 4460 O O . TRP B 1 237 ? -2.959 -36.281 -7.352 1 95.62 237 TRP B O 1
ATOM 4470 N N . SER B 1 238 ? -1.431 -37.656 -6.75 1 93.12 238 SER B N 1
ATOM 4471 C CA . SER B 1 238 ? -0.377 -36.656 -6.773 1 93.12 238 SER B CA 1
ATOM 4472 C C . SER B 1 238 ? -0.217 -36.031 -8.164 1 93.12 238 SER B C 1
ATOM 4474 O O . SER B 1 238 ? -0.076 -34.844 -8.305 1 93.12 238 SER B O 1
ATOM 4476 N N . ARG B 1 239 ? -0.278 -36.844 -9.117 1 90 239 ARG B N 1
ATOM 4477 C CA . ARG B 1 239 ? -0.101 -36.406 -10.492 1 90 239 ARG B CA 1
ATOM 4478 C C . ARG B 1 239 ? -1.265 -35.531 -10.938 1 90 239 ARG B C 1
ATOM 4480 O O . ARG B 1 239 ? -1.058 -34.438 -11.461 1 90 239 ARG B O 1
ATOM 4487 N N . GLU B 1 240 ? -2.416 -36.031 -10.719 1 93.25 240 GLU B N 1
ATOM 4488 C CA . GLU B 1 240 ? -3.6 -35.344 -11.211 1 93.25 240 GLU B CA 1
ATOM 4489 C C . GLU B 1 240 ? -3.873 -34.062 -10.398 1 93.25 240 GLU B C 1
ATOM 4491 O O . GLU B 1 240 ? -4.504 -33.125 -10.891 1 93.25 240 GLU B O 1
ATOM 4496 N N . TRP B 1 241 ? -3.381 -34.062 -9.164 1 94.94 241 TRP B N 1
ATOM 4497 C CA . TRP B 1 241 ? -3.525 -32.844 -8.352 1 94.94 241 TRP B CA 1
ATOM 4498 C C . TRP B 1 241 ? -2.9 -31.656 -9.047 1 94.94 241 TRP B C 1
ATOM 4500 O O . TRP B 1 241 ? -3.564 -30.625 -9.25 1 94.94 241 TRP B O 1
ATOM 4510 N N . TRP B 1 242 ? -1.715 -31.781 -9.453 1 92.75 242 TRP B N 1
ATOM 4511 C CA . TRP B 1 242 ? -1.022 -30.688 -10.117 1 92.75 242 TRP B CA 1
ATOM 4512 C C . TRP B 1 242 ? -1.611 -30.422 -11.5 1 92.75 242 TRP B C 1
ATOM 4514 O O . TRP B 1 242 ? -1.894 -29.281 -11.859 1 92.75 242 TRP B O 1
ATOM 4524 N N . ASN B 1 243 ? -1.874 -31.438 -12.18 1 90.56 243 ASN B N 1
ATOM 4525 C CA . ASN B 1 243 ? -2.225 -31.297 -13.586 1 90.56 243 ASN B CA 1
ATOM 4526 C C . ASN B 1 243 ? -3.633 -30.75 -13.766 1 90.56 243 ASN B C 1
ATOM 4528 O O . ASN B 1 243 ? -3.893 -29.984 -14.703 1 90.56 243 ASN B O 1
ATOM 4532 N N . ASP B 1 244 ? -4.477 -31.094 -12.914 1 91.25 244 ASP B N 1
ATOM 4533 C CA . ASP B 1 244 ? -5.863 -30.672 -13.078 1 91.25 244 ASP B CA 1
ATOM 4534 C C . ASP B 1 244 ? -6.25 -29.609 -12.039 1 91.25 244 ASP B C 1
ATOM 4536 O O . ASP B 1 244 ? -6.527 -28.469 -12.391 1 91.25 244 ASP B O 1
ATOM 4540 N N . LEU B 1 245 ? -6.051 -29.984 -10.852 1 93.44 245 LEU B N 1
ATOM 4541 C CA . LEU B 1 245 ? -6.504 -29.094 -9.781 1 93.44 245 LEU B CA 1
ATOM 4542 C C . LEU B 1 245 ? -5.562 -27.906 -9.625 1 93.44 245 LEU B C 1
ATOM 4544 O O . LEU B 1 245 ? -6.004 -26.797 -9.32 1 93.44 245 LEU B O 1
ATOM 4548 N N . GLY B 1 246 ? -4.297 -28.141 -9.805 1 93.25 246 GLY B N 1
ATOM 4549 C CA . GLY B 1 246 ? -3.348 -27.031 -9.758 1 93.25 246 GLY B CA 1
ATOM 4550 C C . GLY B 1 246 ? -3.666 -25.938 -10.742 1 93.25 246 GLY B C 1
ATOM 4551 O O . GLY B 1 246 ? -3.6 -24.75 -10.406 1 93.25 246 GLY B O 1
ATOM 4552 N N . LYS B 1 247 ? -4.113 -26.297 -11.898 1 91.62 247 LYS B N 1
ATOM 4553 C CA . LYS B 1 247 ? -4.473 -25.328 -12.938 1 91.62 247 LYS B CA 1
ATOM 4554 C C . LYS B 1 247 ? -5.715 -24.531 -12.531 1 91.62 247 LYS B C 1
ATOM 4556 O O . LYS B 1 247 ? -5.816 -23.344 -12.828 1 91.62 247 LYS B O 1
ATOM 4561 N N . TYR B 1 248 ? -6.578 -25.25 -11.938 1 93 248 TYR B N 1
ATOM 4562 C CA . TYR B 1 248 ? -7.785 -24.578 -11.469 1 93 248 TYR B CA 1
ATOM 4563 C C . TYR B 1 248 ? -7.457 -23.578 -10.359 1 93 248 TYR B C 1
ATOM 4565 O O . TYR B 1 248 ? -7.941 -22.453 -10.375 1 93 248 TYR B O 1
ATOM 4573 N N . ILE B 1 249 ? -6.605 -23.984 -9.445 1 93.62 249 ILE B N 1
ATOM 4574 C CA . ILE B 1 249 ? -6.273 -23.188 -8.266 1 93.62 249 ILE B CA 1
ATOM 4575 C C . ILE B 1 249 ? -5.5 -21.938 -8.688 1 93.62 249 ILE B C 1
ATOM 4577 O O . ILE B 1 249 ? -5.715 -20.859 -8.141 1 93.62 249 ILE B O 1
ATOM 4581 N N . LEU B 1 250 ? -4.617 -22.125 -9.664 1 91.81 250 LEU B N 1
ATOM 4582 C CA . LEU B 1 250 ? -3.723 -21.031 -10.062 1 91.81 250 LEU B CA 1
ATOM 4583 C C . LEU B 1 250 ? -4.156 -20.438 -11.398 1 91.81 250 LEU B C 1
ATOM 4585 O O . LEU B 1 250 ? -3.312 -20.125 -12.242 1 91.81 250 LEU B O 1
ATOM 4589 N N . HIS B 1 251 ? -5.41 -20.312 -11.586 1 89 251 HIS B N 1
ATOM 4590 C CA . HIS B 1 251 ? -5.906 -19.719 -12.828 1 89 251 HIS B CA 1
ATOM 4591 C C . HIS B 1 251 ? -5.535 -18.25 -12.914 1 89 251 HIS B C 1
ATOM 4593 O O . HIS B 1 251 ? -5.668 -17.516 -11.938 1 89 251 HIS B O 1
ATOM 4599 N N . PRO B 1 252 ? -5.082 -17.766 -14.031 1 83.69 252 PRO B N 1
ATOM 4600 C CA . PRO B 1 252 ? -4.574 -16.406 -14.148 1 83.69 252 PRO B CA 1
ATOM 4601 C C . PRO B 1 252 ? -5.676 -15.352 -14.047 1 83.69 252 PRO B C 1
ATOM 4603 O O . PRO B 1 252 ? -5.41 -14.211 -13.656 1 83.69 252 PRO B O 1
ATOM 4606 N N . GLN B 1 253 ? -6.848 -15.625 -14.352 1 79.56 253 GLN B N 1
ATOM 4607 C CA . GLN B 1 253 ? -7.906 -14.625 -14.445 1 79.56 253 GLN B CA 1
ATOM 4608 C C . GLN B 1 253 ? -8.656 -14.492 -13.125 1 79.56 253 GLN B C 1
ATOM 4610 O O . GLN B 1 253 ? -9.305 -13.469 -12.875 1 79.56 253 GLN B O 1
ATOM 4615 N N . TRP B 1 254 ? -8.641 -15.609 -12.414 1 78.94 254 TRP B N 1
ATOM 4616 C CA . TRP B 1 254 ? -9.359 -15.516 -11.148 1 78.94 254 TRP B CA 1
ATOM 4617 C C . TRP B 1 254 ? -8.617 -16.25 -10.039 1 78.94 254 TRP B C 1
ATOM 4619 O O . TRP B 1 254 ? -7.852 -17.188 -10.312 1 78.94 254 TRP B O 1
ATOM 4629 N N . MET B 1 255 ? -8.875 -15.758 -8.859 1 79.94 255 MET B N 1
ATOM 4630 C CA . MET B 1 255 ? -8.344 -16.438 -7.684 1 79.94 255 MET B CA 1
ATOM 4631 C C . MET B 1 255 ? -9.391 -17.375 -7.074 1 79.94 255 MET B C 1
ATOM 4633 O O . MET B 1 255 ? -10.461 -16.922 -6.656 1 79.94 255 MET B O 1
ATOM 4637 N N . ALA B 1 256 ? -9.055 -18.578 -6.988 1 90.62 256 ALA B N 1
ATOM 4638 C CA . ALA B 1 256 ? -10 -19.562 -6.453 1 90.62 256 ALA B CA 1
ATOM 4639 C C . ALA B 1 256 ? -10.148 -19.406 -4.941 1 90.62 256 ALA B C 1
ATOM 4641 O O . ALA B 1 256 ? -9.156 -19.203 -4.23 1 90.62 256 ALA B O 1
ATOM 4642 N N . SER B 1 257 ? -11.414 -19.438 -4.477 1 92.56 257 SER B N 1
ATOM 4643 C CA . SER B 1 257 ? -11.672 -19.453 -3.039 1 92.56 257 SER B CA 1
ATOM 4644 C C . SER B 1 257 ? -11.594 -20.875 -2.48 1 92.56 257 SER B C 1
ATOM 4646 O O . SER B 1 257 ? -11.664 -21.844 -3.234 1 92.56 257 SER B O 1
ATOM 4648 N N . GLY B 1 258 ? -11.43 -20.906 -1.169 1 93.94 258 GLY B N 1
ATOM 4649 C CA . GLY B 1 258 ? -11.43 -22.219 -0.542 1 93.94 258 GLY B CA 1
ATOM 4650 C C . GLY B 1 258 ? -12.672 -23.031 -0.849 1 93.94 258 GLY B C 1
ATOM 4651 O O . GLY B 1 258 ? -12.586 -24.203 -1.187 1 93.94 258 GLY B O 1
ATOM 4652 N N . SER B 1 259 ? -13.781 -22.391 -0.844 1 93.88 259 SER B N 1
ATOM 4653 C CA . SER B 1 259 ? -15.047 -23.047 -1.121 1 93.88 259 SER B CA 1
ATOM 4654 C C . SER B 1 259 ? -15.125 -23.516 -2.57 1 93.88 259 SER B C 1
ATOM 4656 O O . SER B 1 259 ? -15.602 -24.625 -2.85 1 93.88 259 SER B O 1
ATOM 4658 N N . SER B 1 260 ? -14.641 -22.734 -3.457 1 94.88 260 SER B N 1
ATOM 4659 C CA . SER B 1 260 ? -14.648 -23.094 -4.871 1 94.88 260 SER B CA 1
ATOM 4660 C C . SER B 1 260 ? -13.711 -24.266 -5.148 1 94.88 260 SER B C 1
ATOM 4662 O O . SER B 1 260 ? -14.008 -25.125 -5.977 1 94.88 260 SER B O 1
ATOM 4664 N N . ILE B 1 261 ? -12.602 -24.281 -4.469 1 96.19 261 ILE B N 1
ATOM 4665 C CA . ILE B 1 261 ? -11.633 -25.359 -4.625 1 96.19 261 ILE B CA 1
ATOM 4666 C C . ILE B 1 261 ? -12.242 -26.672 -4.137 1 96.19 261 ILE B C 1
ATOM 4668 O O . ILE B 1 261 ? -12.141 -27.703 -4.812 1 96.19 261 ILE B O 1
ATOM 4672 N N . LYS B 1 262 ? -12.875 -26.641 -3.049 1 96.69 262 LYS B N 1
ATOM 4673 C CA . LYS B 1 262 ? -13.539 -27.828 -2.521 1 96.69 262 LYS B CA 1
ATOM 4674 C C . LYS B 1 262 ? -14.547 -28.391 -3.521 1 96.69 262 LYS B C 1
ATOM 4676 O O . LYS B 1 262 ? -14.531 -29.578 -3.834 1 96.69 262 LYS B O 1
ATOM 4681 N N . THR B 1 263 ? -15.352 -27.516 -3.988 1 96.5 263 THR B N 1
ATOM 4682 C CA . THR B 1 263 ? -16.375 -27.891 -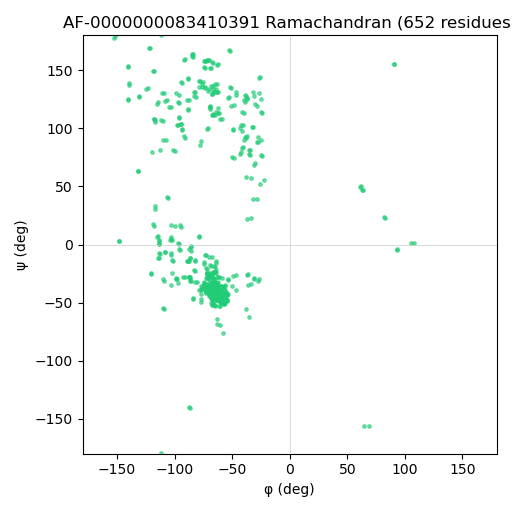4.945 1 96.5 263 THR B CA 1
ATOM 4683 C C . THR B 1 263 ? -15.75 -28.484 -6.207 1 96.5 263 THR B C 1
ATOM 4685 O O . THR B 1 263 ? -16.219 -29.5 -6.73 1 96.5 263 THR B O 1
ATOM 4688 N N . GLN B 1 264 ? -14.688 -27.859 -6.629 1 95.88 264 GLN B N 1
ATOM 4689 C CA . GLN B 1 264 ? -14.016 -28.328 -7.84 1 95.88 264 GLN B CA 1
ATOM 4690 C C . GLN B 1 264 ? -13.453 -29.734 -7.656 1 95.88 264 GLN B C 1
ATOM 4692 O O . GLN B 1 264 ? -13.539 -30.562 -8.57 1 95.88 264 GLN B O 1
ATOM 4697 N N . ILE B 1 265 ? -12.883 -30 -6.523 1 95.81 265 ILE B N 1
ATOM 4698 C CA . ILE B 1 265 ? -12.336 -31.328 -6.262 1 95.81 265 ILE B CA 1
ATOM 4699 C C . ILE B 1 265 ? -13.461 -32.375 -6.266 1 95.81 265 ILE B C 1
ATOM 4701 O O . ILE B 1 265 ? -13.32 -33.438 -6.852 1 95.81 265 ILE B O 1
ATOM 4705 N N . GLU B 1 266 ? -14.555 -32.031 -5.723 1 94.81 266 GLU B N 1
ATOM 4706 C CA . GLU B 1 266 ? -15.68 -32.938 -5.543 1 94.81 266 GLU B CA 1
ATOM 4707 C C . GLU B 1 266 ? -16.312 -33.312 -6.883 1 94.81 266 GLU B C 1
ATOM 4709 O O . GLU B 1 266 ? -16.844 -34.406 -7.047 1 94.81 266 GLU B O 1
ATOM 4714 N N . ILE B 1 267 ? -16.172 -32.438 -7.82 1 93.88 267 ILE B N 1
ATOM 4715 C CA . ILE B 1 267 ? -16.844 -32.688 -9.086 1 93.88 267 ILE B CA 1
ATOM 4716 C C . ILE B 1 267 ? -15.828 -33.188 -10.117 1 93.88 267 ILE B C 1
ATOM 4718 O O . ILE B 1 267 ? -16.203 -33.594 -11.227 1 93.88 267 ILE B O 1
ATOM 4722 N N . SER B 1 268 ? -14.602 -33.156 -9.75 1 92.5 268 SER B N 1
ATOM 4723 C CA . SER B 1 268 ? -13.555 -33.5 -10.695 1 92.5 268 SER B CA 1
ATOM 4724 C C . SER B 1 268 ? -13.438 -35.031 -10.836 1 92.5 268 SER B C 1
ATOM 4726 O O . SER B 1 268 ? -13.594 -35.75 -9.859 1 92.5 268 SER B O 1
ATOM 4728 N N . ASN B 1 269 ? -13.32 -35.406 -12.078 1 91.56 269 ASN B N 1
ATOM 4729 C CA . ASN B 1 269 ? -12.945 -36.781 -12.367 1 91.56 269 ASN B CA 1
ATOM 4730 C C . ASN B 1 269 ? -11.445 -36.938 -12.578 1 91.56 269 ASN B C 1
ATOM 4732 O O . ASN B 1 269 ? -10.938 -36.656 -13.672 1 91.56 269 ASN B O 1
ATOM 4736 N N . LEU B 1 270 ? -10.773 -37.469 -11.57 1 93.12 270 LEU B N 1
ATOM 4737 C CA . LEU B 1 270 ? -9.32 -37.594 -11.625 1 93.12 270 LEU B CA 1
ATOM 4738 C C . LEU B 1 270 ? -8.938 -39 -12.094 1 93.12 270 LEU B C 1
ATOM 4740 O O . LEU B 1 270 ? -9.133 -39.969 -11.367 1 93.12 270 LEU B O 1
ATOM 4744 N N . PRO B 1 271 ? -8.43 -39 -13.289 1 92.5 271 PRO B N 1
ATOM 4745 C CA . PRO B 1 271 ? -8.062 -40.344 -13.797 1 92.5 271 PRO B CA 1
ATOM 4746 C C . PRO B 1 271 ? -7.141 -41.094 -12.852 1 92.5 271 PRO B C 1
ATOM 4748 O O . PRO B 1 271 ? -6.133 -40.562 -12.391 1 92.5 271 PRO B O 1
ATOM 4751 N N . GLY B 1 272 ? -7.559 -42.312 -12.5 1 92.81 272 GLY B N 1
ATOM 4752 C CA . GLY B 1 272 ? -6.719 -43.156 -11.68 1 92.81 272 GLY B CA 1
ATOM 4753 C C . GLY B 1 272 ? -7.016 -43.031 -10.195 1 92.81 272 GLY B C 1
ATOM 4754 O O . GLY B 1 272 ? -6.453 -43.781 -9.383 1 92.81 272 GLY B O 1
ATOM 4755 N N . VAL B 1 273 ? -7.914 -42.125 -9.883 1 95.06 273 VAL B N 1
ATOM 4756 C CA . VAL B 1 273 ? -8.305 -41.969 -8.484 1 95.06 273 VAL B CA 1
ATOM 4757 C C . VAL B 1 273 ? -9.773 -42.344 -8.305 1 95.06 273 VAL B C 1
ATOM 4759 O O . VAL B 1 273 ? -10.648 -41.844 -9 1 95.06 273 VAL B O 1
ATOM 4762 N N . CYS B 1 274 ? -9.938 -43.312 -7.457 1 94.94 274 CYS B N 1
ATOM 4763 C CA . CYS B 1 274 ? -11.32 -43.75 -7.258 1 94.94 274 CYS B CA 1
ATOM 4764 C C . CYS B 1 274 ? -12.094 -42.688 -6.461 1 94.94 274 CYS B C 1
ATOM 4766 O O . CYS B 1 274 ? -11.492 -41.875 -5.742 1 94.94 274 CYS B O 1
ATOM 4768 N N . GLU B 1 275 ? -13.43 -42.719 -6.574 1 93.5 275 GLU B N 1
ATOM 4769 C CA . GLU B 1 275 ? -14.305 -41.719 -5.941 1 93.5 275 GLU B CA 1
ATOM 4770 C C . GLU B 1 275 ? -14.227 -41.812 -4.422 1 93.5 275 GLU B C 1
ATOM 4772 O O . GLU B 1 275 ? -14.281 -40.781 -3.732 1 93.5 275 GLU B O 1
ATOM 4777 N N . SER B 1 276 ? -14.078 -42.969 -3.963 1 94.81 276 SER B N 1
ATOM 4778 C CA . SER B 1 276 ? -14.031 -43.156 -2.518 1 94.81 276 SER B CA 1
ATOM 4779 C C . SER B 1 276 ? -12.797 -42.5 -1.91 1 94.81 276 SER B C 1
ATOM 4781 O O . SER B 1 276 ? -12.898 -41.844 -0.875 1 94.81 276 SER B O 1
ATOM 4783 N N . CYS B 1 277 ? -11.688 -42.688 -2.498 1 96.38 277 CYS B N 1
ATOM 4784 C CA . CYS B 1 277 ? -10.453 -42.062 -2.025 1 96.38 277 CYS B CA 1
ATOM 4785 C C . CYS B 1 277 ? -10.531 -40.562 -2.133 1 96.38 277 CYS B C 1
ATOM 4787 O O . CYS B 1 277 ? -10.125 -39.844 -1.213 1 96.38 277 CYS B O 1
ATOM 4789 N N . ARG B 1 278 ? -11.07 -40.031 -3.25 1 95.94 278 ARG B N 1
ATOM 4790 C CA . ARG B 1 278 ? -11.219 -38.594 -3.449 1 95.94 278 ARG B CA 1
ATOM 4791 C C . ARG B 1 278 ? -12.078 -37.969 -2.355 1 95.94 278 ARG B C 1
ATOM 4793 O O . ARG B 1 278 ? -11.664 -37.031 -1.691 1 95.94 278 ARG B O 1
ATOM 4800 N N . ASP B 1 279 ? -13.211 -38.594 -2.156 1 95.44 279 ASP B N 1
ATOM 4801 C CA . ASP B 1 279 ? -14.195 -38.062 -1.227 1 95.44 279 ASP B CA 1
ATOM 4802 C C . ASP B 1 279 ? -13.672 -38.094 0.209 1 95.44 279 ASP B C 1
ATOM 4804 O O . ASP B 1 279 ? -13.859 -37.156 0.972 1 95.44 279 ASP B O 1
ATOM 4808 N N . THR B 1 280 ? -13.023 -39.156 0.539 1 96.25 280 THR B N 1
ATOM 4809 C CA . THR B 1 280 ? -12.469 -39.312 1.882 1 96.25 280 THR B CA 1
ATOM 4810 C C . THR B 1 280 ? -11.352 -38.281 2.115 1 96.25 280 THR B C 1
ATOM 4812 O O . THR B 1 280 ? -11.25 -37.719 3.201 1 96.25 280 THR B O 1
ATOM 4815 N N . THR B 1 281 ? -10.539 -38.094 1.104 1 96.38 281 THR B N 1
ATOM 4816 C CA . THR B 1 281 ? -9.453 -37.125 1.207 1 96.38 281 THR B CA 1
ATOM 4817 C C . THR B 1 281 ? -10 -35.719 1.369 1 96.38 281 THR B C 1
ATOM 4819 O O . THR B 1 281 ? -9.539 -34.969 2.223 1 96.38 281 THR B O 1
ATOM 4822 N N . VAL B 1 282 ? -11.023 -35.344 0.587 1 96.19 282 VAL B N 1
ATOM 4823 C CA . VAL B 1 282 ? -11.625 -34.031 0.626 1 96.19 282 VAL B CA 1
ATOM 4824 C C . VAL B 1 282 ? -12.273 -33.781 1.986 1 96.19 282 VAL B C 1
ATOM 4826 O O . VAL B 1 282 ? -12.18 -32.688 2.551 1 96.19 282 VAL B O 1
ATOM 4829 N N . GLU B 1 283 ? -12.922 -34.812 2.416 1 95.56 283 GLU B N 1
ATOM 4830 C CA . GLU B 1 283 ? -13.531 -34.719 3.74 1 95.56 283 GLU B CA 1
ATOM 4831 C C . GLU B 1 283 ? -12.477 -34.469 4.816 1 95.56 283 GLU B C 1
ATOM 4833 O O . GLU B 1 283 ? -12.68 -33.656 5.73 1 95.56 283 GLU B O 1
ATOM 4838 N N . GLY B 1 284 ? -11.445 -35.188 4.73 1 95.25 284 GLY B N 1
ATOM 4839 C CA . GLY B 1 284 ? -10.336 -34.969 5.652 1 95.25 284 GLY B CA 1
ATOM 4840 C C . GLY B 1 284 ? -9.773 -33.562 5.59 1 95.25 284 GLY B C 1
ATOM 4841 O O . GLY B 1 284 ? -9.477 -32.969 6.621 1 95.25 284 GLY B O 1
ATOM 4842 N N . MET B 1 285 ? -9.625 -33.031 4.391 1 95.94 285 MET B N 1
ATOM 4843 C CA . MET B 1 285 ? -9.148 -31.672 4.199 1 95.94 285 MET B CA 1
ATOM 4844 C C . MET B 1 285 ? -10.109 -30.672 4.832 1 95.94 285 MET B C 1
ATOM 4846 O O . MET B 1 285 ? -9.68 -29.719 5.477 1 95.94 285 MET B O 1
ATOM 4850 N N . ALA B 1 286 ? -11.359 -30.938 4.648 1 95.5 286 ALA B N 1
ATOM 4851 C CA . ALA B 1 286 ? -12.391 -30.062 5.195 1 95.5 286 ALA B CA 1
ATOM 4852 C C . ALA B 1 286 ? -12.352 -30.047 6.723 1 95.5 286 ALA B C 1
ATOM 4854 O O . ALA B 1 286 ? -12.461 -28.984 7.344 1 95.5 286 ALA B O 1
ATOM 4855 N N . LEU B 1 287 ? -12.148 -31.141 7.297 1 94.5 287 LEU B N 1
ATOM 4856 C CA . LEU B 1 287 ? -12.109 -31.281 8.75 1 94.5 287 LEU B CA 1
ATOM 4857 C C . LEU B 1 287 ? -10.906 -30.531 9.328 1 94.5 287 LEU B C 1
ATOM 4859 O O . LEU B 1 287 ? -10.984 -30 10.438 1 94.5 287 LEU B O 1
ATOM 4863 N N . LYS B 1 288 ? -9.875 -30.469 8.586 1 93.62 288 LYS B N 1
ATOM 4864 C CA . LYS B 1 288 ? -8.672 -29.766 9.031 1 93.62 288 LYS B CA 1
ATOM 4865 C C . LYS B 1 288 ? -8.758 -28.266 8.719 1 93.62 288 LYS B C 1
ATOM 4867 O O . LYS B 1 288 ? -7.816 -27.516 9 1 93.62 288 LYS B O 1
ATOM 4872 N N . GLY B 1 289 ? -9.766 -27.875 8.047 1 92.69 289 GLY B N 1
ATOM 4873 C CA . GLY B 1 289 ? -10 -26.469 7.762 1 92.69 289 GLY B CA 1
ATOM 4874 C C . GLY B 1 289 ? -9.219 -25.969 6.559 1 92.69 289 GLY B C 1
ATOM 4875 O O . GLY B 1 289 ? -8.938 -24.766 6.449 1 92.69 289 GLY B O 1
ATOM 4876 N N . ALA B 1 290 ? -8.828 -26.859 5.68 1 93.75 290 ALA B N 1
ATOM 4877 C CA . ALA B 1 290 ? -7.984 -26.484 4.547 1 93.75 290 ALA B CA 1
ATOM 4878 C C . ALA B 1 290 ? -8.688 -25.484 3.633 1 93.75 290 ALA B C 1
ATOM 4880 O O . ALA B 1 290 ? -8.039 -24.656 3.002 1 9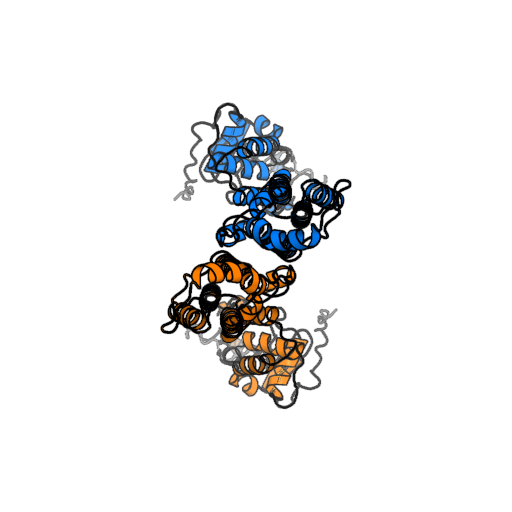3.75 290 ALA B O 1
ATOM 4881 N N . PHE B 1 291 ? -10.023 -25.547 3.619 1 95.44 291 PHE B N 1
ATOM 4882 C CA . PHE B 1 291 ? -10.773 -24.734 2.666 1 95.44 291 PHE B CA 1
ATOM 4883 C C . PHE B 1 291 ? -11.242 -23.438 3.311 1 95.44 291 PHE B C 1
ATOM 4885 O O . PHE B 1 291 ? -11.836 -22.594 2.645 1 95.44 291 PHE B O 1
ATOM 4892 N N . GLU B 1 292 ? -10.922 -23.203 4.582 1 94.31 292 GLU B N 1
ATOM 4893 C CA . GLU B 1 292 ? -11.406 -22.031 5.309 1 94.31 292 GLU B CA 1
ATOM 4894 C C . GLU B 1 292 ? -10.258 -21.094 5.656 1 94.31 292 GLU B C 1
ATOM 4896 O O . GLU B 1 292 ? -10.484 -20.016 6.211 1 94.31 292 GLU B O 1
ATOM 4901 N N . LYS B 1 293 ? -9.109 -21.422 5.297 1 94.5 293 LYS B N 1
ATOM 4902 C CA . LYS B 1 293 ? -7.934 -20.641 5.691 1 94.5 293 LYS B CA 1
ATOM 4903 C C . LYS B 1 293 ? -7.973 -19.234 5.102 1 94.5 293 LYS B C 1
ATOM 4905 O O . LYS B 1 293 ? -7.504 -18.281 5.727 1 94.5 293 LYS B O 1
ATOM 4910 N N . ASP B 1 294 ? -8.477 -19.141 3.857 1 94.56 294 ASP B N 1
ATOM 4911 C CA . ASP B 1 294 ? -8.578 -17.812 3.258 1 94.56 294 ASP B CA 1
ATOM 4912 C C . ASP B 1 294 ? -9.562 -16.938 4.027 1 94.56 294 ASP B C 1
ATOM 4914 O O . ASP B 1 294 ? -9.352 -15.742 4.172 1 94.56 294 ASP B O 1
ATOM 4918 N N . LYS B 1 295 ? -10.602 -17.547 4.574 1 93.44 295 LYS B N 1
ATOM 4919 C CA . LYS B 1 295 ? -11.539 -16.812 5.406 1 93.44 295 LYS B CA 1
ATOM 4920 C C . LYS B 1 295 ? -10.867 -16.312 6.688 1 93.44 295 LYS B C 1
ATOM 4922 O O . LYS B 1 295 ? -11.109 -15.195 7.125 1 93.44 295 LYS B O 1
ATOM 4927 N N . ASP B 1 296 ? -10.078 -17.141 7.227 1 94.38 296 ASP B N 1
ATOM 4928 C CA . ASP B 1 296 ? -9.344 -16.766 8.43 1 94.38 296 ASP B CA 1
ATOM 4929 C C . ASP B 1 296 ? -8.422 -15.57 8.164 1 94.38 296 ASP B C 1
ATOM 4931 O O . ASP B 1 296 ? -8.328 -14.656 8.984 1 94.38 296 ASP B O 1
ATOM 4935 N N . ILE B 1 297 ? -7.777 -15.641 7.066 1 95.62 297 ILE B N 1
ATOM 4936 C CA . ILE B 1 297 ? -6.867 -14.562 6.68 1 95.62 297 ILE B CA 1
ATOM 4937 C C . ILE B 1 297 ? -7.648 -13.266 6.52 1 95.62 297 ILE B C 1
ATOM 4939 O O . ILE B 1 297 ? -7.215 -12.211 6.98 1 95.62 297 ILE B O 1
ATOM 4943 N N . LEU B 1 298 ? -8.797 -13.359 5.914 1 95.56 298 LEU B N 1
ATOM 4944 C CA . LEU B 1 298 ? -9.641 -12.195 5.691 1 95.56 298 LEU B CA 1
ATOM 4945 C C . LEU B 1 298 ? -10.141 -11.625 7.02 1 95.56 298 LEU B C 1
ATOM 4947 O O . LEU B 1 298 ? -10.133 -10.414 7.223 1 95.56 298 LEU B O 1
ATOM 4951 N N . GLU B 1 299 ? -10.539 -12.492 7.867 1 95.12 299 GLU B N 1
ATOM 4952 C CA . GLU B 1 299 ? -11.016 -12.062 9.18 1 95.12 299 GLU B CA 1
ATOM 4953 C C . GLU B 1 299 ? -9.914 -11.359 9.961 1 95.12 299 GLU B C 1
ATOM 4955 O O . GLU B 1 299 ? -10.164 -10.352 10.641 1 95.12 299 GLU B O 1
ATOM 4960 N N . ALA B 1 300 ? -8.797 -11.859 9.867 1 94.62 300 ALA B N 1
ATOM 4961 C CA . ALA B 1 300 ? -7.66 -11.234 10.539 1 94.62 300 ALA B CA 1
ATOM 4962 C C . ALA B 1 300 ? -7.383 -9.844 9.977 1 94.62 300 ALA B C 1
ATOM 4964 O O . ALA B 1 300 ? -7.102 -8.906 10.734 1 94.62 300 ALA B O 1
ATOM 4965 N N . ALA B 1 301 ? -7.461 -9.734 8.648 1 95.12 301 ALA B N 1
ATOM 4966 C CA . ALA B 1 301 ? -7.25 -8.438 8.008 1 95.12 301 ALA B CA 1
ATOM 4967 C C . ALA B 1 301 ? -8.305 -7.422 8.461 1 95.12 301 ALA B C 1
ATOM 4969 O O . ALA B 1 301 ? -7.973 -6.273 8.773 1 95.12 301 ALA B O 1
ATOM 4970 N N . VAL B 1 302 ? -9.508 -7.867 8.539 1 94.94 302 VAL B N 1
ATOM 4971 C CA . VAL B 1 302 ? -10.602 -7.008 8.977 1 94.94 302 VAL B CA 1
ATOM 4972 C C . VAL B 1 302 ? -10.359 -6.555 10.414 1 94.94 302 VAL B C 1
ATOM 4974 O O . VAL B 1 302 ? -10.516 -5.371 10.734 1 94.94 302 VAL B O 1
ATOM 4977 N N . ALA B 1 303 ? -9.977 -7.418 11.227 1 93.75 303 ALA B N 1
ATOM 4978 C CA . ALA B 1 303 ? -9.719 -7.113 12.625 1 93.75 303 ALA B CA 1
ATOM 4979 C C . ALA B 1 303 ? -8.609 -6.078 12.773 1 93.75 303 ALA B C 1
ATOM 4981 O O . ALA B 1 303 ? -8.719 -5.148 13.578 1 93.75 303 ALA B O 1
ATOM 4982 N N . GLU B 1 304 ? -7.613 -6.25 12.023 1 93.44 304 GLU B N 1
ATOM 4983 C CA . GLU B 1 304 ? -6.484 -5.324 12.086 1 93.44 304 GLU B CA 1
ATOM 4984 C C . GLU B 1 304 ? -6.891 -3.928 11.633 1 93.44 304 GLU B C 1
ATOM 4986 O O . GLU B 1 304 ? -6.477 -2.93 12.234 1 93.44 304 GLU B O 1
ATOM 4991 N N . VAL B 1 305 ? -7.66 -3.891 10.617 1 93.62 305 VAL B N 1
ATOM 4992 C CA . VAL B 1 305 ? -8.102 -2.598 10.102 1 93.62 305 VAL B CA 1
ATOM 4993 C C . VAL B 1 305 ? -9.039 -1.933 11.102 1 93.62 305 VAL B C 1
ATOM 4995 O O . VAL B 1 305 ? -8.953 -0.725 11.336 1 93.62 305 VAL B O 1
ATOM 4998 N N . LYS B 1 306 ? -9.898 -2.715 11.641 1 91.69 306 LYS B N 1
ATOM 4999 C CA . LYS B 1 306 ? -10.812 -2.182 12.641 1 91.69 306 LYS B CA 1
ATOM 5000 C C . LYS B 1 306 ? -10.055 -1.649 13.852 1 91.69 306 LYS B C 1
ATOM 5002 O O . LYS B 1 306 ? -10.422 -0.619 14.422 1 91.69 306 LYS B O 1
ATOM 5007 N N . LYS B 1 307 ? -9.102 -2.309 14.258 1 87.12 307 LYS B N 1
ATOM 5008 C CA . LYS B 1 307 ? -8.273 -1.871 15.375 1 87.12 307 LYS B CA 1
ATOM 5009 C C . LYS B 1 307 ? -7.617 -0.526 15.078 1 87.12 307 LYS B C 1
ATOM 5011 O O . LYS B 1 307 ? -7.539 0.338 15.953 1 87.12 307 LYS B O 1
ATOM 5016 N N . ALA B 1 308 ? -7.125 -0.391 13.922 1 81.31 308 ALA B N 1
ATOM 5017 C CA . ALA B 1 308 ? -6.461 0.843 13.508 1 81.31 308 ALA B CA 1
ATOM 5018 C C . ALA B 1 308 ? -7.453 1.997 13.414 1 81.31 308 ALA B C 1
ATOM 5020 O O . ALA B 1 308 ? -7.09 3.156 13.633 1 81.31 308 ALA B O 1
ATOM 5021 N N . HIS B 1 309 ? -8.641 1.729 13.047 1 74.88 309 HIS B N 1
ATOM 5022 C CA . HIS B 1 309 ? -9.641 2.771 12.836 1 74.88 309 HIS B CA 1
ATOM 5023 C C . HIS B 1 309 ? -10.562 2.912 14.039 1 74.88 309 HIS B C 1
ATOM 5025 O O . HIS B 1 309 ? -11.32 3.881 14.141 1 74.88 309 HIS B O 1
ATOM 5031 N N . GLY B 1 310 ? -10.836 1.952 14.805 1 62.09 310 GLY B N 1
ATOM 5032 C CA . GLY B 1 310 ? -11.617 2.115 16.016 1 62.09 310 GLY B CA 1
ATOM 5033 C C . GLY B 1 310 ? -11.133 3.262 16.891 1 62.09 310 GLY B C 1
ATOM 5034 O O . GLY B 1 310 ? -11.922 3.854 17.641 1 62.09 310 GLY B O 1
ATOM 5035 N N . ASP B 1 311 ? -9.859 3.59 16.797 1 50.69 311 ASP B N 1
ATOM 5036 C CA . ASP B 1 311 ? -9.352 4.66 17.641 1 50.69 311 ASP B CA 1
ATOM 5037 C C . ASP B 1 311 ? -9.578 6.027 17 1 50.69 311 ASP B C 1
ATOM 5039 O O . ASP B 1 311 ? -9.094 7.043 17.5 1 50.69 311 ASP B O 1
ATOM 5043 N N . PHE B 1 312 ? -10.078 6.07 15.922 1 43.25 312 PHE B N 1
ATOM 5044 C CA . PHE B 1 312 ? -10.234 7.375 15.289 1 43.25 312 PHE B CA 1
ATOM 5045 C C . PHE B 1 312 ? -11.414 8.133 15.891 1 43.25 312 PHE B C 1
ATOM 5047 O O . PHE B 1 312 ? -12.547 7.66 15.836 1 43.25 312 PHE B O 1
ATOM 5054 N N . THR B 1 313 ? -11.109 8.797 16.844 1 41.47 313 THR B N 1
ATOM 5055 C CA . THR B 1 313 ? -12.062 9.766 17.375 1 41.47 313 THR B CA 1
ATOM 5056 C C . THR B 1 313 ? -12.414 10.812 16.328 1 41.47 313 THR B C 1
ATOM 5058 O O . THR B 1 313 ? -11.531 11.43 15.727 1 41.47 313 THR B O 1
ATOM 5061 N N . PRO B 1 314 ? -13.531 10.805 15.797 1 39.66 314 PRO B N 1
ATOM 5062 C CA . PRO B 1 314 ? -13.914 11.875 14.883 1 39.66 314 PRO B CA 1
ATOM 5063 C C . PRO B 1 314 ? -13.398 13.242 15.328 1 39.66 314 PRO B C 1
ATOM 5065 O O . PRO B 1 314 ? -13.242 13.492 16.516 1 39.66 314 PRO B O 1
ATOM 5068 N N . PRO B 1 315 ? -12.727 13.977 14.516 1 34.44 315 PRO B N 1
ATOM 5069 C CA . PRO B 1 315 ? -12.43 15.328 14.992 1 34.44 315 PRO B CA 1
ATOM 5070 C C . PRO B 1 315 ? -13.609 15.984 15.703 1 34.44 315 PRO B C 1
ATOM 5072 O O . PRO B 1 315 ? -14.727 15.977 15.172 1 34.44 315 PRO B O 1
ATOM 5075 N N . ARG B 1 316 ? -13.633 15.953 16.938 1 34.12 316 ARG B N 1
ATOM 5076 C CA . ARG B 1 316 ? -14.672 16.625 17.734 1 34.12 316 ARG B CA 1
ATOM 5077 C C . ARG B 1 316 ? -14.82 18.078 17.312 1 34.12 316 ARG B C 1
ATOM 5079 O O . ARG B 1 316 ? -13.859 18.703 16.875 1 34.12 316 ARG B O 1
ATOM 5086 N N . LEU B 1 317 ? -16.016 18.516 17.156 1 36 317 LEU B N 1
ATOM 5087 C CA . LEU B 1 317 ? -16.438 19.906 16.984 1 36 317 LEU B CA 1
ATOM 5088 C C . LEU B 1 317 ? -15.578 20.844 17.828 1 36 317 LEU B C 1
ATOM 5090 O O . LEU B 1 317 ? -15.492 22.031 17.531 1 36 317 LEU B O 1
ATOM 5094 N N . GLU B 1 318 ? -15.055 20.266 18.844 1 36.59 318 GLU B N 1
ATOM 5095 C CA . GLU B 1 318 ? -14.414 21.219 19.75 1 36.59 318 GLU B CA 1
ATOM 5096 C C . GLU B 1 318 ? -13.242 21.922 19.078 1 36.59 318 GLU B C 1
ATOM 5098 O O . GLU B 1 318 ? -12.922 23.062 19.406 1 36.59 318 GLU B O 1
ATOM 5103 N N . SER B 1 319 ? -12.609 21.141 18.281 1 35.41 319 SER B N 1
ATOM 5104 C CA . SER B 1 319 ? -11.391 21.766 17.766 1 35.41 319 SER B CA 1
ATOM 5105 C C . SER B 1 319 ? -11.727 22.875 16.75 1 35.41 319 SER B C 1
ATOM 5107 O O . SER B 1 319 ? -10.859 23.672 16.406 1 35.41 319 SER B O 1
ATOM 5109 N N . TYR B 1 320 ? -12.812 22.75 16.203 1 32.5 320 TYR B N 1
ATOM 5110 C CA . TYR B 1 320 ? -13.203 23.734 15.211 1 32.5 320 TYR B CA 1
ATOM 5111 C C . TYR B 1 320 ? -14.094 24.812 15.836 1 32.5 320 TYR B C 1
ATOM 5113 O O . TYR B 1 320 ? -14.625 25.672 15.133 1 32.5 320 TYR B O 1
ATOM 5121 N N . MET B 1 321 ? -14.398 24.609 17.078 1 32.88 321 MET B N 1
ATOM 5122 C CA . MET B 1 321 ? -15.141 25.719 17.688 1 32.88 321 MET B CA 1
ATOM 5123 C C . MET B 1 321 ? -14.266 26.953 17.797 1 32.88 321 MET B C 1
ATOM 5125 O O . MET B 1 321 ? -13.086 26.859 18.141 1 32.88 321 MET B O 1
ATOM 5129 N N . PRO B 1 322 ? -14.516 27.891 17.125 1 29.72 322 PRO B N 1
ATOM 5130 C CA . PRO B 1 322 ? -13.742 29.094 17.422 1 29.72 322 PRO B CA 1
ATOM 5131 C C . PRO B 1 322 ? -13.477 29.281 18.906 1 29.72 322 PRO B C 1
ATOM 5133 O O . PRO B 1 322 ? -14.258 28.797 19.734 1 29.72 322 PRO B O 1
ATOM 5136 N N . SER B 1 323 ? -12.133 29.453 19.25 1 32.94 323 SER B N 1
ATOM 5137 C CA . SER B 1 323 ? -11.711 29.797 20.609 1 32.94 323 SER B CA 1
ATOM 5138 C C . SER B 1 323 ? -12.766 30.641 21.328 1 32.94 323 SER B C 1
ATOM 5140 O O . SER B 1 323 ? -12.781 30.719 22.562 1 32.94 323 SER B O 1
ATOM 5142 N N . HIS B 1 324 ? -13.5 31.391 20.578 1 30.56 324 HIS B N 1
ATOM 5143 C CA . HIS B 1 324 ? -14.391 32.281 21.328 1 30.56 324 HIS B CA 1
ATOM 5144 C C . HIS B 1 324 ? -15.43 31.469 22.109 1 30.56 324 HIS B C 1
ATOM 5146 O O . HIS B 1 324 ? -16.078 32 23 1 30.56 324 HIS B O 1
ATOM 5152 N N . PHE B 1 325 ? -15.602 30.25 21.672 1 30.92 325 PHE B N 1
ATOM 5153 C CA . PHE B 1 325 ? -16.594 29.547 22.484 1 30.92 325 PHE B CA 1
ATOM 5154 C C . PHE B 1 325 ? -15.961 28.922 23.703 1 30.92 325 PHE B C 1
ATOM 5156 O O . PHE B 1 325 ? -16.656 28.562 24.656 1 30.92 325 PHE B O 1
ATOM 5163 N N . ASN B 1 326 ? -14.711 28.516 23.594 1 29.03 326 ASN B N 1
ATOM 5164 C CA . ASN B 1 326 ? -14.102 27.984 24.812 1 29.03 326 ASN B CA 1
ATOM 5165 C C . ASN B 1 326 ? -13.82 29.094 25.828 1 29.03 326 ASN B C 1
ATOM 5167 O O . ASN B 1 326 ? -13.203 28.859 26.859 1 29.03 326 ASN B O 1
ATOM 5171 N N . SER B 1 327 ? -13.742 30.328 25.375 1 25.45 327 SER B N 1
ATOM 5172 C CA . SER B 1 327 ? -13.438 31.297 26.422 1 25.45 327 SER B CA 1
ATOM 5173 C C . SER B 1 327 ? -14.547 31.375 27.469 1 25.45 327 SER B C 1
ATOM 5175 O O . SER B 1 327 ? -14.461 32.125 28.422 1 25.45 327 SER B O 1
ATOM 5177 N N . TYR B 1 328 ? -15.766 30.844 27.172 1 22.62 328 TYR B N 1
ATOM 5178 C CA . TYR B 1 328 ? -16.641 31 28.328 1 22.62 328 TYR B CA 1
ATOM 5179 C C . TYR B 1 328 ? -16.578 29.75 29.203 1 22.62 328 TYR B C 1
ATOM 5181 O O . TYR B 1 328 ? -16.516 28.625 28.703 1 22.62 328 TYR B O 1
#

pLDDT: mean 80.79, std 21.75, range [22.62, 96.81]

Radius of gyration: 36.8 Å; Cα contacts (8 Å, |Δi|>4): 738; chains: 2; bounding box: 85×117×84 Å